Protein AF-A0A8C4Q0P3-F1 (afdb_monomer)

Foldseek 3Di:
DPPPVVVVVVVVVVVVVVVVVVVVVVVVVVVVVVVVVVCVVPDDPPPPDDPPPDDPPDDDPVRVVVVVVVLVVVLVVLVCPCVVPDCLLLDLLSVLVVLLVCCVPPVPVCVVVVVLVVNLVSCQVVVLSQCSVAALLDPPGDDPCPGPNNVSLVCRNPDPDPPDPPCPPCPPPDSNVCSVLSSCLRRVQVNLLDFDLQDPSSLLSSLVNLVCSCVVPVDPVSLVSCVPPRVVSVLVVLLVCLQPDDDPPRNLVSLVSCPPVDDPVSSLCSCQQRPPLSVLCVVLVVDQLLVSLVVLVVVCPDPVCVPRAQDCVSCVSVLVSLLVSLVVLQVVCVPPDPVSNVVSVVSSVVSLVVCVVSVVVVSSVVSVCVNDPDPVVPPPVPDDDDDDDDDDDDDDDDDDD

Sequence (401 aa):
MTGKTDGMSRNQNMDAAMQRRVAEREARRTRRRQAREGVEITNSPYATHHEGLSSDDEETSIDVATFTAEKERILEEATNIWIDVWEEFGTVSGISIRFASWHKSFPAAYQQAFAALCLSRLLTPLIQIQLLRWNPLEPNCPDLESFPWFESLLFYGCDDIGSSITKEEKVDDDPDLEIIPSLVEKVVIPRLNIWDPMSTSQTERLVRTVTLIIKNYPTNDLRKYLHQALLKSILLRLRQAVDEDVFIPIYHKIVATWHGLLNATSLRELSLDGILNRYLLLSLQAAPPSSGLMQAQQVRGRRCFLIYFLCPPQLANLCRYIYHAATSIHRLAFGCPDTERRQARETVQQACQLLRSMGATVHATALTAECNPTPSTQSQAANTPSPATSILSPAAGPQHM

Solvent-accessible surface area (backbone atoms only — not comparable to full-atom values): 24035 Å² total; per-residue (Å²): 140,78,78,69,61,64,61,52,54,51,50,51,51,52,50,50,54,48,49,51,54,49,52,50,56,46,53,52,54,50,51,54,51,53,57,44,64,67,46,61,79,75,57,71,100,76,76,79,78,67,90,84,79,72,79,87,85,70,78,50,74,63,56,52,51,53,51,51,54,52,53,50,52,52,55,58,55,61,69,55,75,49,70,92,43,59,63,57,76,56,36,62,53,32,39,44,53,54,51,38,51,42,44,74,75,38,48,71,60,31,59,76,66,43,41,45,64,50,48,36,59,66,44,44,66,60,50,48,60,71,43,66,83,65,44,71,66,48,87,89,51,80,61,73,76,77,37,70,63,42,52,43,53,73,54,53,80,60,71,81,98,67,82,65,103,73,66,90,68,75,66,87,74,50,63,62,72,48,30,62,56,51,37,44,54,72,56,51,52,72,64,69,75,78,68,56,81,86,38,58,71,35,46,53,36,45,48,49,52,53,52,47,49,55,67,78,46,77,44,74,64,53,50,52,47,46,52,63,51,52,51,43,50,49,53,51,52,47,48,50,52,42,73,73,54,91,83,65,89,61,49,65,58,46,60,54,64,44,64,88,80,52,59,72,64,60,54,43,48,51,54,34,56,42,49,44,44,48,51,51,48,54,57,36,68,74,32,60,54,76,57,22,53,54,51,58,55,54,57,58,71,37,72,72,43,69,77,75,62,87,60,51,80,66,45,43,68,58,52,50,48,52,46,53,34,38,52,49,46,56,59,65,35,67,88,52,59,71,68,56,37,51,52,40,52,52,53,34,52,52,48,38,52,51,30,48,75,58,66,37,50,70,57,26,51,52,54,48,45,73,77,51,68,61,83,82,64,71,79,70,76,80,79,75,83,80,87,79,91,75,89,82,86,90,85,83,83,89,84,87,133

Mean predicted aligned error: 18.05 Å

InterPro domains:
  IPR012890 Intron Large complex component GCFC2-like [PTHR12214] (10-255)
  IPR022783 GCF, C-terminal [PF07842] (94-276)

Structure (mmCIF, N/CA/C/O backbone):
data_AF-A0A8C4Q0P3-F1
#
_entry.id   AF-A0A8C4Q0P3-F1
#
loop_
_atom_site.group_PDB
_atom_site.id
_atom_site.type_symbol
_atom_site.label_atom_id
_atom_site.label_alt_id
_atom_site.label_comp_id
_atom_site.label_asym_id
_atom_site.label_entity_id
_atom_site.label_seq_id
_atom_site.pdbx_PDB_ins_code
_atom_site.Cartn_x
_atom_site.Cartn_y
_atom_site.Cartn_z
_atom_site.occupancy
_atom_site.B_iso_or_equiv
_atom_site.auth_seq_id
_atom_site.auth_comp_id
_atom_site.auth_asym_id
_atom_site.auth_atom_id
_atom_site.pdbx_PDB_model_num
ATOM 1 N N . MET A 1 1 ? 17.185 -58.619 -23.344 1.00 43.31 1 MET A N 1
ATOM 2 C CA . MET A 1 1 ? 16.301 -57.768 -24.179 1.00 43.31 1 MET A CA 1
ATOM 3 C C . MET A 1 1 ? 15.443 -56.822 -23.319 1.00 43.31 1 MET A C 1
ATOM 5 O O . MET A 1 1 ? 14.268 -56.646 -23.594 1.00 43.31 1 MET A O 1
ATOM 9 N N . THR A 1 2 ? 16.007 -56.174 -22.294 1.00 45.91 2 THR A N 1
ATOM 10 C CA . THR A 1 2 ? 15.232 -55.427 -21.274 1.00 45.91 2 THR A CA 1
ATOM 11 C C . THR A 1 2 ? 15.439 -53.907 -21.300 1.00 45.91 2 THR A C 1
ATOM 13 O O . THR A 1 2 ? 14.846 -53.204 -20.500 1.00 45.91 2 THR A O 1
ATOM 16 N N . GLY A 1 3 ? 16.229 -53.366 -22.236 1.00 42.81 3 GLY A N 1
ATOM 17 C CA . GLY A 1 3 ? 16.508 -51.921 -22.314 1.00 42.81 3 GLY A CA 1
ATOM 18 C C . GLY A 1 3 ? 15.556 -51.099 -23.194 1.00 42.81 3 GLY A C 1
ATOM 19 O O . GLY A 1 3 ? 15.736 -49.893 -23.311 1.00 42.81 3 GLY A O 1
ATOM 20 N N . LYS A 1 4 ? 14.574 -51.726 -23.862 1.00 45.06 4 LYS A N 1
ATOM 21 C CA . LYS A 1 4 ? 13.721 -51.050 -24.865 1.00 45.06 4 LYS A CA 1
ATOM 22 C C . LYS A 1 4 ? 12.391 -50.525 -24.302 1.00 45.06 4 LYS A C 1
ATOM 24 O O . LYS A 1 4 ? 11.766 -49.682 -24.933 1.00 45.06 4 LYS A O 1
ATOM 29 N N . THR A 1 5 ? 11.970 -50.997 -23.129 1.00 50.09 5 THR A N 1
ATOM 30 C CA . THR A 1 5 ? 10.684 -50.645 -22.499 1.00 50.09 5 THR A CA 1
ATOM 31 C C . THR A 1 5 ? 10.756 -49.359 -21.668 1.00 50.09 5 THR A C 1
ATOM 33 O O . THR A 1 5 ? 9.826 -48.559 -21.722 1.00 50.09 5 THR A O 1
ATOM 36 N N . ASP A 1 6 ? 11.884 -49.080 -21.005 1.00 50.72 6 ASP A N 1
ATOM 37 C CA . ASP A 1 6 ? 12.045 -47.880 -20.160 1.00 50.72 6 ASP A CA 1
ATOM 38 C C . ASP A 1 6 ? 12.114 -46.566 -20.954 1.00 50.72 6 ASP A C 1
ATOM 40 O O . ASP A 1 6 ? 11.639 -45.524 -20.494 1.00 50.72 6 ASP A O 1
ATOM 44 N N . GLY A 1 7 ? 12.661 -46.598 -22.174 1.00 47.03 7 GLY A N 1
ATOM 45 C CA . GLY A 1 7 ? 12.669 -45.436 -23.071 1.00 47.03 7 GLY A CA 1
ATOM 46 C C . GLY A 1 7 ? 11.272 -45.072 -23.585 1.00 47.03 7 GLY A C 1
ATOM 47 O O . GLY A 1 7 ? 10.956 -43.893 -23.734 1.00 47.03 7 GLY A O 1
ATOM 48 N N . MET A 1 8 ? 10.412 -46.077 -23.788 1.00 49.16 8 MET A N 1
ATOM 49 C CA . MET A 1 8 ? 9.043 -45.897 -24.278 1.00 49.16 8 MET A CA 1
ATOM 50 C C . MET A 1 8 ? 8.143 -45.270 -23.201 1.00 49.16 8 MET A C 1
ATOM 52 O O . MET A 1 8 ? 7.415 -44.327 -23.496 1.00 49.16 8 MET A O 1
ATOM 56 N N . SER A 1 9 ? 8.247 -45.717 -21.941 1.00 52.44 9 SER A N 1
ATOM 57 C CA . SER A 1 9 ? 7.492 -45.133 -20.818 1.00 52.44 9 SER A CA 1
ATOM 58 C C . SER A 1 9 ? 7.957 -43.725 -20.437 1.00 52.44 9 SER A C 1
ATOM 60 O O . SER A 1 9 ? 7.128 -42.892 -20.070 1.00 52.44 9 SER A O 1
ATOM 62 N N . ARG A 1 10 ? 9.257 -43.410 -20.552 1.00 54.12 10 ARG A N 1
ATOM 63 C CA . ARG A 1 10 ? 9.750 -42.034 -20.355 1.00 54.12 10 ARG A CA 1
ATOM 64 C C . ARG A 1 10 ? 9.243 -41.079 -21.434 1.00 54.12 10 ARG A C 1
ATOM 66 O O . ARG A 1 10 ? 8.784 -39.996 -21.082 1.00 54.12 10 ARG A O 1
ATOM 73 N N . ASN A 1 11 ? 9.261 -41.482 -22.706 1.00 55.47 11 ASN A N 1
ATOM 74 C CA . ASN A 1 11 ? 8.684 -40.671 -23.783 1.00 55.47 11 ASN A CA 1
ATOM 75 C C . ASN A 1 11 ? 7.172 -40.490 -23.613 1.00 55.47 11 ASN A C 1
ATOM 77 O O . ASN A 1 11 ? 6.690 -39.372 -23.716 1.00 55.47 11 ASN A O 1
ATOM 81 N N . GLN A 1 12 ? 6.436 -41.539 -23.237 1.00 57.03 12 GLN A N 1
ATOM 82 C CA . GLN A 1 12 ? 4.996 -41.439 -22.975 1.00 57.03 12 GLN A CA 1
ATOM 83 C C . GLN A 1 12 ? 4.660 -40.502 -21.804 1.00 57.03 12 GLN A C 1
ATOM 85 O O . GLN A 1 12 ? 3.694 -39.750 -21.888 1.00 57.03 12 GLN A O 1
ATOM 90 N N . ASN A 1 13 ? 5.462 -40.487 -20.732 1.00 60.22 13 ASN A N 1
ATOM 91 C CA . ASN A 1 13 ? 5.287 -39.532 -19.631 1.00 60.22 13 ASN A CA 1
ATOM 92 C C . ASN A 1 13 ? 5.630 -38.090 -20.037 1.00 60.22 13 ASN A C 1
ATOM 94 O O . ASN A 1 13 ? 4.962 -37.156 -19.591 1.00 60.22 13 ASN A O 1
ATOM 98 N N . MET A 1 14 ? 6.642 -37.896 -20.887 1.00 54.94 14 MET A N 1
ATOM 99 C CA . MET A 1 14 ? 6.987 -36.581 -21.441 1.00 54.94 14 MET A CA 1
ATOM 100 C C . MET A 1 14 ? 5.892 -36.064 -22.381 1.00 54.94 14 MET A C 1
ATOM 102 O O . MET A 1 14 ? 5.504 -34.900 -22.273 1.00 54.94 14 MET A O 1
ATOM 106 N N . ASP A 1 15 ? 5.337 -36.938 -23.220 1.00 65.31 15 ASP A N 1
ATOM 107 C CA . ASP A 1 15 ? 4.230 -36.638 -24.127 1.00 65.31 15 ASP A CA 1
ATOM 108 C C . ASP A 1 15 ? 2.937 -36.363 -23.352 1.00 65.31 15 ASP A C 1
ATOM 110 O O . ASP A 1 15 ? 2.239 -35.398 -23.650 1.00 65.31 15 ASP A O 1
ATOM 114 N N . ALA A 1 16 ? 2.654 -37.115 -22.285 1.00 67.75 16 ALA A N 1
ATOM 115 C CA . ALA A 1 16 ? 1.520 -36.857 -21.399 1.00 67.75 16 ALA A CA 1
ATOM 116 C C . ALA A 1 16 ? 1.673 -35.528 -20.637 1.00 67.75 16 ALA A C 1
ATOM 118 O O . ALA A 1 16 ? 0.714 -34.767 -20.511 1.00 67.75 16 ALA A O 1
ATOM 119 N N . ALA A 1 17 ? 2.876 -35.200 -20.157 1.00 65.44 17 ALA A N 1
ATOM 120 C CA . ALA A 1 17 ? 3.160 -33.913 -19.520 1.00 65.44 17 ALA A CA 1
ATOM 121 C C . ALA A 1 17 ? 3.102 -32.744 -20.520 1.00 65.44 17 ALA A C 1
ATOM 123 O O . ALA A 1 17 ? 2.713 -31.630 -20.163 1.00 65.44 17 ALA A O 1
ATOM 124 N N . MET A 1 18 ? 3.482 -32.972 -21.777 1.00 66.69 18 MET A N 1
ATOM 125 C CA . MET A 1 18 ? 3.327 -32.002 -22.859 1.00 66.69 18 MET A CA 1
ATOM 126 C C . MET A 1 18 ? 1.849 -31.800 -23.205 1.00 66.69 18 MET A C 1
ATOM 128 O O . MET A 1 18 ? 1.401 -30.659 -23.259 1.00 66.69 18 MET A O 1
ATOM 132 N N . GLN A 1 19 ? 1.076 -32.876 -23.347 1.00 68.62 19 GLN A N 1
ATOM 133 C CA . GLN A 1 19 ? -0.363 -32.835 -23.615 1.00 68.62 19 GLN A CA 1
ATOM 134 C C . GLN A 1 19 ? -1.143 -32.167 -22.483 1.00 68.62 19 GLN A C 1
ATOM 136 O O . GLN A 1 19 ? -2.003 -31.340 -22.763 1.00 68.62 19 GLN A O 1
ATOM 141 N N . ARG A 1 20 ? -0.799 -32.426 -21.213 1.00 70.56 20 ARG A N 1
ATOM 142 C CA . ARG A 1 20 ? -1.377 -31.706 -20.064 1.00 70.56 20 ARG A CA 1
ATOM 143 C C . ARG A 1 20 ? -1.116 -30.207 -20.151 1.00 70.56 20 ARG A C 1
ATOM 145 O O . ARG A 1 20 ? -2.051 -29.427 -20.035 1.00 70.56 20 ARG A O 1
ATOM 152 N N . ARG A 1 21 ? 0.123 -29.801 -20.448 1.00 68.62 21 ARG A N 1
ATOM 153 C CA . ARG A 1 21 ? 0.479 -28.382 -20.628 1.00 68.62 21 ARG A CA 1
ATOM 154 C C . ARG A 1 21 ? -0.214 -27.7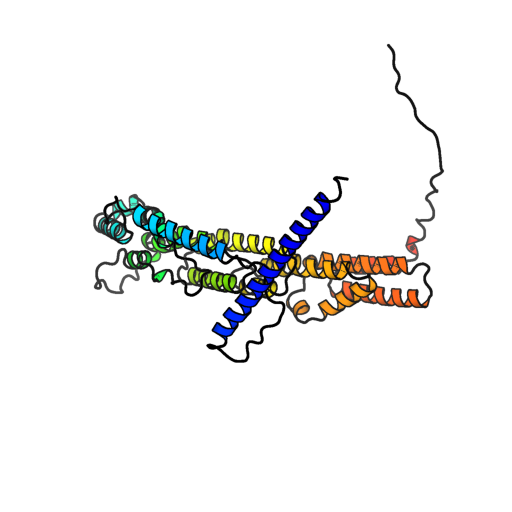47 -21.836 1.00 68.62 21 ARG A C 1
ATOM 156 O O . ARG A 1 21 ? -0.529 -26.563 -21.805 1.00 68.62 21 ARG A O 1
ATOM 163 N N . VAL A 1 22 ? -0.449 -28.499 -22.910 1.00 67.56 22 VAL A N 1
ATOM 164 C CA . VAL A 1 22 ? -1.196 -28.020 -24.087 1.00 67.56 22 VAL A CA 1
ATOM 165 C C . VAL A 1 22 ? -2.678 -27.851 -23.756 1.00 67.56 22 VAL A C 1
ATOM 167 O O . VAL A 1 22 ? -3.215 -26.774 -24.001 1.00 67.56 22 VAL A O 1
ATOM 170 N N . ALA A 1 23 ? -3.299 -28.854 -23.135 1.00 70.75 23 ALA A N 1
ATOM 171 C CA . ALA A 1 23 ? -4.695 -28.817 -22.712 1.00 70.75 23 ALA A CA 1
ATOM 172 C C . ALA A 1 23 ? -4.950 -27.706 -21.685 1.00 70.75 23 ALA A C 1
ATOM 174 O O . ALA A 1 23 ? -5.948 -27.000 -21.769 1.00 70.75 23 ALA A O 1
ATOM 175 N N . GLU A 1 24 ? -4.019 -27.486 -20.757 1.00 69.31 24 GLU A N 1
ATOM 176 C CA . GLU A 1 24 ? -4.100 -26.400 -19.784 1.00 69.31 24 GLU A CA 1
ATOM 177 C C . GLU A 1 24 ? -4.033 -25.024 -20.461 1.00 69.31 24 GLU A C 1
ATOM 179 O O . GLU A 1 24 ? -4.879 -24.164 -20.212 1.00 69.31 24 GLU A O 1
ATOM 184 N N . ARG A 1 25 ? -3.090 -24.824 -21.393 1.00 61.00 25 ARG A N 1
ATOM 185 C CA . ARG A 1 25 ? -3.009 -23.592 -22.198 1.00 61.00 25 ARG A CA 1
ATOM 186 C C . ARG A 1 25 ? -4.245 -23.377 -23.068 1.00 61.00 25 ARG A C 1
ATOM 188 O O . ARG A 1 25 ? -4.611 -22.235 -23.342 1.00 61.00 25 ARG A O 1
ATOM 195 N N . GLU A 1 26 ? -4.858 -24.447 -23.561 1.00 71.38 26 GLU A N 1
ATOM 196 C CA . GLU A 1 26 ? -6.084 -24.384 -24.354 1.00 71.38 26 GLU A CA 1
ATOM 197 C C . GLU A 1 26 ? -7.291 -24.039 -23.477 1.00 71.38 26 GLU A C 1
ATOM 199 O O . GLU A 1 26 ? -8.006 -23.094 -23.792 1.00 71.38 26 GLU A O 1
ATOM 204 N N . ALA A 1 27 ? -7.438 -24.667 -22.309 1.00 68.31 27 ALA A N 1
ATOM 205 C CA . ALA A 1 27 ? -8.459 -24.321 -21.321 1.00 68.31 27 ALA A CA 1
ATOM 206 C C . ALA A 1 27 ? -8.351 -22.857 -20.853 1.00 68.31 27 ALA A C 1
ATOM 208 O O . ALA A 1 27 ? -9.370 -22.174 -20.728 1.00 68.31 27 ALA A O 1
ATOM 209 N N . ARG A 1 28 ? -7.128 -22.333 -20.657 1.00 65.31 28 ARG A N 1
ATOM 210 C CA . ARG A 1 28 ? -6.882 -20.899 -20.384 1.00 65.31 28 ARG A CA 1
ATOM 211 C C . ARG A 1 28 ? -7.371 -20.016 -21.537 1.00 65.31 28 ARG A C 1
ATOM 213 O O . ARG A 1 28 ? -8.112 -19.061 -21.318 1.00 65.31 28 ARG A O 1
ATOM 220 N N . ARG A 1 29 ? -7.041 -20.365 -22.787 1.00 64.69 29 ARG A N 1
ATOM 221 C CA . ARG A 1 29 ? -7.512 -19.632 -23.979 1.00 64.69 29 ARG A CA 1
ATOM 222 C C . ARG A 1 29 ? -9.036 -19.656 -24.126 1.00 64.69 29 ARG A C 1
ATOM 224 O O . ARG A 1 29 ? -9.616 -18.631 -24.477 1.00 64.69 29 ARG A O 1
ATOM 231 N N . THR A 1 30 ? -9.685 -20.774 -23.817 1.00 64.25 30 THR A N 1
ATOM 232 C CA . THR A 1 30 ? -11.148 -20.902 -23.880 1.00 64.25 30 THR A CA 1
ATOM 233 C C . THR A 1 30 ? -11.834 -20.083 -22.786 1.00 64.25 30 THR A C 1
ATOM 235 O O . THR A 1 30 ? -12.779 -19.358 -23.092 1.00 64.25 30 THR A O 1
ATOM 238 N N . ARG A 1 31 ? -11.307 -20.080 -21.550 1.00 67.38 31 ARG A N 1
ATOM 239 C CA . ARG A 1 31 ? -11.791 -19.194 -20.471 1.00 67.38 31 ARG A CA 1
ATOM 240 C C . ARG A 1 31 ? -11.703 -17.716 -20.854 1.00 67.38 31 ARG A C 1
ATOM 242 O O . ARG A 1 31 ? -12.647 -16.970 -20.614 1.00 67.38 31 ARG A O 1
ATOM 249 N N . ARG A 1 32 ? -10.621 -17.300 -21.527 1.00 64.25 32 ARG A N 1
ATOM 250 C CA . ARG A 1 32 ? -10.468 -15.926 -22.044 1.00 64.25 32 ARG A CA 1
ATOM 251 C C . ARG A 1 32 ? -11.517 -15.573 -23.092 1.00 64.25 32 ARG A C 1
ATOM 253 O O . ARG A 1 32 ? -12.005 -14.450 -23.071 1.00 64.25 32 ARG A O 1
ATOM 260 N N . ARG A 1 33 ? -11.854 -16.495 -24.002 1.00 64.19 33 ARG A N 1
ATOM 261 C CA . ARG A 1 33 ? -12.920 -16.273 -24.996 1.00 64.19 33 ARG A CA 1
ATOM 262 C C . ARG A 1 33 ? -14.274 -16.101 -24.310 1.00 64.19 33 ARG A C 1
ATOM 264 O O . ARG A 1 33 ? -14.925 -15.093 -24.533 1.00 64.19 33 ARG A O 1
ATOM 271 N N . GLN A 1 34 ? -14.610 -16.986 -23.376 1.00 64.88 34 GLN A N 1
ATOM 272 C CA . GLN A 1 34 ? -15.886 -16.941 -22.654 1.00 64.88 34 GLN A CA 1
ATOM 273 C C . GLN A 1 34 ? -16.036 -15.700 -21.759 1.00 64.88 34 GLN A C 1
ATOM 275 O O . GLN A 1 34 ? -17.090 -15.073 -21.750 1.00 64.88 34 GLN A O 1
ATOM 280 N N . ALA A 1 35 ? -14.983 -15.293 -21.040 1.00 62.78 35 ALA A N 1
ATOM 281 C CA . ALA A 1 35 ? -15.013 -14.071 -20.232 1.00 62.78 35 ALA A CA 1
ATOM 282 C C . ALA A 1 35 ? -15.188 -12.805 -21.092 1.00 62.78 35 ALA A C 1
ATOM 284 O O . ALA A 1 35 ? -15.801 -11.840 -20.646 1.00 62.78 35 ALA A O 1
ATOM 285 N N . ARG A 1 36 ? -14.681 -12.804 -22.333 1.00 64.56 36 ARG A N 1
ATOM 286 C CA . ARG A 1 36 ? -14.853 -11.689 -23.280 1.00 64.56 36 ARG A CA 1
ATOM 287 C C . ARG A 1 36 ? -16.233 -11.684 -23.906 1.00 64.56 36 ARG A C 1
ATOM 289 O O . ARG A 1 36 ? -16.851 -10.631 -23.935 1.00 64.56 36 ARG A O 1
ATOM 296 N N . GLU A 1 37 ? -16.733 -12.847 -24.310 1.00 58.66 37 GLU A N 1
ATOM 297 C CA . GLU A 1 37 ? -18.102 -13.015 -24.806 1.00 58.66 37 GLU A CA 1
ATOM 298 C C . GLU A 1 37 ? -19.132 -12.578 -23.746 1.00 58.66 37 GLU A C 1
ATOM 300 O O . GLU A 1 37 ? -20.148 -11.977 -24.082 1.00 58.66 37 GLU A O 1
ATOM 305 N N . GLY A 1 38 ? -18.840 -12.782 -22.454 1.00 56.28 38 GLY A N 1
ATOM 306 C CA . GLY A 1 38 ? -19.666 -12.280 -21.349 1.00 56.28 38 GLY A CA 1
ATOM 307 C C . GLY A 1 38 ? -19.597 -10.760 -21.121 1.00 56.28 38 GLY A C 1
ATOM 308 O O . GLY A 1 38 ? -20.568 -10.176 -20.644 1.00 56.28 38 GLY A O 1
ATOM 309 N N . VAL A 1 39 ? -18.484 -10.102 -21.472 1.00 52.75 39 VAL A N 1
ATOM 310 C CA . VAL A 1 39 ? -18.266 -8.650 -21.285 1.00 52.75 39 VAL A CA 1
ATOM 311 C C . VAL A 1 39 ? -18.673 -7.836 -22.523 1.00 52.75 39 VAL A C 1
ATOM 313 O O . VAL A 1 39 ? -19.204 -6.733 -22.369 1.00 52.75 39 VAL A O 1
ATOM 316 N N . GLU A 1 40 ? -18.523 -8.383 -23.736 1.00 46.97 40 GLU A N 1
ATOM 317 C CA . GLU A 1 40 ? -18.938 -7.765 -25.013 1.00 46.97 40 GLU A CA 1
ATOM 318 C C . GLU A 1 40 ? -20.439 -7.456 -25.076 1.00 46.97 40 GLU A C 1
ATOM 320 O O . GLU A 1 40 ? -20.852 -6.548 -25.795 1.00 46.97 40 GLU A O 1
ATOM 325 N N . ILE A 1 41 ? -21.262 -8.139 -24.277 1.00 51.91 41 ILE A N 1
ATOM 326 C CA . ILE A 1 41 ? -22.706 -7.880 -24.202 1.00 51.91 41 ILE A CA 1
ATOM 327 C C . ILE A 1 41 ? -23.011 -6.558 -23.465 1.00 51.91 41 ILE A C 1
ATOM 329 O O . ILE A 1 41 ? -24.099 -6.008 -23.622 1.00 51.91 41 ILE A O 1
ATOM 333 N N . THR A 1 42 ? -22.062 -5.999 -22.699 1.00 49.03 42 THR A N 1
ATOM 334 C CA . THR A 1 42 ? -22.329 -4.836 -21.830 1.00 49.03 42 THR A CA 1
ATOM 335 C C . THR A 1 42 ? -21.629 -3.537 -22.218 1.00 49.03 42 THR A C 1
ATOM 337 O O . THR A 1 42 ? -22.131 -2.491 -21.821 1.00 49.03 42 THR A O 1
ATOM 340 N N . ASN A 1 43 ? -20.542 -3.531 -23.009 1.00 43.25 43 ASN A N 1
ATOM 341 C CA . ASN A 1 43 ? -19.871 -2.277 -23.389 1.00 43.25 43 ASN A CA 1
ATOM 342 C C . ASN A 1 43 ? -19.130 -2.312 -24.745 1.00 43.25 43 ASN A C 1
ATOM 344 O O . ASN A 1 43 ? -18.128 -2.999 -24.892 1.00 43.25 43 ASN A O 1
ATOM 348 N N . SER A 1 44 ? -19.590 -1.440 -25.655 1.00 41.81 44 SER A N 1
ATOM 349 C CA . SER A 1 44 ? -18.933 -0.799 -26.818 1.00 41.81 44 SER A CA 1
ATOM 350 C C . SER A 1 44 ? -18.144 -1.656 -27.846 1.00 41.81 44 SER A C 1
ATOM 352 O O . SER A 1 44 ? -17.129 -2.262 -27.509 1.00 41.81 44 SER A O 1
ATOM 354 N N . PRO A 1 45 ? -18.466 -1.569 -29.159 1.00 45.56 45 PRO A N 1
ATOM 355 C CA . PRO A 1 45 ? -17.859 -2.368 -30.237 1.00 45.56 45 PRO A CA 1
ATOM 356 C C . PRO A 1 45 ? -16.433 -1.938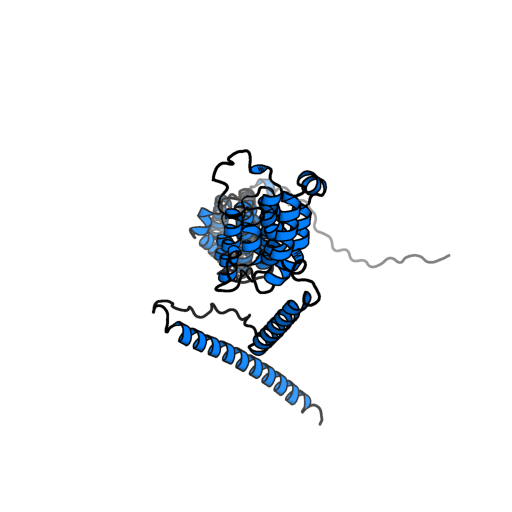 -30.656 1.00 45.56 45 PRO A C 1
ATOM 358 O O . PRO A 1 45 ? -15.938 -2.375 -31.692 1.00 45.56 45 PRO A O 1
ATOM 361 N N . TYR A 1 46 ? -15.759 -1.077 -29.884 1.00 40.09 46 TYR A N 1
ATOM 362 C CA . TYR A 1 46 ? -14.438 -0.518 -30.223 1.00 40.09 46 TYR A CA 1
ATOM 363 C C . TYR A 1 46 ? -13.281 -1.018 -29.342 1.00 40.09 46 TYR A C 1
ATOM 365 O O . TYR A 1 46 ? -12.149 -0.557 -29.494 1.00 40.09 46 TYR A O 1
ATOM 373 N N . ALA A 1 47 ? -13.513 -1.971 -28.437 1.00 44.75 47 ALA A N 1
ATOM 374 C CA . ALA A 1 47 ? -12.444 -2.591 -27.656 1.00 44.75 47 ALA A CA 1
ATOM 375 C C . ALA A 1 47 ? -11.718 -3.676 -28.477 1.00 44.75 47 ALA A C 1
ATOM 377 O O . ALA A 1 47 ? -11.802 -4.865 -28.183 1.00 44.75 47 ALA A O 1
ATOM 378 N N . THR A 1 48 ? -10.997 -3.280 -29.532 1.00 43.50 48 THR A N 1
ATOM 379 C CA . THR A 1 48 ? -10.126 -4.186 -30.298 1.00 43.50 48 THR A CA 1
ATOM 380 C C . THR A 1 48 ? -9.046 -4.769 -29.387 1.00 43.50 48 THR A C 1
ATOM 382 O O . THR A 1 48 ? -8.033 -4.133 -29.093 1.00 43.50 48 THR A O 1
ATOM 385 N N . HIS A 1 49 ? -9.267 -5.994 -28.917 1.00 46.06 49 HIS A N 1
ATOM 386 C CA . HIS A 1 49 ? -8.290 -6.756 -28.154 1.00 46.06 49 HIS A CA 1
ATOM 387 C C . HIS A 1 49 ? -7.121 -7.159 -29.072 1.00 46.06 49 HIS A C 1
ATOM 389 O O . HIS A 1 49 ? -7.276 -8.010 -29.949 1.00 46.06 49 HIS A O 1
ATOM 395 N N . HIS A 1 50 ? -5.930 -6.596 -28.851 1.00 42.25 50 HIS A N 1
ATOM 396 C CA . HIS A 1 50 ? -4.720 -6.991 -29.577 1.00 42.25 50 HIS A CA 1
ATOM 397 C C . HIS A 1 50 ? -4.184 -8.340 -29.073 1.00 42.25 50 HIS A C 1
ATOM 399 O O . HIS A 1 50 ? -3.871 -8.519 -27.894 1.00 42.25 50 HIS A O 1
ATOM 405 N N . GLU A 1 51 ? -4.088 -9.306 -29.984 1.00 38.19 51 GLU A N 1
ATOM 406 C CA . GLU A 1 51 ? -3.514 -10.629 -29.738 1.00 38.19 51 GLU A CA 1
ATOM 407 C C . GLU A 1 51 ? -2.040 -10.497 -29.299 1.00 38.19 51 GLU A C 1
ATOM 409 O O . GLU A 1 51 ? -1.242 -9.864 -29.986 1.00 38.19 51 GLU A O 1
ATOM 414 N N . GLY A 1 52 ? -1.694 -11.031 -28.118 1.00 47.31 52 GLY A N 1
ATOM 415 C CA . GLY A 1 52 ? -0.341 -10.948 -27.535 1.00 47.31 52 GLY A CA 1
ATOM 416 C C . GLY A 1 52 ? -0.207 -10.193 -26.202 1.00 47.31 52 GLY A C 1
ATOM 417 O O . GLY A 1 52 ? 0.875 -10.193 -25.630 1.00 47.31 52 GLY A O 1
ATOM 418 N N . LEU A 1 53 ? -1.279 -9.592 -25.666 1.00 45.38 53 LEU A N 1
ATOM 419 C CA . LEU A 1 53 ? -1.273 -8.876 -24.370 1.00 45.38 53 LEU A CA 1
ATOM 420 C C . LEU A 1 53 ? -1.678 -9.737 -23.160 1.00 45.38 53 LEU A C 1
ATOM 422 O O . LEU A 1 53 ? -2.008 -9.213 -22.100 1.00 45.38 53 LEU A O 1
ATOM 426 N N . SER A 1 54 ? -1.702 -11.059 -23.316 1.00 46.28 54 SER A N 1
ATOM 427 C CA . SER A 1 54 ? -2.165 -11.956 -22.261 1.00 46.28 54 SER A CA 1
ATOM 428 C C . SER A 1 54 ? -0.991 -12.445 -21.422 1.00 46.28 54 SER A C 1
ATOM 430 O O . SER A 1 54 ? -0.134 -13.147 -21.955 1.00 46.28 54 SER A O 1
ATOM 432 N N . SER A 1 55 ? -0.975 -12.106 -20.130 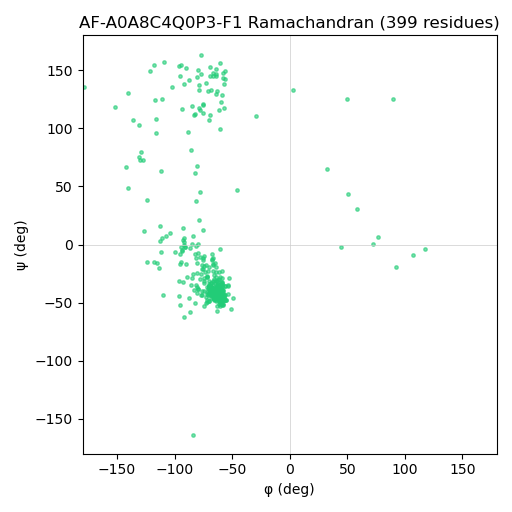1.00 47.91 55 SER A N 1
ATOM 433 C CA . SER A 1 55 ? -0.021 -12.690 -19.180 1.00 47.91 55 SER A CA 1
ATOM 434 C C . SER A 1 55 ? -0.257 -14.203 -19.040 1.00 47.91 55 SER A C 1
ATOM 436 O O . SER A 1 55 ? -1.392 -14.669 -19.181 1.00 47.91 55 SER A O 1
ATOM 438 N N . ASP A 1 56 ? 0.809 -14.976 -18.828 1.00 46.84 56 ASP A N 1
ATOM 439 C CA . ASP A 1 56 ? 0.750 -16.426 -18.565 1.00 46.84 56 ASP A CA 1
ATOM 440 C C . ASP A 1 56 ? 0.553 -16.742 -17.064 1.00 46.84 56 ASP A C 1
ATOM 442 O O . ASP A 1 56 ? 0.361 -17.902 -16.705 1.00 46.84 56 ASP A O 1
ATOM 446 N N . ASP A 1 57 ? 0.516 -15.714 -16.204 1.00 53.88 57 ASP A N 1
ATOM 447 C CA . ASP A 1 57 ? 0.371 -15.810 -14.737 1.00 53.88 57 ASP A CA 1
ATOM 448 C C . ASP A 1 57 ? -1.085 -15.992 -14.258 1.00 53.88 57 ASP A C 1
ATOM 450 O O . ASP A 1 57 ? -1.508 -15.425 -13.253 1.00 53.88 57 ASP A O 1
ATOM 454 N N . GLU A 1 58 ? -1.906 -16.755 -14.983 1.00 59.72 58 GLU A N 1
ATOM 455 C CA . GLU A 1 58 ? -3.272 -17.049 -14.529 1.00 59.72 58 GLU A CA 1
ATOM 456 C C . GLU A 1 58 ? -3.283 -18.244 -13.565 1.00 59.72 58 GLU A C 1
ATOM 458 O O . GLU A 1 58 ? -2.933 -19.365 -13.946 1.00 59.72 58 GLU A O 1
ATOM 463 N N . GLU A 1 59 ? -3.733 -18.002 -12.330 1.00 63.12 59 GLU A N 1
ATOM 464 C CA . GLU A 1 59 ? -3.976 -19.034 -11.316 1.00 63.12 59 GLU A CA 1
ATOM 465 C C . GLU A 1 59 ? -4.958 -20.098 -11.831 1.00 63.12 59 GLU A C 1
ATOM 467 O O . GLU A 1 59 ? -5.918 -19.809 -12.562 1.00 63.12 59 GLU A O 1
ATOM 472 N N . THR A 1 60 ? -4.735 -21.366 -11.471 1.00 76.19 60 THR A N 1
ATOM 473 C CA . THR A 1 60 ? -5.657 -22.422 -11.893 1.00 76.19 60 THR A CA 1
ATOM 474 C C . THR A 1 60 ? -6.998 -22.264 -11.172 1.00 76.19 60 THR A C 1
ATOM 476 O O . THR A 1 60 ? -7.074 -21.768 -10.054 1.00 76.19 60 THR A O 1
ATOM 479 N N . SER A 1 61 ? -8.096 -22.730 -11.775 1.00 75.31 61 SER A N 1
ATOM 480 C CA . SER A 1 61 ? -9.416 -22.681 -11.116 1.00 75.31 61 SER A CA 1
ATOM 481 C C . SER A 1 61 ? -9.467 -23.480 -9.816 1.00 75.31 61 SER A C 1
ATOM 483 O O . SER A 1 61 ? -10.327 -23.219 -8.983 1.00 75.31 61 SER A O 1
ATOM 485 N N . ILE A 1 62 ? -8.577 -24.464 -9.666 1.00 82.19 62 ILE A N 1
ATOM 486 C CA . ILE A 1 62 ? -8.435 -25.230 -8.432 1.00 82.19 62 ILE A CA 1
ATOM 487 C C . ILE A 1 62 ? -7.782 -24.340 -7.375 1.00 82.19 62 ILE A C 1
ATOM 489 O O . ILE A 1 62 ? -8.343 -24.209 -6.294 1.00 82.19 62 ILE A O 1
ATOM 493 N N . ASP A 1 63 ? -6.677 -23.670 -7.710 1.00 85.19 63 ASP A N 1
ATOM 494 C CA . ASP A 1 63 ? -5.986 -2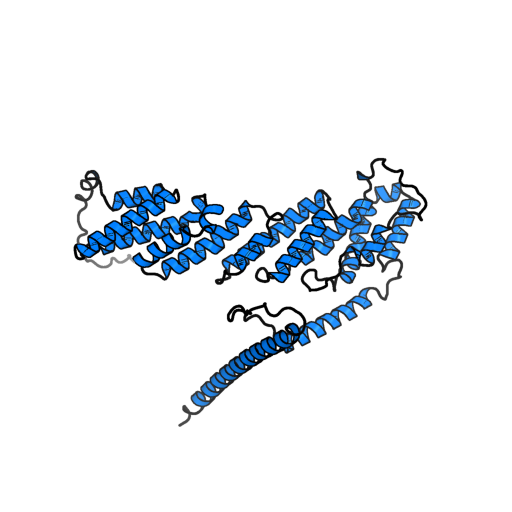2.759 -6.789 1.00 85.19 63 ASP A CA 1
ATOM 495 C C . ASP A 1 63 ? -6.916 -21.631 -6.332 1.00 85.19 63 ASP A C 1
ATOM 497 O O . ASP A 1 63 ? -7.064 -21.412 -5.131 1.00 85.19 63 ASP A O 1
ATOM 501 N N . VAL A 1 64 ? -7.654 -21.015 -7.264 1.00 84.19 64 VAL A N 1
ATOM 502 C CA . VAL A 1 64 ? -8.659 -19.986 -6.948 1.00 84.19 64 VAL A CA 1
ATOM 503 C C . VAL A 1 64 ? -9.716 -20.525 -5.980 1.00 84.19 64 VAL A C 1
ATOM 505 O O . VAL A 1 64 ? -9.999 -19.877 -4.977 1.00 84.19 64 VAL A O 1
ATOM 508 N N . ALA A 1 65 ? -10.271 -21.716 -6.235 1.00 87.31 65 ALA A N 1
ATOM 509 C CA . ALA A 1 65 ? -11.285 -22.314 -5.365 1.00 87.31 65 ALA A CA 1
ATOM 510 C C . ALA A 1 65 ? -10.735 -22.651 -3.967 1.00 87.31 65 ALA A C 1
ATOM 512 O O . ALA A 1 65 ? -11.413 -22.431 -2.962 1.00 87.31 65 ALA A O 1
ATOM 513 N N . THR A 1 66 ? -9.501 -23.159 -3.887 1.00 91.50 66 THR A N 1
ATOM 514 C CA . THR A 1 66 ? -8.845 -23.439 -2.602 1.00 91.50 66 THR A CA 1
ATOM 515 C C . THR A 1 66 ? -8.558 -22.159 -1.824 1.00 91.50 66 THR A C 1
ATOM 517 O O . THR A 1 66 ? -8.825 -22.103 -0.626 1.00 91.50 66 THR A O 1
ATOM 520 N N . PHE A 1 67 ? -8.100 -21.107 -2.506 1.00 88.38 67 PHE A N 1
ATOM 521 C CA . PHE A 1 67 ? -7.865 -19.799 -1.913 1.00 88.38 67 PHE A CA 1
ATOM 522 C C . PHE A 1 67 ? -9.162 -19.184 -1.383 1.00 88.38 67 PHE A C 1
ATOM 524 O O . PHE A 1 67 ? -9.183 -18.693 -0.257 1.00 88.38 67 PHE A O 1
ATOM 531 N N . THR A 1 68 ? -10.258 -19.233 -2.149 1.00 88.94 68 THR A N 1
ATOM 532 C CA . THR A 1 68 ? -11.552 -18.697 -1.699 1.00 88.94 68 THR A CA 1
ATOM 533 C C . THR A 1 68 ? -12.105 -19.460 -0.503 1.00 88.94 68 THR A C 1
ATOM 535 O O . THR A 1 68 ? -12.565 -18.826 0.441 1.00 88.94 68 THR A O 1
ATOM 538 N N . ALA A 1 69 ? -12.004 -20.793 -0.500 1.00 93.19 69 ALA A N 1
ATOM 539 C CA . ALA A 1 69 ? -12.465 -21.612 0.619 1.00 93.19 69 ALA A CA 1
ATOM 540 C C . ALA A 1 69 ? -11.667 -21.321 1.900 1.00 93.19 69 ALA A C 1
ATOM 542 O O . ALA A 1 69 ? -12.244 -21.156 2.972 1.00 93.19 69 ALA A O 1
ATOM 543 N N . GLU A 1 70 ? -10.342 -21.193 1.789 1.00 93.56 70 GLU A N 1
ATOM 544 C CA . GLU A 1 70 ? -9.497 -20.860 2.937 1.00 93.56 70 GLU A CA 1
ATOM 545 C C . GLU A 1 70 ? -9.725 -19.418 3.417 1.00 93.56 70 GLU A C 1
ATOM 547 O O . GLU A 1 70 ? -9.800 -19.168 4.620 1.00 93.56 70 GLU A O 1
ATOM 552 N N . LYS A 1 71 ? -9.920 -18.470 2.489 1.00 90.62 71 LYS A N 1
ATOM 553 C CA . LYS A 1 71 ? -10.312 -17.088 2.803 1.00 90.62 71 LYS A CA 1
ATOM 554 C C . LYS A 1 71 ? -11.621 -17.064 3.593 1.00 90.62 71 LYS A C 1
ATOM 556 O O . LYS A 1 71 ? -11.689 -16.384 4.611 1.00 90.62 71 LYS A O 1
ATOM 561 N N . GLU A 1 72 ? -12.647 -17.790 3.156 1.00 92.75 72 GLU A N 1
ATOM 562 C CA . GLU A 1 72 ? -13.937 -17.869 3.854 1.00 92.75 72 GLU A CA 1
ATOM 563 C C . GLU A 1 72 ? -13.795 -18.487 5.248 1.00 92.75 72 GLU A C 1
ATOM 565 O O . GLU A 1 72 ? -14.249 -17.880 6.218 1.00 92.75 72 GLU A O 1
ATOM 570 N N . ARG A 1 73 ? -13.063 -19.600 5.371 1.00 94.81 73 ARG A N 1
ATOM 571 C CA . ARG A 1 73 ? -12.783 -20.259 6.656 1.00 94.81 73 ARG A CA 1
ATOM 572 C C . ARG A 1 73 ? -12.137 -19.309 7.669 1.00 94.81 73 ARG A C 1
ATOM 574 O O . ARG A 1 73 ? -12.587 -19.221 8.809 1.00 94.81 73 ARG A O 1
ATOM 581 N N . ILE A 1 74 ? -11.104 -18.571 7.254 1.00 92.94 74 ILE A N 1
ATOM 582 C CA . ILE A 1 74 ? -10.408 -17.595 8.111 1.00 92.94 74 ILE A CA 1
ATOM 583 C C . ILE A 1 74 ? -11.357 -16.471 8.545 1.00 92.94 74 ILE A C 1
ATOM 585 O O . ILE A 1 74 ? -11.296 -16.004 9.682 1.00 92.94 74 ILE A O 1
ATOM 589 N N . LEU A 1 75 ? -12.234 -16.018 7.649 1.00 90.44 75 LEU A N 1
ATOM 590 C CA . LEU A 1 75 ? -13.180 -14.943 7.940 1.00 90.44 75 LEU A CA 1
ATOM 591 C C . LEU A 1 75 ? -14.269 -15.376 8.922 1.00 90.44 75 LEU A C 1
ATOM 593 O O . LEU A 1 75 ? -14.669 -14.570 9.757 1.00 90.44 75 LEU A O 1
ATOM 597 N N . GLU A 1 76 ? -14.723 -16.625 8.847 1.00 91.06 76 GLU A N 1
ATOM 598 C CA . GLU A 1 76 ? -15.633 -17.204 9.836 1.00 91.06 76 GLU A CA 1
ATOM 599 C C . GLU A 1 76 ? -14.950 -17.322 11.200 1.00 91.06 76 GLU A C 1
ATOM 601 O O . GLU A 1 76 ? -15.485 -16.853 12.202 1.00 91.06 76 GLU A O 1
ATOM 606 N N . GLU A 1 77 ? -13.728 -17.854 11.245 1.00 92.31 77 GLU A N 1
ATOM 607 C CA . GLU A 1 77 ? -12.954 -17.977 12.484 1.00 92.31 77 GLU A CA 1
ATOM 608 C C . GLU A 1 77 ? -12.706 -16.607 13.142 1.00 92.31 77 GLU A C 1
ATOM 610 O O . GLU A 1 77 ? -12.855 -16.458 14.356 1.00 92.31 77 GLU A O 1
ATOM 615 N N . ALA A 1 78 ? -12.446 -15.572 12.335 1.00 90.50 78 ALA A N 1
ATOM 616 C CA . ALA A 1 78 ? -12.243 -14.206 12.808 1.00 90.50 78 ALA A CA 1
ATOM 617 C C . ALA A 1 78 ? -13.460 -13.612 13.540 1.00 90.50 78 ALA A C 1
ATOM 619 O O . ALA A 1 78 ? -13.282 -12.801 14.450 1.00 90.50 78 ALA A O 1
ATOM 620 N N . THR A 1 79 ? -14.686 -14.022 13.191 1.00 87.06 79 THR A N 1
ATOM 621 C CA . THR A 1 79 ? -15.898 -13.562 13.897 1.00 87.06 79 THR A CA 1
ATOM 622 C C . THR A 1 79 ? -16.023 -14.120 15.314 1.00 87.06 79 THR A C 1
ATOM 624 O O . THR A 1 79 ? -16.694 -13.514 16.145 1.00 87.06 79 THR A O 1
ATOM 627 N N . ASN A 1 80 ? -15.323 -15.215 15.624 1.00 89.94 80 ASN A N 1
ATOM 628 C CA . ASN A 1 80 ? -15.394 -15.881 16.924 1.00 89.94 80 ASN A CA 1
ATOM 629 C C . ASN A 1 80 ? -14.310 -15.420 17.914 1.00 89.94 80 ASN A C 1
ATOM 631 O O . ASN A 1 80 ? -14.353 -15.821 19.073 1.00 89.94 80 ASN A O 1
ATOM 635 N N . ILE A 1 81 ? -13.356 -14.576 17.493 1.00 89.56 81 ILE A N 1
ATOM 636 C CA . ILE A 1 81 ? -12.199 -14.167 18.318 1.00 89.56 81 ILE A CA 1
ATOM 637 C C . ILE A 1 81 ? -12.617 -13.456 19.617 1.00 89.56 81 ILE A C 1
ATOM 639 O O . ILE A 1 81 ? -11.925 -13.585 20.620 1.00 89.56 81 ILE A O 1
ATOM 643 N N . TRP A 1 82 ? -13.730 -12.716 19.604 1.00 85.81 82 TRP A N 1
ATOM 644 C CA . TRP A 1 82 ? -14.181 -11.881 20.730 1.00 85.81 82 TRP A CA 1
ATOM 645 C C . TRP A 1 82 ? -15.468 -12.383 21.392 1.00 85.81 82 TRP A C 1
ATOM 647 O O . TRP A 1 82 ? -16.125 -11.629 22.105 1.00 85.81 82 TRP A O 1
ATOM 657 N N . ILE A 1 83 ? -15.864 -13.634 21.137 1.00 87.75 83 ILE A N 1
ATOM 658 C CA . ILE A 1 83 ? -17.163 -14.165 21.580 1.00 87.75 83 ILE A CA 1
ATOM 659 C C . ILE A 1 83 ? -17.287 -14.272 23.108 1.00 87.75 83 ILE A C 1
ATOM 661 O O . ILE A 1 83 ? -18.388 -14.228 23.650 1.00 87.75 83 ILE A O 1
ATOM 665 N N . ASP A 1 84 ? -16.161 -14.413 23.803 1.00 90.75 84 ASP A N 1
ATOM 666 C CA . ASP A 1 84 ? -16.047 -14.517 25.257 1.00 90.75 84 ASP A CA 1
ATOM 667 C C . ASP A 1 84 ? -15.824 -13.160 25.947 1.00 90.75 84 ASP A C 1
ATOM 669 O O . ASP A 1 84 ? -15.741 -13.091 27.177 1.00 90.75 84 ASP A O 1
ATOM 673 N N . VAL A 1 85 ? -15.755 -12.070 25.176 1.00 90.69 85 VAL A N 1
ATOM 674 C CA . VAL A 1 85 ? -15.530 -10.715 25.681 1.00 90.69 85 VAL A CA 1
ATOM 675 C C . VAL A 1 85 ? -16.842 -9.941 25.719 1.00 90.69 85 VAL A C 1
ATOM 677 O O . VAL A 1 85 ? -17.633 -9.951 24.779 1.00 90.69 85 VAL A O 1
ATOM 680 N N . TRP A 1 86 ? -17.072 -9.223 26.820 1.00 87.31 86 TRP A N 1
ATOM 681 C CA . TRP A 1 86 ? -18.219 -8.327 26.946 1.00 87.31 86 TRP A CA 1
ATOM 682 C C . TRP A 1 86 ? -18.222 -7.280 25.828 1.00 87.31 86 TRP A C 1
ATOM 684 O O . TRP A 1 86 ? -17.189 -6.680 25.532 1.00 87.31 86 TRP A O 1
ATOM 694 N N . GLU A 1 87 ? -19.393 -7.003 25.255 1.00 84.19 87 GLU A N 1
ATOM 695 C CA . GLU A 1 87 ? -19.560 -6.103 24.103 1.00 84.19 87 GLU A CA 1
ATOM 696 C C . GLU A 1 87 ? -18.937 -4.712 24.323 1.00 84.19 87 GLU A C 1
ATOM 698 O O . GLU A 1 87 ? -18.343 -4.127 23.415 1.00 84.19 87 GLU A O 1
ATOM 703 N N . GLU A 1 88 ? -18.985 -4.217 25.560 1.00 87.50 88 GLU A N 1
ATOM 704 C CA . GLU A 1 88 ? -18.395 -2.941 25.973 1.00 87.50 88 GLU A CA 1
ATOM 705 C C . GLU A 1 88 ? -16.858 -2.884 25.921 1.00 87.50 88 GLU A C 1
ATOM 707 O O . GLU A 1 88 ? -16.291 -1.793 25.912 1.00 87.50 88 GLU A O 1
ATOM 712 N N . PHE A 1 89 ? -16.187 -4.035 25.857 1.00 88.06 89 PHE A N 1
ATOM 713 C CA . PHE A 1 89 ? -14.731 -4.158 25.714 1.00 88.06 89 PHE A CA 1
ATOM 714 C C . PHE A 1 89 ? -14.313 -4.872 24.419 1.00 88.06 89 PHE A C 1
ATOM 716 O O . PHE A 1 89 ? -13.147 -4.806 24.042 1.00 88.06 89 PHE A O 1
ATOM 723 N N . GLY A 1 90 ? -15.242 -5.552 23.741 1.00 87.62 90 GLY A N 1
ATOM 724 C CA . GLY A 1 90 ? -14.999 -6.290 22.497 1.00 87.62 90 GLY A CA 1
ATOM 725 C C . GLY A 1 90 ? -15.323 -5.507 21.222 1.00 87.62 90 GLY A C 1
ATOM 726 O O . GLY A 1 90 ? -15.022 -5.973 20.126 1.00 87.62 90 GLY A O 1
ATOM 727 N N . THR A 1 91 ? -15.933 -4.322 21.330 1.00 91.56 91 THR A N 1
ATOM 728 C CA . THR A 1 91 ? -16.336 -3.511 20.170 1.00 91.56 91 THR A CA 1
ATOM 729 C C . THR A 1 91 ? -15.694 -2.128 20.184 1.00 91.56 91 THR A C 1
ATOM 731 O O . THR A 1 91 ? -15.450 -1.544 21.240 1.00 91.56 91 THR A O 1
ATOM 734 N N . VAL A 1 92 ? -15.453 -1.572 18.989 1.00 92.50 92 VAL A N 1
ATOM 735 C CA . VAL A 1 92 ? -14.934 -0.200 18.848 1.00 92.50 92 VAL A CA 1
ATOM 736 C C . VAL A 1 92 ? -15.899 0.793 19.497 1.00 92.50 92 VAL A C 1
ATOM 738 O O . VAL A 1 92 ? -15.468 1.610 20.300 1.00 92.50 92 VAL A O 1
ATOM 741 N N . SER A 1 93 ? -17.204 0.664 19.236 1.00 91.50 93 SER A N 1
ATOM 742 C CA . SER A 1 93 ? -18.235 1.518 19.840 1.00 91.50 93 SER A CA 1
ATOM 743 C C . SER A 1 93 ? -18.260 1.423 21.369 1.00 91.50 93 SER A C 1
ATOM 745 O O . SER A 1 93 ? -18.289 2.450 22.043 1.00 91.50 93 SER A O 1
ATOM 747 N N . GLY A 1 94 ? -18.224 0.212 21.935 1.00 90.38 94 GLY A N 1
ATOM 748 C CA . GLY A 1 94 ? -18.257 0.004 23.384 1.00 90.38 94 GLY A CA 1
ATOM 749 C C . GLY A 1 94 ? -17.079 0.663 24.102 1.00 90.38 94 GLY A C 1
ATOM 750 O O . GLY A 1 94 ? -17.269 1.423 25.057 1.00 90.38 94 GLY A O 1
ATOM 751 N N . ILE A 1 95 ? -15.868 0.453 23.579 1.00 92.69 95 ILE A N 1
ATOM 752 C CA . ILE A 1 95 ? -14.652 1.074 24.111 1.00 92.69 95 ILE A CA 1
ATOM 753 C C . ILE A 1 95 ? -14.721 2.598 23.962 1.00 92.69 95 ILE A C 1
ATOM 755 O O . ILE A 1 95 ? -14.437 3.316 24.923 1.00 92.69 95 ILE A O 1
ATOM 759 N N . SER A 1 96 ? -15.132 3.096 22.792 1.00 91.38 96 SER A N 1
ATOM 760 C CA . SER A 1 96 ? -15.283 4.530 22.525 1.00 91.38 96 SER A CA 1
ATOM 761 C C . SER A 1 96 ? -16.229 5.203 23.521 1.00 91.38 96 SER A C 1
ATOM 763 O O . SER A 1 96 ? -15.890 6.251 24.063 1.00 91.38 96 SER A O 1
ATOM 765 N N . ILE A 1 97 ? -17.370 4.588 23.851 1.00 90.38 97 ILE A N 1
ATOM 766 C CA . ILE A 1 97 ? -18.324 5.124 24.839 1.00 90.38 97 ILE A CA 1
ATOM 767 C C . ILE A 1 97 ? -17.689 5.216 26.235 1.00 90.38 97 ILE A C 1
ATOM 769 O O . ILE A 1 97 ? -17.836 6.227 26.927 1.00 90.38 97 ILE A O 1
ATOM 773 N N . ARG A 1 98 ? -16.952 4.181 26.660 1.00 90.56 98 ARG A N 1
ATOM 774 C CA . ARG A 1 98 ? -16.262 4.160 27.961 1.00 90.56 98 ARG A CA 1
ATOM 775 C C . ARG A 1 98 ? -15.185 5.248 28.043 1.00 90.56 98 ARG A C 1
ATOM 777 O O . ARG A 1 98 ? -15.123 5.966 29.042 1.00 90.56 98 ARG A O 1
ATOM 784 N N . PHE A 1 99 ? -14.373 5.400 26.997 1.00 92.56 99 PHE A N 1
ATOM 785 C CA . PHE A 1 99 ? -13.335 6.433 26.933 1.00 92.56 99 PHE A CA 1
ATOM 786 C C . PHE A 1 99 ? -13.924 7.845 26.859 1.00 92.56 99 PHE A C 1
ATOM 788 O O . PHE A 1 99 ? -13.458 8.722 27.582 1.00 92.56 99 PHE A O 1
ATOM 795 N N . ALA A 1 100 ? -15.004 8.052 26.102 1.00 89.94 100 ALA A N 1
ATOM 796 C CA . ALA A 1 100 ? -15.710 9.331 26.060 1.00 89.94 100 ALA A CA 1
ATOM 797 C C . ALA A 1 100 ? -16.296 9.702 27.436 1.00 89.94 100 ALA A C 1
ATOM 799 O O . ALA A 1 100 ? -16.165 10.839 27.895 1.00 89.94 100 ALA A O 1
ATOM 800 N N . SER A 1 101 ? -16.874 8.730 28.152 1.00 90.62 101 SER A N 1
ATOM 801 C CA . SER A 1 101 ? -17.351 8.921 29.528 1.00 90.62 101 SER A CA 1
ATOM 802 C C . SER A 1 101 ? -16.215 9.289 30.491 1.00 90.62 101 SER A C 1
ATOM 804 O O . SER A 1 101 ? -16.386 10.168 31.343 1.00 90.62 101 SER A O 1
ATOM 806 N N . TRP A 1 102 ? -15.039 8.670 30.334 1.00 91.25 102 TRP A N 1
ATOM 807 C CA . TRP A 1 102 ? -13.850 9.004 31.117 1.00 91.25 102 TRP A CA 1
ATOM 808 C C . TRP A 1 102 ? -13.339 10.416 30.805 1.00 91.25 102 TRP A C 1
ATOM 810 O O . TRP A 1 102 ? -13.108 11.187 31.738 1.00 91.25 102 TRP A O 1
ATOM 820 N N . HIS A 1 103 ? -13.245 10.783 29.524 1.00 89.19 103 HIS A N 1
ATOM 821 C CA . HIS A 1 103 ? -12.840 12.119 29.090 1.00 89.19 103 HIS A CA 1
ATOM 822 C C . HIS A 1 103 ? -13.750 13.204 29.686 1.00 89.19 103 HIS A C 1
ATOM 824 O O . HIS A 1 103 ? -13.265 14.192 30.237 1.00 89.19 103 HIS A O 1
ATOM 830 N N . LYS A 1 104 ? -15.070 12.967 29.685 1.00 88.00 104 LYS A N 1
ATOM 831 C CA . LYS A 1 104 ? -16.074 13.881 30.250 1.00 88.00 104 LYS A CA 1
ATOM 832 C C . LYS A 1 104 ? -16.021 13.979 31.776 1.00 88.00 104 LYS A C 1
ATOM 834 O O . LYS A 1 104 ? -16.147 15.069 32.328 1.00 88.00 104 LYS A O 1
ATOM 839 N N . SER A 1 105 ? -15.859 12.850 32.464 1.00 91.06 105 SER A N 1
ATOM 840 C CA . SER A 1 105 ? -15.940 12.795 33.931 1.00 91.06 105 SER A CA 1
ATOM 841 C C . SER A 1 105 ? -14.637 13.221 34.614 1.00 91.06 105 SER A C 1
ATOM 843 O O . SER A 1 105 ? -14.673 13.823 35.685 1.00 91.06 105 SER A O 1
ATOM 845 N N . PHE A 1 106 ? -13.483 12.915 34.011 1.00 91.31 106 PHE A N 1
ATOM 846 C CA . PHE A 1 106 ? -12.162 13.142 34.607 1.00 91.31 106 PHE A CA 1
ATOM 847 C C . PHE A 1 106 ? -11.121 13.605 33.565 1.00 91.31 106 PHE A C 1
ATOM 849 O O . PHE A 1 106 ? -10.135 12.900 33.326 1.00 91.31 106 PHE A O 1
ATOM 856 N N . PRO A 1 107 ? -11.269 14.810 32.980 1.00 87.69 107 PRO A N 1
ATOM 857 C CA . PRO A 1 107 ? -10.417 15.281 31.881 1.00 87.69 107 PRO A CA 1
ATOM 858 C C . PRO A 1 107 ? -8.930 15.386 32.258 1.00 87.69 107 PRO A C 1
ATOM 860 O O . PRO A 1 107 ? -8.061 14.990 31.486 1.00 87.69 107 PRO A O 1
ATOM 863 N N . ALA A 1 108 ? -8.613 15.844 33.475 1.00 89.56 108 ALA A N 1
ATOM 864 C CA . ALA A 1 108 ? -7.224 15.936 33.935 1.00 89.56 108 ALA A CA 1
ATOM 865 C C . ALA A 1 108 ? -6.551 14.555 34.037 1.00 89.56 108 ALA A C 1
ATOM 867 O O . ALA A 1 108 ? -5.397 14.398 33.642 1.00 89.56 108 ALA A O 1
ATOM 868 N N . ALA A 1 109 ? -7.277 13.545 34.526 1.00 92.94 109 ALA A N 1
ATOM 869 C CA . ALA A 1 109 ? -6.770 12.176 34.605 1.00 92.94 109 ALA A CA 1
ATOM 870 C C . ALA A 1 109 ? -6.629 11.549 33.209 1.00 92.94 109 ALA A C 1
ATOM 872 O O . ALA A 1 109 ? -5.646 10.861 32.949 1.00 92.94 109 ALA A O 1
ATOM 873 N N . TYR A 1 110 ? -7.575 11.826 32.306 1.00 91.62 110 TYR A N 1
ATOM 874 C CA . TYR A 1 110 ? -7.539 11.376 30.913 1.00 91.62 110 TYR A CA 1
ATOM 875 C C . TYR A 1 110 ? -6.284 11.885 30.185 1.00 91.62 110 TYR A C 1
ATOM 877 O O . TYR A 1 110 ? -5.548 11.101 29.580 1.00 91.62 110 TYR A O 1
ATOM 885 N N . GLN A 1 111 ? -5.985 13.182 30.312 1.00 88.75 111 GLN A N 1
ATOM 886 C CA . GLN A 1 111 ? -4.790 13.792 29.724 1.00 88.75 111 GLN A CA 1
ATOM 887 C C . GLN A 1 111 ? -3.497 13.254 30.353 1.00 88.75 111 GLN A C 1
ATOM 889 O O . GLN A 1 111 ? -2.586 12.853 29.632 1.00 88.75 111 GLN A O 1
ATOM 894 N N . GLN A 1 112 ? -3.420 13.182 31.687 1.00 91.62 112 GLN A N 1
ATOM 895 C CA . GLN A 1 112 ? -2.235 12.670 32.395 1.00 91.62 112 GLN A CA 1
ATOM 896 C C . GLN A 1 112 ? -1.932 11.198 32.078 1.00 91.62 112 GLN A C 1
ATOM 898 O O . GLN A 1 112 ? -0.771 10.794 32.089 1.00 91.62 112 GLN A O 1
ATOM 903 N N . ALA A 1 113 ? -2.960 10.399 31.781 1.00 92.31 113 ALA A N 1
ATOM 904 C CA . ALA A 1 113 ? -2.820 8.999 31.394 1.00 92.31 113 ALA A CA 1
ATOM 905 C C . ALA A 1 113 ? -2.538 8.796 29.894 1.00 92.31 113 ALA A C 1
ATOM 907 O O . ALA A 1 113 ? -2.434 7.651 29.451 1.00 92.31 113 ALA A O 1
ATOM 908 N N . PHE A 1 114 ? -2.432 9.874 29.103 1.00 90.75 114 PHE A N 1
ATOM 909 C CA . PHE A 1 114 ? -2.320 9.811 27.642 1.00 90.75 114 PHE A CA 1
ATOM 910 C C . PHE A 1 114 ? -3.417 8.928 27.019 1.00 90.75 114 PHE A C 1
ATOM 912 O O . PHE A 1 114 ? -3.153 8.089 26.153 1.00 90.75 114 PHE A O 1
ATOM 919 N N . ALA A 1 115 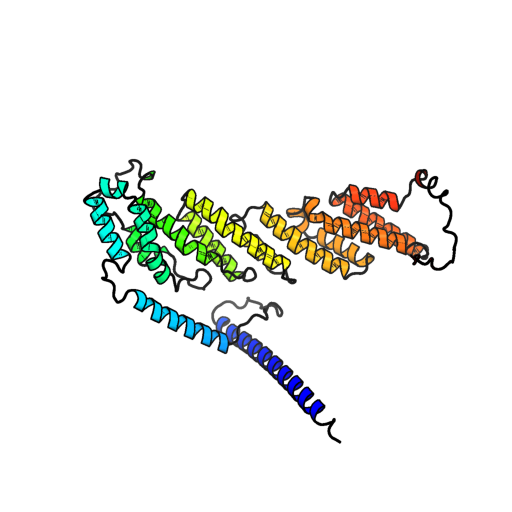? -4.656 9.073 27.498 1.00 91.00 115 ALA A N 1
ATOM 920 C CA . ALA A 1 115 ? -5.743 8.156 27.171 1.00 91.00 115 ALA A CA 1
ATOM 921 C C . ALA A 1 115 ? -6.073 8.117 25.665 1.00 91.00 115 ALA A C 1
ATOM 923 O O . ALA A 1 115 ? -6.278 7.024 25.146 1.00 91.00 115 ALA A O 1
ATOM 924 N N . ALA A 1 116 ? -5.993 9.244 24.947 1.00 88.38 116 ALA A N 1
ATOM 925 C CA . ALA A 1 116 ? -6.136 9.314 23.484 1.00 88.38 116 ALA A CA 1
ATOM 926 C C . ALA A 1 116 ? -5.158 8.377 22.743 1.00 88.38 116 ALA A C 1
ATOM 928 O O . ALA A 1 116 ? -5.525 7.572 21.880 1.00 88.38 116 ALA A O 1
ATOM 929 N N . LEU A 1 117 ? -3.881 8.417 23.145 1.00 89.38 117 LEU A N 1
ATOM 930 C CA . LEU A 1 117 ? -2.835 7.561 22.590 1.00 89.38 117 LEU A CA 1
ATOM 931 C C . LEU A 1 117 ? -3.105 6.089 22.920 1.00 89.38 117 LEU A C 1
ATOM 933 O O . LEU A 1 117 ? -2.948 5.225 22.052 1.00 89.38 117 LEU A O 1
ATOM 937 N N . CYS A 1 118 ? -3.516 5.799 24.155 1.00 92.31 118 CYS A N 1
ATOM 938 C CA . CYS A 1 118 ? -3.881 4.452 24.587 1.00 92.31 118 CYS A CA 1
ATOM 939 C C . CYS A 1 118 ? -5.087 3.912 23.807 1.00 92.31 118 CYS A C 1
ATOM 941 O O . CYS A 1 118 ? -5.051 2.762 23.372 1.00 92.31 118 CYS A O 1
ATOM 943 N N . LEU A 1 119 ? -6.098 4.746 23.554 1.00 92.94 119 LEU A N 1
ATOM 944 C CA . LEU A 1 119 ? -7.286 4.398 22.782 1.00 92.94 119 LEU A CA 1
ATOM 945 C C . LEU A 1 119 ? -6.913 3.991 21.352 1.00 92.94 119 LEU A C 1
ATOM 947 O O . LEU A 1 119 ? -7.287 2.905 20.911 1.00 92.94 119 LEU A O 1
ATOM 951 N N . SER A 1 120 ? -6.069 4.774 20.666 1.00 91.06 120 SER A N 1
ATOM 952 C CA . SER A 1 120 ? -5.580 4.411 19.323 1.00 91.06 120 SER A CA 1
ATOM 953 C C . SER A 1 120 ? -4.885 3.037 19.294 1.00 91.06 120 SER A C 1
ATOM 955 O O . SER A 1 120 ? -5.005 2.277 18.333 1.00 91.06 120 SER A O 1
ATOM 957 N N . ARG A 1 121 ? -4.161 2.673 20.361 1.00 91.81 121 ARG A N 1
ATOM 958 C CA . ARG A 1 121 ? -3.476 1.374 20.465 1.00 91.81 121 ARG A CA 1
ATOM 959 C C . ARG A 1 121 ? -4.446 0.242 20.783 1.00 91.81 121 ARG A C 1
ATOM 961 O O . ARG A 1 121 ? -4.322 -0.830 20.202 1.00 91.81 121 ARG A O 1
ATOM 968 N N . LEU A 1 122 ? -5.414 0.485 21.662 1.00 93.25 122 LEU A N 1
ATOM 969 C CA . LEU A 1 122 ? -6.412 -0.498 22.076 1.00 93.25 122 LEU A CA 1
ATOM 970 C C . LEU A 1 122 ? -7.347 -0.889 20.923 1.00 93.25 122 LEU A C 1
ATOM 972 O O . LEU A 1 122 ? -7.674 -2.060 20.762 1.00 93.25 122 LEU A O 1
ATOM 976 N N . LEU A 1 123 ? -7.727 0.076 20.082 1.00 94.31 123 LEU A N 1
ATOM 977 C CA . LEU A 1 123 ? -8.620 -0.158 18.943 1.00 94.31 123 LEU A CA 1
ATOM 978 C C . LEU A 1 123 ? -7.933 -0.836 17.750 1.00 94.31 123 LEU A C 1
ATOM 980 O O . LEU A 1 123 ? -8.610 -1.402 16.894 1.00 94.31 123 LEU A O 1
ATOM 984 N N . THR A 1 124 ? -6.599 -0.816 17.692 1.00 93.56 124 THR A N 1
ATOM 985 C CA . THR A 1 124 ? -5.812 -1.399 16.592 1.00 93.56 124 THR A CA 1
ATOM 986 C C . THR A 1 124 ? -6.202 -2.857 16.269 1.00 93.56 124 THR A C 1
ATOM 988 O O . THR A 1 124 ? -6.558 -3.106 15.116 1.00 93.56 124 THR A O 1
ATOM 991 N N . PRO A 1 125 ? -6.190 -3.825 17.213 1.00 92.56 125 PRO A N 1
ATOM 992 C CA . PRO A 1 125 ? -6.555 -5.217 16.918 1.00 92.56 125 PRO A CA 1
ATOM 993 C C . PRO A 1 125 ? -8.016 -5.387 16.473 1.00 92.56 125 PRO A C 1
ATOM 995 O O . PRO A 1 125 ? -8.294 -6.177 15.571 1.00 92.56 125 PRO A O 1
ATOM 998 N N . LEU A 1 126 ? -8.950 -4.616 17.041 1.00 92.12 126 LEU A N 1
ATOM 999 C CA . LEU A 1 126 ? -10.364 -4.660 16.650 1.00 92.12 126 LEU A CA 1
ATOM 1000 C C . LEU A 1 126 ? -10.555 -4.192 15.204 1.00 92.12 126 LEU A C 1
ATOM 1002 O O . LEU A 1 126 ? -11.231 -4.847 14.410 1.00 92.12 126 LEU A O 1
ATOM 1006 N N . ILE A 1 127 ? -9.906 -3.088 14.837 1.00 93.38 127 ILE A N 1
ATOM 1007 C CA . ILE A 1 127 ? -9.973 -2.531 13.484 1.00 93.38 127 ILE A CA 1
ATOM 1008 C C . ILE A 1 127 ? -9.238 -3.437 12.489 1.00 93.38 127 ILE A C 1
ATOM 1010 O O . ILE A 1 127 ? -9.703 -3.615 11.366 1.00 93.38 127 ILE A O 1
ATOM 1014 N N . GLN A 1 128 ? -8.133 -4.078 12.886 1.00 92.38 128 GLN A N 1
ATOM 1015 C CA . GLN A 1 128 ? -7.437 -5.060 12.047 1.00 92.38 128 GLN A CA 1
ATOM 1016 C C . GLN A 1 128 ? -8.333 -6.240 11.655 1.00 92.38 128 GLN A C 1
ATOM 1018 O O . GLN A 1 128 ? -8.256 -6.684 10.507 1.00 92.38 128 GLN A O 1
ATOM 1023 N N . ILE A 1 129 ? -9.179 -6.716 12.572 1.00 90.62 129 ILE A N 1
ATOM 1024 C CA . ILE A 1 129 ? -10.148 -7.787 12.305 1.00 90.62 129 ILE A CA 1
ATOM 1025 C C . ILE A 1 129 ? -11.277 -7.282 11.398 1.00 90.62 129 ILE A C 1
ATOM 1027 O O . ILE A 1 129 ? -11.611 -7.949 10.421 1.00 90.62 129 ILE A O 1
ATOM 1031 N N . GLN A 1 130 ? -11.809 -6.076 11.632 1.00 89.62 130 GLN A N 1
ATOM 1032 C CA . GLN A 1 130 ? -12.827 -5.489 10.743 1.00 89.62 130 GLN A CA 1
ATOM 1033 C C . GLN A 1 130 ? -12.306 -5.273 9.313 1.00 89.62 130 GLN A C 1
ATOM 1035 O O . GLN A 1 130 ? -13.011 -5.533 8.339 1.00 89.62 130 GLN A O 1
ATOM 1040 N N . LEU A 1 131 ? -11.045 -4.856 9.174 1.00 91.06 131 LEU A N 1
ATOM 1041 C CA . LEU A 1 131 ? -10.386 -4.652 7.884 1.00 91.06 131 LEU A CA 1
ATOM 1042 C C . LEU A 1 131 ? -9.792 -5.939 7.297 1.00 91.06 131 LEU A C 1
ATOM 1044 O O . LEU A 1 131 ? -9.121 -5.881 6.270 1.00 91.06 131 LEU A O 1
ATOM 1048 N N . LEU A 1 132 ? -10.032 -7.114 7.888 1.00 89.50 132 LEU A N 1
ATOM 1049 C CA . LEU A 1 132 ? -9.507 -8.382 7.375 1.00 89.50 132 LEU A CA 1
ATOM 1050 C C . LEU A 1 132 ? -9.986 -8.667 5.942 1.00 89.50 132 LEU A C 1
ATOM 1052 O O . LEU A 1 132 ? -9.199 -9.130 5.122 1.00 89.50 132 LEU A O 1
ATOM 1056 N N . ARG A 1 133 ? -11.240 -8.311 5.628 1.00 86.38 133 ARG A N 1
ATOM 1057 C CA . ARG A 1 133 ? -11.830 -8.399 4.277 1.00 86.38 133 ARG A CA 1
ATOM 1058 C C . ARG A 1 133 ? -11.447 -7.243 3.357 1.00 86.38 133 ARG A C 1
ATOM 1060 O O . ARG A 1 133 ? -11.684 -7.326 2.156 1.00 86.38 133 ARG A O 1
ATOM 1067 N N . TRP A 1 134 ? -10.921 -6.154 3.910 1.00 90.75 134 TRP A N 1
ATOM 1068 C CA . TRP A 1 134 ? -10.682 -4.936 3.156 1.00 90.75 134 TRP A CA 1
ATOM 1069 C C . TRP A 1 134 ? -9.412 -5.063 2.318 1.00 90.75 134 TRP A C 1
ATOM 1071 O O . TRP A 1 134 ? -8.307 -5.217 2.846 1.00 90.75 134 TRP A O 1
ATOM 1081 N N . ASN A 1 135 ? -9.587 -4.981 1.000 1.00 88.06 135 ASN A N 1
ATOM 1082 C CA . ASN A 1 135 ? -8.502 -5.006 0.034 1.00 88.06 135 ASN A CA 1
ATOM 1083 C C . ASN A 1 135 ? -8.668 -3.851 -0.969 1.00 88.06 135 ASN A C 1
ATOM 1085 O O . ASN A 1 135 ? -9.483 -3.949 -1.887 1.00 88.06 135 ASN A O 1
ATOM 1089 N N . PRO A 1 136 ? -7.897 -2.755 -0.850 1.00 86.62 136 PRO A N 1
ATOM 1090 C CA . PRO A 1 136 ? -8.016 -1.598 -1.742 1.00 86.62 136 PRO A CA 1
ATOM 1091 C C . PRO A 1 136 ? -7.587 -1.897 -3.186 1.00 86.62 136 PRO A C 1
ATOM 1093 O O . PRO A 1 136 ? -7.771 -1.063 -4.069 1.00 86.62 136 PRO A O 1
ATOM 1096 N N . LEU A 1 137 ? -7.011 -3.076 -3.437 1.00 86.75 137 LEU A N 1
ATOM 1097 C CA . LEU A 1 137 ? -6.614 -3.548 -4.758 1.00 86.75 137 LEU A CA 1
ATOM 1098 C C . LEU A 1 137 ? -7.686 -4.416 -5.427 1.00 86.75 137 LEU A C 1
ATOM 1100 O O . LEU A 1 137 ? -7.469 -4.854 -6.554 1.00 86.75 137 LEU A O 1
ATOM 1104 N N . GLU A 1 138 ? -8.819 -4.690 -4.774 1.00 85.06 138 GLU A N 1
ATOM 1105 C CA . GLU A 1 138 ? -9.962 -5.409 -5.353 1.00 85.06 138 GLU A CA 1
ATOM 1106 C C . GLU A 1 138 ? -10.963 -4.439 -6.010 1.00 85.06 138 GLU A C 1
ATOM 1108 O O . GLU A 1 138 ? -10.984 -3.242 -5.704 1.00 85.06 138 GLU A O 1
ATOM 1113 N N . PRO A 1 139 ? -11.715 -4.878 -7.037 1.00 77.81 139 PRO A N 1
ATOM 1114 C CA . PRO A 1 139 ? -12.731 -4.032 -7.654 1.00 77.81 139 PRO A CA 1
ATOM 1115 C C . PRO A 1 139 ? -13.890 -3.832 -6.670 1.00 77.81 139 PRO A C 1
ATOM 1117 O O . PRO A 1 139 ? -14.225 -4.746 -5.925 1.00 77.81 139 PRO A O 1
ATOM 1120 N N . ASN A 1 140 ? -14.512 -2.648 -6.680 1.00 79.56 140 ASN A N 1
ATOM 1121 C CA . ASN A 1 140 ? -15.634 -2.296 -5.793 1.00 79.56 140 ASN A CA 1
ATOM 1122 C C . ASN A 1 140 ? -15.316 -2.396 -4.289 1.00 79.56 140 ASN A C 1
ATOM 1124 O O . ASN A 1 140 ? -16.196 -2.693 -3.483 1.00 79.56 140 ASN A O 1
ATOM 1128 N N . CYS A 1 141 ? -14.059 -2.155 -3.908 1.00 83.38 141 CYS A N 1
ATOM 1129 C CA . CYS A 1 141 ? -13.679 -2.087 -2.505 1.00 83.38 141 CYS A CA 1
ATOM 1130 C C . CYS A 1 141 ? -14.394 -0.910 -1.809 1.00 83.38 141 CYS A C 1
ATOM 1132 O O . CYS A 1 141 ? -14.392 0.192 -2.366 1.00 83.38 141 CYS A O 1
ATOM 1134 N N . PRO A 1 142 ? -15.002 -1.123 -0.627 1.00 84.88 142 PRO A N 1
ATOM 1135 C CA . PRO A 1 142 ? -15.632 -0.050 0.129 1.00 84.88 142 PRO A CA 1
ATOM 1136 C C . PRO A 1 142 ? -14.601 0.965 0.641 1.00 84.88 142 PRO A C 1
ATOM 1138 O O . PRO A 1 142 ? -13.482 0.606 1.031 1.00 84.88 142 PRO A O 1
ATOM 1141 N N . ASP A 1 143 ? -15.009 2.233 0.670 1.00 85.56 143 ASP A N 1
ATOM 1142 C CA . ASP A 1 143 ? -14.233 3.321 1.266 1.00 85.56 143 ASP A CA 1
ATOM 1143 C C . ASP A 1 143 ? -14.078 3.101 2.782 1.00 85.56 143 ASP A C 1
ATOM 1145 O O . ASP A 1 143 ? -14.938 2.489 3.427 1.00 85.56 143 ASP A O 1
ATOM 1149 N N . LEU A 1 144 ? -12.985 3.596 3.370 1.00 85.62 144 LEU A N 1
ATOM 1150 C CA . LEU A 1 144 ? -12.694 3.410 4.801 1.00 85.62 144 LEU A CA 1
ATOM 1151 C C . LEU A 1 144 ? -13.788 4.014 5.686 1.00 85.62 144 LEU A C 1
ATOM 1153 O O . LEU A 1 144 ? -14.121 3.457 6.729 1.00 85.62 144 LEU A O 1
ATOM 1157 N N . GLU A 1 145 ? -14.374 5.114 5.229 1.00 86.31 145 GLU A N 1
ATOM 1158 C CA . GLU A 1 145 ? -15.419 5.869 5.905 1.00 86.31 145 GLU A CA 1
ATOM 1159 C C . GLU A 1 145 ? -16.737 5.091 6.034 1.00 86.31 145 GLU A C 1
ATOM 1161 O O . GLU A 1 145 ? -17.567 5.428 6.871 1.00 86.31 145 GLU A O 1
ATOM 1166 N N . SER A 1 146 ? -16.925 4.031 5.241 1.00 88.12 146 SER A N 1
ATOM 1167 C CA . SER A 1 146 ? -18.114 3.174 5.318 1.00 88.12 146 SER A CA 1
ATOM 1168 C C . SER A 1 146 ? -18.047 2.120 6.428 1.00 88.12 146 SER A C 1
ATOM 1170 O O . SER A 1 146 ? -19.048 1.463 6.713 1.00 88.12 146 SER A O 1
ATOM 1172 N N . PHE A 1 147 ? -16.876 1.916 7.040 1.00 90.38 147 PHE A N 1
ATOM 1173 C CA . PHE A 1 147 ? -16.713 0.885 8.056 1.00 90.38 147 PHE A CA 1
ATOM 1174 C C . PHE A 1 147 ? -17.242 1.340 9.428 1.00 90.38 147 PHE A C 1
ATOM 1176 O O . PHE A 1 147 ? -17.001 2.482 9.826 1.00 90.38 147 PHE A O 1
ATOM 1183 N N . PRO A 1 148 ? -17.847 0.433 10.225 1.00 89.50 148 PRO A N 1
ATOM 1184 C CA . PRO A 1 148 ? -18.438 0.782 11.522 1.00 89.50 148 PRO A CA 1
ATOM 1185 C C . PRO A 1 148 ? -17.453 1.402 12.519 1.00 89.50 148 PRO A C 1
ATOM 1187 O O . PRO A 1 148 ? -17.829 2.257 13.322 1.00 89.50 148 PRO A O 1
ATOM 1190 N N . TRP A 1 149 ? -16.180 0.988 12.484 1.00 92.12 149 TRP A N 1
ATOM 1191 C CA . TRP A 1 149 ? -15.152 1.582 13.340 1.00 92.12 149 TRP A CA 1
ATOM 1192 C C . TRP A 1 149 ? -14.929 3.066 13.040 1.00 92.12 149 TRP A C 1
ATOM 1194 O O . TRP A 1 149 ? -14.644 3.824 13.965 1.00 92.12 149 TRP A O 1
ATOM 1204 N N . PHE A 1 150 ? -15.049 3.473 11.772 1.00 90.69 150 PHE A N 1
ATOM 1205 C CA . PHE A 1 150 ? -14.824 4.851 11.359 1.00 90.69 150 PHE A CA 1
ATOM 1206 C C . PHE A 1 150 ? -15.967 5.733 11.845 1.00 90.69 150 PHE A C 1
ATOM 1208 O O . PHE A 1 150 ? -15.719 6.746 12.486 1.00 90.69 150 PHE A O 1
ATOM 1215 N N . GLU A 1 151 ? -17.210 5.300 11.628 1.00 87.56 151 GLU A N 1
ATOM 1216 C CA . GLU A 1 151 ? -18.405 5.981 12.134 1.00 87.56 151 GLU A CA 1
ATOM 1217 C C . GLU A 1 151 ? -18.365 6.131 13.664 1.00 87.56 151 GLU A C 1
ATOM 1219 O O . GLU A 1 151 ? -18.541 7.229 14.189 1.00 87.56 151 GLU A O 1
ATOM 1224 N N . SER A 1 152 ? -18.023 5.052 14.379 1.00 89.00 152 SER A N 1
ATOM 1225 C CA . SER A 1 152 ? -17.911 5.056 15.847 1.00 89.00 152 SER A CA 1
ATOM 1226 C C . SER A 1 152 ? -16.881 6.065 16.369 1.00 89.00 152 SER A C 1
ATOM 1228 O O . SER A 1 152 ? -17.029 6.582 17.475 1.00 89.00 152 SER A O 1
ATOM 1230 N N . LEU A 1 153 ? -15.813 6.316 15.605 1.00 89.38 153 LEU A N 1
ATOM 1231 C CA . LEU A 1 153 ? -14.773 7.281 15.959 1.00 89.38 153 LEU A CA 1
ATOM 1232 C C . LEU A 1 153 ? -15.066 8.691 15.461 1.00 89.38 153 LEU A C 1
ATOM 1234 O O . LEU A 1 153 ? -14.633 9.648 16.089 1.00 89.38 153 LEU A O 1
ATOM 1238 N N . LEU A 1 154 ? -15.809 8.836 14.367 1.00 85.06 154 LEU A N 1
ATOM 1239 C CA . LEU A 1 154 ? -16.207 10.140 13.850 1.00 85.06 154 LEU A CA 1
ATOM 1240 C C . LEU A 1 154 ? -17.096 10.886 14.853 1.00 85.06 154 LEU A C 1
ATOM 1242 O O . LEU A 1 154 ? -16.976 12.098 14.998 1.00 85.06 154 LEU A O 1
ATOM 1246 N N . PHE A 1 155 ? -17.949 10.151 15.570 1.00 80.44 155 PHE A N 1
ATOM 1247 C CA . PHE A 1 155 ? -18.796 10.687 16.638 1.00 80.44 155 PHE A CA 1
ATOM 1248 C C . PHE A 1 155 ? -18.157 10.599 18.034 1.00 80.44 155 PHE A C 1
ATOM 1250 O O . PHE A 1 155 ? -18.800 10.927 19.033 1.00 80.44 155 PHE A O 1
ATOM 1257 N N . TYR A 1 156 ? -16.896 10.170 18.138 1.00 82.44 156 TYR A N 1
ATOM 1258 C CA . TYR A 1 156 ? -16.197 10.104 19.418 1.00 82.44 156 TYR A CA 1
ATOM 1259 C C . TYR A 1 156 ? -16.034 11.507 20.015 1.00 82.44 156 TYR A C 1
ATOM 1261 O O . TYR A 1 156 ? -15.604 12.439 19.341 1.00 82.44 156 TYR A O 1
ATOM 1269 N N . GLY A 1 157 ? -16.415 11.669 21.284 1.00 67.00 157 GLY A N 1
ATOM 1270 C CA . GLY A 1 157 ? -16.341 12.958 21.979 1.00 67.00 157 GLY A CA 1
ATOM 1271 C C . GLY A 1 157 ? -17.381 13.998 21.534 1.00 67.00 157 GLY A C 1
ATOM 1272 O O . GLY A 1 157 ? -17.405 15.092 22.097 1.00 67.00 157 GLY A O 1
ATOM 1273 N N . CYS A 1 158 ? -18.263 13.674 20.581 1.00 64.50 158 CYS A N 1
ATOM 1274 C CA . CYS A 1 158 ? -19.385 14.532 20.210 1.00 64.50 158 CYS A CA 1
ATOM 1275 C C . CYS A 1 158 ? -20.549 14.317 21.191 1.00 64.50 158 CYS A C 1
ATOM 1277 O O . CYS A 1 158 ? -21.167 13.256 21.202 1.00 64.50 158 CYS A O 1
ATOM 1279 N N . ASP A 1 159 ? -20.868 15.321 22.010 1.00 53.59 159 ASP A N 1
ATOM 1280 C CA . ASP A 1 159 ? -22.133 15.345 22.754 1.00 53.59 159 ASP A CA 1
ATOM 1281 C C . ASP A 1 159 ? -23.295 15.654 21.775 1.00 53.59 159 ASP A C 1
ATOM 1283 O O . ASP A 1 159 ? -23.150 16.500 20.891 1.00 53.59 159 ASP A O 1
ATOM 1287 N N . ASP A 1 160 ? -24.439 14.972 21.929 1.00 46.06 160 ASP A N 1
ATOM 1288 C CA . ASP A 1 160 ? -25.678 15.114 21.136 1.00 46.06 160 ASP A CA 1
ATOM 1289 C C . ASP A 1 160 ? -25.918 16.526 20.556 1.00 46.06 160 ASP A C 1
ATOM 1291 O O . ASP A 1 160 ? -26.237 17.441 21.310 1.00 46.06 160 ASP A O 1
ATOM 1295 N N . ILE A 1 161 ? -25.807 16.671 19.222 1.00 44.66 161 ILE A N 1
ATOM 1296 C CA . ILE A 1 161 ? -26.500 17.566 18.246 1.00 44.66 161 ILE A CA 1
ATOM 1297 C C . ILE A 1 161 ? -26.698 19.077 18.597 1.00 44.66 161 ILE A C 1
ATOM 1299 O O . ILE A 1 161 ? -27.161 19.853 17.764 1.00 44.66 161 ILE A O 1
ATOM 1303 N N . GLY A 1 162 ? -26.304 19.571 19.770 1.00 43.19 162 GLY A N 1
ATOM 1304 C CA . GLY A 1 162 ? -26.739 20.866 20.309 1.00 43.19 162 GLY A CA 1
ATOM 1305 C C . GLY A 1 162 ? -25.632 21.852 20.677 1.00 43.19 162 GLY A C 1
ATOM 1306 O O . GLY A 1 162 ? -25.920 23.041 20.830 1.00 43.19 162 GLY A O 1
ATOM 1307 N N . SER A 1 163 ? -24.367 21.434 20.788 1.00 43.16 163 SER A N 1
ATOM 1308 C CA . SER A 1 163 ? -23.267 22.384 20.995 1.00 43.16 163 SER A CA 1
ATOM 1309 C C . SER A 1 163 ? -22.781 22.921 19.652 1.00 43.16 163 SER A C 1
ATOM 1311 O O . SER A 1 163 ? -21.820 22.430 19.068 1.00 43.16 163 SER A O 1
ATOM 1313 N N . SER A 1 164 ? -23.539 23.905 19.174 1.00 36.81 164 SER A N 1
ATOM 1314 C CA . SER A 1 164 ? -23.162 25.004 18.287 1.00 36.81 164 SER A CA 1
ATOM 1315 C C . SER A 1 164 ? -21.712 25.020 17.783 1.00 36.81 164 SER A C 1
ATOM 1317 O O . SER A 1 164 ? -20.753 24.962 18.550 1.00 36.81 164 SER A O 1
ATOM 1319 N N . ILE A 1 165 ? -21.633 25.243 16.473 1.00 42.59 165 ILE A N 1
ATOM 1320 C CA . ILE A 1 165 ? -20.550 25.675 15.572 1.00 42.59 165 ILE A CA 1
ATOM 1321 C C . ILE A 1 165 ? -19.740 26.890 16.110 1.00 42.59 165 ILE A C 1
ATOM 1323 O O . ILE A 1 165 ? -19.483 27.860 15.414 1.00 42.59 165 ILE A O 1
ATOM 1327 N N . THR A 1 166 ? -19.323 26.899 17.374 1.00 37.19 166 THR A N 1
ATOM 1328 C CA . THR A 1 166 ? -18.656 28.049 18.010 1.00 37.19 166 THR A CA 1
ATOM 1329 C C . THR A 1 166 ? -17.522 27.621 18.936 1.00 37.19 166 THR A C 1
ATOM 1331 O O . THR A 1 166 ? -17.422 28.095 20.065 1.00 37.19 166 THR A O 1
ATOM 1334 N N . LYS A 1 167 ? -16.642 26.736 18.462 1.00 44.72 167 LYS A N 1
ATOM 1335 C CA . LYS A 1 167 ? -15.286 26.602 19.009 1.00 44.72 167 LYS A CA 1
ATOM 1336 C C . LYS A 1 167 ? -14.267 26.686 17.878 1.00 44.72 167 LYS A C 1
ATOM 1338 O O . LYS A 1 167 ? -13.627 25.717 17.508 1.00 44.72 167 LYS A O 1
ATOM 1343 N N . GLU A 1 168 ? -14.102 27.900 17.366 1.00 39.38 168 GLU A N 1
ATOM 1344 C CA . GLU A 1 168 ? -12.881 28.345 16.677 1.00 39.38 168 GLU A CA 1
ATOM 1345 C C . GLU A 1 168 ? -11.775 28.707 17.701 1.00 39.38 168 GLU A C 1
ATOM 1347 O O . GLU A 1 168 ? -10.840 29.450 17.411 1.00 39.38 168 GLU A O 1
ATOM 1352 N N . GLU A 1 169 ? -11.863 28.189 18.931 1.00 42.94 169 GLU A N 1
ATOM 1353 C CA . GLU A 1 169 ? -10.799 28.254 19.929 1.00 42.94 169 GLU A CA 1
ATOM 1354 C C . GLU A 1 169 ? -9.884 27.041 19.735 1.00 42.94 169 GLU A C 1
ATOM 1356 O O . GLU A 1 169 ? -10.208 25.952 20.190 1.00 42.94 169 GLU A O 1
ATOM 1361 N N . LYS A 1 170 ? -8.768 27.232 19.016 1.00 45.84 170 LYS A N 1
ATOM 1362 C CA . LYS A 1 170 ? -7.602 26.323 18.939 1.00 45.84 170 LYS A CA 1
ATOM 1363 C C . LYS A 1 170 ? -7.936 24.824 19.065 1.00 45.84 170 LYS A C 1
ATOM 1365 O O . LYS A 1 170 ? -7.507 24.155 19.997 1.00 45.84 170 LYS A O 1
ATOM 1370 N N . VAL A 1 171 ? -8.667 24.307 18.084 1.00 51.94 171 VAL A N 1
ATOM 1371 C CA . VAL A 1 171 ? -8.978 22.874 17.943 1.00 51.94 171 VAL A CA 1
ATOM 1372 C C . VAL A 1 171 ? -7.721 22.041 17.609 1.00 51.94 171 VAL A C 1
ATOM 1374 O O . VAL A 1 171 ? -7.739 20.831 17.759 1.00 51.94 171 VAL A O 1
ATOM 1377 N N . ASP A 1 172 ? -6.601 22.670 17.233 1.00 51.66 172 ASP A N 1
ATOM 1378 C CA . ASP A 1 172 ? -5.362 21.994 16.793 1.00 51.66 172 ASP A CA 1
ATOM 1379 C C . ASP A 1 172 ? -4.606 21.200 17.884 1.00 51.66 172 ASP A C 1
ATOM 1381 O O . ASP A 1 172 ? -3.717 20.428 17.540 1.00 51.66 172 ASP A O 1
ATOM 1385 N N . ASP A 1 173 ? -4.929 21.372 19.173 1.00 62.41 173 ASP A N 1
ATOM 1386 C CA . ASP A 1 173 ? -4.225 20.712 20.295 1.00 62.41 173 ASP A CA 1
ATOM 1387 C C . ASP A 1 173 ? -5.047 19.591 20.970 1.00 62.41 173 ASP A C 1
ATOM 1389 O O . ASP A 1 173 ? -4.631 19.068 22.007 1.00 62.41 173 ASP A O 1
ATOM 1393 N N . ASP A 1 174 ? -6.216 19.212 20.434 1.00 76.44 174 ASP A N 1
ATOM 1394 C CA . ASP A 1 174 ? -6.970 18.080 20.987 1.00 76.44 174 ASP A CA 1
ATOM 1395 C C . ASP A 1 174 ? -6.305 16.744 20.585 1.00 76.44 174 ASP A C 1
ATOM 1397 O O . ASP A 1 174 ? -6.315 16.386 19.401 1.00 76.44 174 ASP A O 1
ATOM 1401 N N . PRO A 1 175 ? -5.738 15.976 21.542 1.00 78.69 175 PRO A N 1
ATOM 1402 C CA . PRO A 1 175 ? -5.072 14.712 21.238 1.00 78.69 175 PRO A CA 1
ATOM 1403 C C . PRO A 1 175 ? -6.027 13.653 20.667 1.00 78.69 175 PRO A C 1
ATOM 1405 O O . PRO A 1 175 ? -5.567 12.695 20.040 1.00 78.69 175 PRO A O 1
ATOM 1408 N N . ASP A 1 176 ? -7.342 13.802 20.855 1.00 83.56 176 ASP A N 1
ATOM 1409 C CA . ASP A 1 176 ? -8.334 12.864 20.335 1.00 83.56 176 ASP A CA 1
ATOM 1410 C C . ASP A 1 176 ? -8.518 12.998 18.807 1.00 83.56 176 ASP A C 1
ATOM 1412 O O . ASP A 1 176 ? -8.852 12.018 18.132 1.00 83.56 176 ASP A O 1
ATOM 1416 N N . LEU A 1 177 ? -8.191 14.154 18.212 1.00 82.50 177 LEU A N 1
ATOM 1417 C CA . LEU A 1 177 ? -8.230 14.350 16.753 1.00 82.50 177 LEU A CA 1
ATOM 1418 C C . LEU A 1 177 ? -7.180 13.512 16.011 1.00 82.50 177 LEU A C 1
ATOM 1420 O O . LEU A 1 177 ? -7.346 13.203 14.828 1.00 82.50 177 LEU A O 1
ATOM 1424 N N . GLU A 1 178 ? -6.111 13.099 16.696 1.00 83.19 178 GLU A N 1
ATOM 1425 C CA . GLU A 1 178 ? -5.070 12.244 16.125 1.00 83.19 178 GLU A CA 1
ATOM 1426 C C . GLU A 1 178 ? -5.432 10.751 16.136 1.00 83.19 178 GLU A C 1
ATOM 1428 O O . GLU A 1 178 ? -4.729 9.952 15.510 1.00 83.19 178 GLU A O 1
ATOM 1433 N N . ILE A 1 179 ? -6.536 10.343 16.780 1.00 88.56 179 ILE A N 1
ATOM 1434 C CA . ILE A 1 179 ? -6.912 8.925 16.902 1.00 88.56 179 ILE A CA 1
ATOM 1435 C C . ILE A 1 179 ? -7.126 8.293 15.521 1.00 88.56 179 ILE A C 1
ATOM 1437 O O . ILE A 1 179 ? -6.506 7.269 15.216 1.00 88.56 179 ILE A O 1
ATOM 1441 N N . ILE A 1 180 ? -7.960 8.902 14.667 1.00 89.06 180 ILE A N 1
ATOM 1442 C CA . ILE A 1 180 ? -8.245 8.384 13.319 1.00 89.06 180 ILE A CA 1
ATOM 1443 C C . ILE A 1 180 ? -6.975 8.382 12.446 1.00 89.06 180 ILE A C 1
ATOM 1445 O O . ILE A 1 180 ? -6.632 7.309 11.939 1.00 89.06 180 ILE A O 1
ATOM 1449 N N . PRO A 1 181 ? -6.225 9.497 12.294 1.00 87.44 181 PRO A N 1
ATOM 1450 C CA . PRO A 1 181 ? -4.959 9.490 11.558 1.00 87.44 181 PRO A CA 1
ATOM 1451 C C . PRO A 1 181 ? -3.968 8.428 12.054 1.00 87.44 181 PRO A C 1
ATOM 1453 O O . PRO A 1 181 ? -3.378 7.716 11.240 1.00 87.44 181 PRO A O 1
ATOM 1456 N N . SER A 1 182 ? -3.827 8.257 13.374 1.00 87.12 182 SER A N 1
ATOM 1457 C CA . SER A 1 182 ? -2.921 7.262 13.962 1.00 87.12 182 SER A CA 1
ATOM 1458 C C . SER A 1 182 ? -3.348 5.823 13.655 1.00 87.12 182 SER A C 1
ATOM 1460 O O . SER A 1 182 ? -2.507 4.949 13.432 1.00 87.12 182 SER A O 1
ATOM 1462 N N . LEU A 1 183 ? -4.653 5.553 13.617 1.00 89.75 183 LEU A N 1
ATOM 1463 C CA . LEU A 1 183 ? -5.195 4.244 13.250 1.00 89.75 183 LEU A CA 1
ATOM 1464 C C . LEU A 1 183 ? -5.032 3.952 11.757 1.00 89.75 183 LEU A C 1
ATOM 1466 O O . LEU A 1 183 ? -4.648 2.838 11.394 1.00 89.75 183 LEU A O 1
ATOM 1470 N N . VAL A 1 184 ? -5.250 4.949 10.896 1.00 88.75 184 VAL A N 1
ATOM 1471 C CA . VAL A 1 184 ? -4.970 4.840 9.457 1.00 88.75 184 VAL A CA 1
ATOM 1472 C C . VAL A 1 184 ? -3.487 4.527 9.236 1.00 88.75 184 VAL A C 1
ATOM 1474 O O . VAL A 1 184 ? -3.157 3.604 8.489 1.00 88.75 184 VAL A O 1
ATOM 1477 N N . GLU A 1 185 ? -2.588 5.207 9.949 1.00 85.69 185 GLU A N 1
ATOM 1478 C CA . GLU A 1 185 ? -1.151 4.928 9.895 1.00 85.69 185 GLU A CA 1
ATOM 1479 C C . GLU A 1 185 ? -0.817 3.480 10.275 1.00 85.69 185 GLU A C 1
ATOM 1481 O O . GLU A 1 185 ? -0.120 2.782 9.540 1.00 85.69 185 GLU A O 1
ATOM 1486 N N . LYS A 1 186 ? -1.330 3.009 11.417 1.00 86.38 186 LYS A N 1
ATOM 1487 C CA . LYS A 1 186 ? -0.962 1.707 11.996 1.00 86.38 186 LYS A CA 1
ATOM 1488 C C . LYS A 1 186 ? -1.639 0.516 11.327 1.00 86.38 186 LYS A C 1
ATOM 1490 O O . LYS A 1 186 ? -1.079 -0.579 11.344 1.00 86.38 186 LYS A O 1
ATOM 1495 N N . VAL A 1 187 ? -2.845 0.689 10.786 1.00 89.06 187 VAL A N 1
ATOM 1496 C CA . VAL A 1 187 ? -3.667 -0.428 10.291 1.00 89.06 187 VAL A CA 1
ATOM 1497 C C . VAL A 1 187 ? -3.784 -0.439 8.773 1.00 89.06 187 VAL A C 1
ATOM 1499 O O . VAL A 1 187 ? -3.669 -1.501 8.158 1.00 89.06 187 VAL A O 1
ATOM 1502 N N . VAL A 1 188 ? -4.008 0.723 8.158 1.00 88.00 188 VAL A N 1
ATOM 1503 C CA . VAL A 1 188 ? -4.307 0.818 6.723 1.00 88.00 188 VAL A CA 1
ATOM 1504 C C . VAL A 1 188 ? -3.019 0.779 5.909 1.00 88.00 188 VAL A C 1
ATOM 1506 O O . VAL A 1 188 ? -2.901 -0.034 4.993 1.00 88.00 188 VAL A O 1
ATOM 1509 N N . ILE A 1 189 ? -2.027 1.604 6.259 1.00 84.31 189 ILE A N 1
ATOM 1510 C CA . ILE A 1 189 ? -0.783 1.733 5.481 1.00 84.31 189 ILE A CA 1
ATOM 1511 C C . ILE A 1 189 ? -0.035 0.400 5.300 1.00 84.31 189 ILE A C 1
ATOM 1513 O O . ILE A 1 189 ? 0.352 0.111 4.164 1.00 84.31 189 ILE A O 1
ATOM 1517 N N . PRO A 1 190 ? 0.152 -0.454 6.328 1.00 84.69 190 PRO A N 1
ATOM 1518 C CA . PRO A 1 190 ? 0.864 -1.722 6.154 1.00 84.69 190 PRO A CA 1
ATOM 1519 C C . PRO A 1 190 ? 0.230 -2.648 5.107 1.00 84.69 190 PRO A C 1
ATOM 1521 O O . PRO A 1 190 ? 0.938 -3.408 4.448 1.00 84.69 190 PRO A O 1
ATOM 1524 N N . ARG A 1 191 ? -1.092 -2.555 4.904 1.00 84.19 191 ARG A N 1
ATOM 1525 C CA . ARG A 1 191 ? -1.831 -3.355 3.913 1.00 84.19 191 ARG A CA 1
ATOM 1526 C C . ARG A 1 191 ? -1.636 -2.857 2.480 1.00 84.19 191 ARG A C 1
ATOM 1528 O O . ARG A 1 191 ? -1.797 -3.627 1.540 1.00 84.19 191 ARG A O 1
ATOM 1535 N N . LEU A 1 192 ? -1.239 -1.598 2.300 1.00 83.75 192 LEU A N 1
ATOM 1536 C CA . LEU A 1 192 ? -1.012 -0.987 0.987 1.00 83.75 192 LEU A CA 1
ATOM 1537 C C . LEU A 1 192 ? 0.287 -1.447 0.318 1.00 83.75 192 LEU A C 1
ATOM 1539 O O . LEU A 1 192 ? 0.477 -1.196 -0.867 1.00 83.75 192 LEU A O 1
ATOM 1543 N N . ASN A 1 193 ? 1.176 -2.129 1.048 1.00 76.81 193 ASN A N 1
ATOM 1544 C CA . ASN A 1 193 ? 2.478 -2.538 0.524 1.00 76.81 193 ASN A CA 1
ATOM 1545 C C . ASN A 1 193 ? 2.440 -3.833 -0.326 1.00 76.81 193 ASN A C 1
ATOM 1547 O O . ASN A 1 193 ? 3.470 -4.292 -0.818 1.00 76.81 193 ASN A O 1
ATOM 1551 N N . ILE A 1 194 ? 1.268 -4.455 -0.479 1.00 80.12 194 ILE A N 1
ATOM 1552 C CA . ILE A 1 194 ? 1.105 -5.774 -1.105 1.00 80.12 194 ILE A CA 1
ATOM 1553 C C . ILE A 1 194 ? 0.357 -5.628 -2.442 1.00 80.12 194 ILE A C 1
ATOM 1555 O O . ILE A 1 194 ? -0.745 -6.133 -2.584 1.00 80.12 194 ILE A O 1
ATOM 1559 N N . TRP A 1 195 ? 0.936 -4.926 -3.424 1.00 86.19 195 TRP A N 1
ATOM 1560 C CA . TRP A 1 195 ? 0.392 -4.840 -4.796 1.00 86.19 195 TRP A CA 1
ATOM 1561 C C . TRP A 1 195 ? 1.350 -5.423 -5.836 1.00 86.19 195 TRP A C 1
ATOM 1563 O O . TRP A 1 195 ? 2.566 -5.421 -5.632 1.00 86.19 195 TRP A O 1
ATOM 1573 N N . ASP A 1 196 ? 0.800 -5.880 -6.956 1.00 81.00 196 ASP A N 1
ATOM 1574 C CA . ASP A 1 196 ? 1.559 -6.288 -8.135 1.00 81.00 196 ASP A CA 1
ATOM 1575 C C . ASP A 1 196 ? 2.022 -5.052 -8.943 1.00 81.00 196 ASP A C 1
ATOM 1577 O O . ASP A 1 196 ? 1.179 -4.328 -9.490 1.00 81.00 196 ASP A O 1
ATOM 1581 N N . PRO A 1 197 ? 3.344 -4.800 -9.057 1.00 77.94 197 PRO A N 1
ATOM 1582 C CA . PRO A 1 197 ? 3.898 -3.700 -9.845 1.00 77.94 197 PRO A CA 1
ATOM 1583 C C . PRO A 1 197 ? 3.647 -3.802 -11.350 1.00 77.94 197 PRO A C 1
ATOM 1585 O O . PRO A 1 197 ? 3.837 -2.807 -12.040 1.00 77.94 197 PRO A O 1
ATOM 1588 N N . MET A 1 198 ? 3.261 -4.968 -11.869 1.00 73.38 198 MET A N 1
ATOM 1589 C CA . MET A 1 198 ? 2.997 -5.186 -13.295 1.00 73.38 198 MET A CA 1
ATOM 1590 C C . MET A 1 198 ? 1.514 -5.021 -13.645 1.00 73.38 198 MET A C 1
ATOM 1592 O O . MET A 1 198 ? 1.161 -4.814 -14.811 1.00 73.38 198 MET A O 1
ATOM 1596 N N . SER A 1 199 ? 0.636 -5.024 -12.641 1.00 78.56 199 SER A N 1
ATOM 1597 C CA . SER A 1 199 ? -0.792 -4.792 -12.818 1.00 78.56 199 SER A CA 1
ATOM 1598 C C . SER A 1 199 ? -1.111 -3.298 -12.862 1.00 78.56 199 SER A C 1
ATOM 1600 O O . SER A 1 199 ? -1.071 -2.589 -11.849 1.00 78.56 199 SER A O 1
ATOM 1602 N N . THR A 1 200 ? -1.518 -2.811 -14.037 1.00 74.06 200 THR A N 1
ATOM 1603 C CA . THR A 1 200 ? -1.985 -1.425 -14.210 1.00 74.06 200 THR A CA 1
ATOM 1604 C C . THR A 1 200 ? -3.199 -1.135 -13.334 1.00 74.06 200 THR A C 1
ATOM 1606 O O . THR A 1 200 ? -3.231 -0.120 -12.648 1.00 74.06 200 THR A O 1
ATOM 1609 N N . SER A 1 201 ? -4.167 -2.052 -13.280 1.00 80.50 201 SER A N 1
ATOM 1610 C CA . SER A 1 201 ? -5.394 -1.864 -12.502 1.00 80.50 201 SER A CA 1
ATOM 1611 C C . SER A 1 201 ? -5.144 -1.851 -10.995 1.00 80.50 201 SER A C 1
ATOM 1613 O O . SER A 1 201 ? -5.799 -1.097 -10.278 1.00 80.50 201 SER A O 1
ATOM 1615 N N . GLN A 1 202 ? -4.237 -2.688 -10.472 1.00 83.56 202 GLN A N 1
ATOM 1616 C CA . GLN A 1 202 ? -3.868 -2.615 -9.051 1.00 83.56 202 GLN A CA 1
ATOM 1617 C C . GLN A 1 202 ? -3.088 -1.335 -8.748 1.00 83.56 202 GLN A C 1
ATOM 1619 O O . GLN A 1 202 ? -3.383 -0.672 -7.758 1.00 83.56 202 GLN A O 1
ATOM 1624 N N . THR A 1 203 ? -2.158 -0.948 -9.626 1.00 84.38 203 THR A N 1
ATOM 1625 C CA . THR A 1 203 ? -1.371 0.278 -9.454 1.00 84.38 203 THR A CA 1
ATOM 1626 C C . THR A 1 203 ? -2.260 1.524 -9.432 1.00 84.38 203 THR A C 1
ATOM 1628 O O . THR A 1 203 ? -2.140 2.341 -8.525 1.00 84.38 203 THR A O 1
ATOM 1631 N N . GLU A 1 204 ? -3.202 1.658 -10.369 1.00 82.88 204 GLU A N 1
ATOM 1632 C CA . GLU A 1 204 ? -4.135 2.794 -10.415 1.00 82.88 204 GLU A CA 1
ATOM 1633 C C . GLU A 1 204 ? -5.001 2.890 -9.152 1.00 82.88 204 GLU A C 1
ATOM 1635 O O . GLU A 1 204 ? -5.174 3.976 -8.592 1.00 82.88 204 GLU A O 1
ATOM 1640 N N . ARG A 1 205 ? -5.517 1.753 -8.669 1.00 86.38 205 ARG A N 1
ATOM 1641 C CA . ARG A 1 205 ? -6.305 1.702 -7.431 1.00 86.38 205 ARG A CA 1
ATOM 1642 C C . ARG A 1 205 ? -5.469 2.064 -6.213 1.00 86.38 205 ARG A C 1
ATOM 1644 O O . ARG A 1 205 ? -5.912 2.869 -5.402 1.00 86.38 205 ARG A O 1
ATOM 1651 N N . LEU A 1 206 ? -4.246 1.548 -6.117 1.00 88.94 206 LEU A N 1
ATOM 1652 C CA . LEU A 1 206 ? -3.334 1.889 -5.032 1.00 88.94 206 LEU A CA 1
ATOM 1653 C C . LEU A 1 206 ? -2.999 3.385 -5.020 1.00 88.94 206 LEU A C 1
ATOM 1655 O O . LEU A 1 206 ? -3.118 4.028 -3.979 1.00 88.94 206 LEU A O 1
ATOM 1659 N N . VAL A 1 207 ? -2.638 3.953 -6.175 1.00 87.44 207 VAL A N 1
ATOM 1660 C CA . VAL A 1 207 ? -2.360 5.390 -6.331 1.00 87.44 207 VAL A CA 1
ATOM 1661 C C . VAL A 1 207 ? -3.566 6.222 -5.897 1.00 87.44 207 VAL A C 1
ATOM 1663 O O . VAL A 1 207 ? -3.407 7.185 -5.141 1.00 87.44 207 VAL A O 1
ATOM 1666 N N . ARG A 1 208 ? -4.781 5.840 -6.315 1.00 87.56 208 ARG A N 1
ATOM 1667 C CA . ARG A 1 208 ? -6.025 6.498 -5.892 1.00 87.56 208 ARG A CA 1
ATOM 1668 C C . ARG A 1 208 ? -6.201 6.441 -4.375 1.00 87.56 208 ARG A C 1
ATOM 1670 O O . ARG A 1 208 ? -6.414 7.486 -3.769 1.00 87.56 208 ARG A O 1
ATOM 1677 N N . THR A 1 209 ? -6.078 5.264 -3.767 1.00 87.75 209 THR A N 1
ATOM 1678 C CA . THR A 1 209 ? -6.233 5.076 -2.316 1.00 87.75 209 THR A CA 1
ATOM 1679 C C . THR A 1 209 ? -5.218 5.901 -1.530 1.00 87.75 209 THR A C 1
ATOM 1681 O O . THR A 1 209 ? -5.589 6.610 -0.601 1.00 87.75 209 THR A O 1
ATOM 1684 N N . VAL A 1 210 ? -3.946 5.894 -1.938 1.00 87.31 210 VAL A N 1
ATOM 1685 C CA . VAL A 1 210 ? -2.897 6.708 -1.301 1.00 87.31 210 VAL A CA 1
ATOM 1686 C C . VAL A 1 210 ? -3.195 8.201 -1.438 1.00 87.31 210 VAL A C 1
ATOM 1688 O O . VAL A 1 210 ? -3.061 8.948 -0.472 1.00 87.31 210 VAL A O 1
ATOM 1691 N N . THR A 1 211 ? -3.655 8.640 -2.611 1.00 85.31 211 THR A N 1
ATOM 1692 C CA . THR A 1 211 ? -4.035 10.041 -2.848 1.00 85.31 211 THR A CA 1
ATOM 1693 C C . THR A 1 211 ? -5.214 10.456 -1.966 1.00 85.31 211 THR A C 1
ATOM 1695 O O . THR A 1 211 ? -5.200 11.553 -1.409 1.00 85.31 211 THR A O 1
ATOM 1698 N N . LEU A 1 212 ? -6.213 9.582 -1.801 1.00 85.81 212 LEU A N 1
ATOM 1699 C CA . LEU A 1 212 ? -7.356 9.818 -0.918 1.00 85.81 212 LEU A CA 1
ATOM 1700 C C . LEU A 1 212 ? -6.926 9.907 0.547 1.00 85.81 212 LEU A C 1
ATOM 1702 O O . LEU A 1 212 ? -7.324 10.850 1.219 1.00 85.81 212 LEU A O 1
ATOM 1706 N N . ILE A 1 213 ? -6.047 9.018 1.019 1.00 85.00 213 ILE A N 1
ATOM 1707 C CA . ILE A 1 213 ? -5.520 9.065 2.393 1.00 85.00 213 ILE A CA 1
ATOM 1708 C C . ILE A 1 213 ? -4.780 10.383 2.654 1.00 85.00 213 ILE A C 1
ATOM 1710 O O . ILE A 1 213 ? -5.034 11.043 3.658 1.00 85.00 213 ILE A O 1
ATOM 1714 N N . ILE A 1 214 ? -3.905 10.808 1.737 1.00 83.00 214 ILE A N 1
ATOM 1715 C CA . ILE A 1 214 ? -3.161 12.072 1.875 1.00 83.00 214 ILE A CA 1
ATOM 1716 C C . ILE A 1 214 ? -4.112 13.277 1.898 1.00 83.00 214 ILE A C 1
ATOM 1718 O O . ILE A 1 214 ? -3.851 14.254 2.601 1.00 83.00 214 ILE A O 1
ATOM 1722 N N . LYS A 1 215 ? -5.199 13.224 1.121 1.00 83.44 215 LYS A N 1
ATOM 1723 C CA . LYS A 1 215 ? -6.181 14.307 1.025 1.00 83.44 215 LYS A CA 1
ATOM 1724 C C . LYS A 1 215 ? -7.108 14.369 2.242 1.00 83.44 215 LYS A C 1
ATOM 1726 O O . LYS A 1 215 ? -7.375 15.467 2.721 1.00 83.44 215 LYS A O 1
ATOM 1731 N N . ASN A 1 216 ? -7.600 13.225 2.712 1.00 81.38 216 ASN A N 1
ATOM 1732 C CA . ASN A 1 216 ? -8.593 13.143 3.785 1.00 81.38 216 ASN A CA 1
ATOM 1733 C C . ASN A 1 216 ? -7.957 13.295 5.177 1.00 81.38 216 ASN A C 1
ATOM 1735 O O . ASN A 1 216 ? -8.628 13.756 6.094 1.00 81.38 216 ASN A O 1
ATOM 1739 N N . TYR A 1 217 ? -6.664 12.976 5.331 1.00 77.75 217 TYR A N 1
ATOM 1740 C CA . TYR A 1 217 ? -5.963 13.017 6.620 1.00 77.75 217 TYR A CA 1
ATOM 1741 C C . TYR A 1 217 ? -4.638 13.806 6.523 1.00 77.75 217 TYR A C 1
ATOM 1743 O O . TYR A 1 217 ? -3.552 13.221 6.533 1.00 77.75 217 TYR A O 1
ATOM 1751 N N . PRO A 1 218 ? -4.668 15.148 6.412 1.00 67.19 218 PRO A N 1
ATOM 1752 C CA . PRO A 1 218 ? -3.475 15.972 6.200 1.00 67.19 218 PRO A CA 1
ATOM 1753 C C . PRO A 1 218 ? -2.631 16.190 7.475 1.00 67.19 218 PRO A C 1
ATOM 1755 O O . PRO A 1 218 ? -2.175 17.300 7.742 1.00 67.19 218 PRO A O 1
ATOM 1758 N N . THR A 1 219 ? -2.365 15.151 8.268 1.00 68.44 219 THR A N 1
ATOM 1759 C CA . THR A 1 219 ? -1.524 15.266 9.473 1.00 68.44 219 THR A CA 1
ATOM 1760 C C . THR A 1 219 ? -0.040 15.287 9.090 1.00 68.44 219 THR A C 1
ATOM 1762 O O . THR A 1 219 ? 0.417 14.531 8.227 1.00 68.44 219 THR A O 1
ATOM 1765 N N . ASN A 1 220 ? 0.750 16.169 9.714 1.00 64.31 220 ASN A N 1
ATOM 1766 C CA . ASN A 1 220 ? 2.187 16.297 9.430 1.00 64.31 220 ASN A CA 1
ATOM 1767 C C . ASN A 1 220 ? 2.952 14.986 9.646 1.00 64.31 220 ASN A C 1
ATOM 1769 O O . ASN A 1 220 ? 3.833 14.656 8.849 1.00 64.31 220 ASN A O 1
ATOM 1773 N N . ASP A 1 221 ? 2.600 14.232 10.682 1.00 68.69 221 ASP A N 1
ATOM 1774 C CA . ASP A 1 221 ? 3.297 12.996 11.025 1.00 68.69 221 ASP A CA 1
ATOM 1775 C C . ASP A 1 221 ? 2.862 11.817 10.153 1.00 68.69 221 ASP A C 1
ATOM 1777 O O . ASP A 1 221 ? 3.729 11.110 9.632 1.00 68.69 221 ASP A O 1
ATOM 1781 N N . LEU A 1 222 ? 1.567 11.720 9.818 1.00 68.81 222 LEU A N 1
ATOM 1782 C CA . LEU A 1 222 ? 1.074 10.753 8.833 1.00 68.81 222 LEU A CA 1
ATOM 1783 C C . LEU A 1 222 ? 1.771 10.933 7.479 1.00 68.81 222 LEU A C 1
ATOM 1785 O O . LEU A 1 222 ? 2.194 9.958 6.860 1.00 68.81 222 LEU A O 1
ATOM 1789 N N . ARG A 1 223 ? 1.954 12.180 7.022 1.00 69.44 223 ARG A N 1
ATOM 1790 C CA . ARG A 1 223 ? 2.675 12.466 5.772 1.00 69.44 223 ARG A CA 1
ATOM 1791 C C . ARG A 1 223 ? 4.121 11.988 5.831 1.00 69.44 223 ARG A C 1
ATOM 1793 O O . ARG A 1 223 ? 4.570 11.327 4.896 1.00 69.44 223 ARG A O 1
ATOM 1800 N N . LYS A 1 224 ? 4.855 12.280 6.911 1.00 74.69 224 LYS A N 1
ATOM 1801 C CA . LYS A 1 224 ? 6.243 11.807 7.068 1.00 74.69 224 LYS A CA 1
ATOM 1802 C C . LYS A 1 224 ? 6.311 10.284 7.023 1.00 74.69 224 LYS A C 1
ATOM 1804 O O . LYS A 1 224 ? 7.150 9.749 6.302 1.00 74.69 224 LYS A O 1
ATOM 1809 N N . TYR A 1 225 ? 5.425 9.599 7.743 1.00 71.88 225 TYR A N 1
ATOM 1810 C CA . TYR A 1 225 ? 5.398 8.142 7.779 1.00 71.88 225 TYR A CA 1
ATOM 1811 C C . TYR A 1 225 ? 5.027 7.542 6.419 1.00 71.88 225 TYR A C 1
ATOM 1813 O O . TYR A 1 225 ? 5.734 6.672 5.913 1.00 71.88 225 TYR A O 1
ATOM 1821 N N . LEU A 1 226 ? 3.983 8.057 5.767 1.00 73.94 226 LEU A N 1
ATOM 1822 C CA . LEU A 1 226 ? 3.565 7.632 4.431 1.00 73.94 226 LEU A CA 1
ATOM 1823 C C . LEU A 1 226 ? 4.697 7.824 3.408 1.00 73.94 226 LEU A C 1
ATOM 1825 O O . LEU A 1 226 ? 4.972 6.927 2.608 1.00 73.94 226 LEU A O 1
ATOM 1829 N N . HIS A 1 227 ? 5.423 8.943 3.479 1.00 70.00 227 HIS A N 1
ATOM 1830 C CA . HIS A 1 227 ? 6.609 9.172 2.655 1.00 70.00 227 HIS A CA 1
ATOM 1831 C C . HIS A 1 227 ? 7.769 8.214 2.978 1.00 70.00 227 HIS A C 1
ATOM 1833 O O . HIS A 1 227 ? 8.405 7.700 2.058 1.00 70.00 227 HIS A O 1
ATOM 1839 N N . GLN A 1 228 ? 8.071 7.965 4.255 1.00 77.69 228 GLN A N 1
ATOM 1840 C CA . GLN A 1 228 ? 9.240 7.172 4.659 1.00 77.69 228 GLN A CA 1
ATOM 1841 C C . GLN A 1 228 ? 9.037 5.659 4.558 1.00 77.69 228 GLN A C 1
ATOM 1843 O O . GLN A 1 228 ? 9.977 4.954 4.191 1.00 77.69 228 GLN A O 1
ATOM 1848 N N . ALA A 1 229 ? 7.852 5.161 4.902 1.00 77.88 229 ALA A N 1
ATOM 1849 C CA . ALA A 1 229 ? 7.545 3.738 4.938 1.00 77.88 229 ALA A CA 1
ATOM 1850 C C . ALA A 1 229 ? 6.957 3.279 3.600 1.00 77.88 229 ALA A C 1
ATOM 1852 O O . ALA A 1 229 ? 7.587 2.492 2.894 1.00 77.88 229 ALA A O 1
ATOM 1853 N N . LEU A 1 230 ? 5.795 3.821 3.223 1.00 81.56 230 LEU A N 1
ATOM 1854 C CA . LEU A 1 230 ? 5.024 3.338 2.077 1.00 81.56 230 LEU A CA 1
ATOM 1855 C C . LEU A 1 230 ? 5.651 3.739 0.739 1.00 81.56 230 LEU A C 1
ATOM 1857 O O . LEU A 1 230 ? 5.917 2.889 -0.102 1.00 81.56 230 LEU A O 1
ATOM 1861 N N . LEU A 1 231 ? 5.941 5.024 0.519 1.00 83.31 231 LEU A N 1
ATOM 1862 C CA . LEU A 1 231 ? 6.498 5.460 -0.770 1.00 83.31 231 LEU A CA 1
ATOM 1863 C C . LEU A 1 231 ? 7.910 4.907 -1.012 1.00 83.31 231 LEU A C 1
ATOM 1865 O O . LEU A 1 231 ? 8.275 4.608 -2.151 1.00 83.31 231 LEU A O 1
ATOM 1869 N N . LYS A 1 232 ? 8.691 4.701 0.054 1.00 83.81 232 LYS A N 1
ATOM 1870 C CA . LYS A 1 232 ? 10.000 4.043 -0.030 1.00 83.81 232 LYS A CA 1
ATOM 1871 C C . LYS A 1 232 ? 9.877 2.556 -0.365 1.00 83.81 232 LYS A C 1
ATOM 1873 O O . LYS A 1 232 ? 10.645 2.074 -1.198 1.00 83.81 232 LYS A O 1
ATOM 1878 N N . SER A 1 233 ? 8.940 1.832 0.252 1.00 84.12 233 SER A N 1
ATOM 1879 C CA . SER A 1 233 ? 8.708 0.420 -0.068 1.00 84.12 233 SER A CA 1
ATOM 1880 C C . SER A 1 233 ? 8.165 0.250 -1.490 1.00 84.12 233 SER A C 1
ATOM 1882 O O . SER A 1 233 ? 8.618 -0.641 -2.207 1.00 84.12 233 SER A O 1
ATOM 1884 N N . ILE A 1 234 ? 7.305 1.172 -1.939 1.00 84.94 234 ILE A N 1
ATOM 1885 C CA . ILE A 1 234 ? 6.840 1.284 -3.328 1.00 84.94 234 ILE A CA 1
ATOM 1886 C C . ILE A 1 234 ? 7.990 1.467 -4.301 1.00 84.94 234 ILE A C 1
ATOM 1888 O O . ILE A 1 234 ? 8.122 0.681 -5.237 1.00 84.94 234 ILE A O 1
ATOM 1892 N N . LEU A 1 235 ? 8.863 2.442 -4.061 1.00 82.31 235 LEU A N 1
ATOM 1893 C CA . LEU A 1 235 ? 10.037 2.655 -4.903 1.00 82.31 235 LEU A CA 1
ATOM 1894 C C . LEU A 1 235 ? 10.950 1.426 -4.962 1.00 82.31 235 LEU A C 1
ATOM 1896 O O . LEU A 1 235 ? 11.437 1.084 -6.039 1.00 82.31 235 LEU A O 1
ATOM 1900 N N . LEU A 1 236 ? 11.177 0.756 -3.829 1.00 83.50 236 LEU A N 1
ATOM 1901 C CA . LEU A 1 236 ? 12.013 -0.442 -3.781 1.00 83.50 236 LEU A CA 1
ATOM 1902 C C . LEU A 1 236 ? 11.398 -1.592 -4.584 1.00 83.50 236 LEU A C 1
ATOM 1904 O O . LEU A 1 236 ? 12.097 -2.217 -5.378 1.00 83.50 236 LEU A O 1
ATOM 1908 N N . ARG A 1 237 ? 10.099 -1.848 -4.406 1.00 82.81 237 ARG A N 1
ATOM 1909 C CA . ARG A 1 237 ? 9.391 -2.921 -5.111 1.00 82.81 237 ARG A CA 1
ATOM 1910 C C . ARG A 1 237 ? 9.299 -2.644 -6.610 1.00 82.81 237 ARG A C 1
ATOM 1912 O O . ARG A 1 237 ? 9.489 -3.555 -7.408 1.00 82.81 23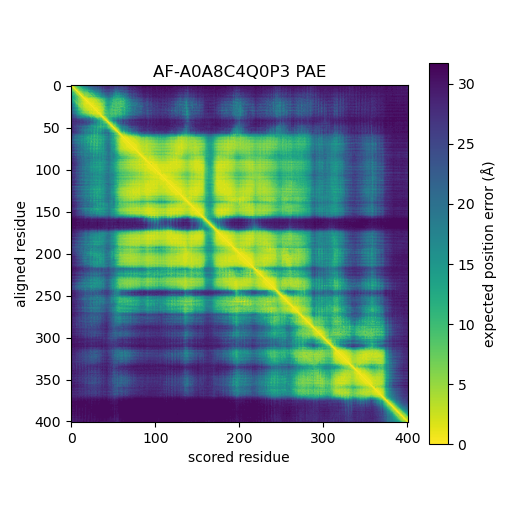7 ARG A O 1
ATOM 1919 N N . LEU A 1 238 ? 9.071 -1.387 -6.998 1.00 78.38 238 LEU A N 1
ATOM 1920 C CA . LEU A 1 238 ? 9.140 -0.967 -8.395 1.00 78.38 238 LEU A CA 1
ATOM 1921 C C . LEU A 1 238 ? 10.534 -1.251 -8.972 1.00 78.38 238 LEU A C 1
ATOM 1923 O O . LEU A 1 238 ? 10.634 -1.909 -10.001 1.00 78.38 238 LEU A O 1
ATOM 1927 N N . ARG A 1 239 ? 11.611 -0.844 -8.290 1.00 77.75 239 ARG A N 1
ATOM 1928 C CA . ARG A 1 239 ? 12.984 -1.132 -8.737 1.00 77.75 239 ARG A CA 1
ATOM 1929 C C . ARG A 1 239 ? 13.235 -2.630 -8.919 1.00 77.75 239 ARG A C 1
ATOM 1931 O O . ARG A 1 239 ? 13.715 -3.017 -9.975 1.00 77.75 239 ARG A O 1
ATOM 1938 N N . GLN A 1 240 ? 12.847 -3.454 -7.946 1.00 78.19 240 GLN A N 1
ATOM 1939 C CA . GLN A 1 240 ? 12.972 -4.912 -8.044 1.00 78.19 240 GLN A CA 1
ATOM 1940 C C . GLN A 1 240 ? 12.223 -5.476 -9.254 1.00 78.19 240 GLN A C 1
ATOM 1942 O O . GLN A 1 240 ? 12.785 -6.276 -9.989 1.00 78.19 240 GLN A O 1
ATOM 1947 N N . ALA A 1 241 ? 10.995 -5.015 -9.506 1.00 75.44 241 ALA A N 1
ATOM 1948 C CA . ALA A 1 241 ? 10.239 -5.444 -10.680 1.00 75.44 241 ALA A CA 1
ATOM 1949 C C . ALA A 1 241 ? 10.963 -5.092 -11.993 1.00 75.44 241 ALA A C 1
ATOM 1951 O O . ALA A 1 241 ? 10.997 -5.902 -12.909 1.00 75.44 241 ALA A O 1
ATOM 1952 N N . VAL A 1 242 ? 11.602 -3.919 -12.088 1.00 71.00 242 VAL A N 1
ATOM 1953 C CA . VAL A 1 242 ? 12.389 -3.559 -13.285 1.00 71.00 242 VAL A CA 1
ATOM 1954 C C . VAL A 1 242 ? 13.655 -4.398 -13.431 1.00 71.00 242 VAL A C 1
ATOM 1956 O O . VAL A 1 242 ? 14.046 -4.730 -14.550 1.00 71.00 242 VAL A O 1
ATOM 1959 N N . ASP A 1 243 ? 14.328 -4.693 -12.322 1.00 69.69 243 ASP A N 1
ATOM 1960 C CA . ASP A 1 243 ? 15.590 -5.432 -12.342 1.00 69.69 243 ASP A CA 1
ATOM 1961 C C . ASP A 1 243 ? 15.376 -6.909 -12.723 1.00 69.69 243 ASP A C 1
ATOM 1963 O O . ASP A 1 243 ? 16.188 -7.478 -13.467 1.00 69.69 243 ASP A O 1
ATOM 1967 N N . GLU A 1 244 ? 14.273 -7.506 -12.267 1.00 67.50 244 GLU A N 1
ATOM 1968 C CA . GLU A 1 244 ? 13.927 -8.910 -12.507 1.00 67.50 244 GLU A CA 1
ATOM 1969 C C . GLU A 1 244 ? 13.235 -9.129 -13.871 1.00 67.50 244 GLU A C 1
ATOM 1971 O O . GLU A 1 244 ? 13.574 -10.085 -14.574 1.00 67.50 244 GLU A O 1
ATOM 1976 N N . ASP A 1 245 ? 12.345 -8.232 -14.324 1.00 63.09 245 ASP A N 1
ATOM 1977 C CA . ASP A 1 245 ? 11.530 -8.478 -15.525 1.00 63.09 245 ASP A CA 1
ATOM 1978 C C . ASP A 1 245 ? 12.129 -7.973 -16.852 1.00 63.09 245 ASP A C 1
ATOM 1980 O O . ASP A 1 245 ? 12.657 -6.869 -16.996 1.00 63.09 245 ASP A O 1
ATOM 1984 N N . VAL A 1 246 ? 12.006 -8.804 -17.895 1.00 51.09 246 VAL A N 1
ATOM 1985 C CA . VAL A 1 246 ? 12.568 -8.563 -19.243 1.00 51.09 246 VAL A CA 1
ATOM 1986 C C . VAL A 1 246 ? 11.595 -7.811 -20.171 1.00 51.09 246 VAL A C 1
ATOM 1988 O O . VAL A 1 246 ? 12.023 -7.255 -21.186 1.00 51.09 246 VAL A O 1
ATOM 1991 N N . PHE A 1 247 ? 10.294 -7.744 -19.853 1.00 50.53 247 PHE A N 1
ATOM 1992 C CA . PHE A 1 247 ? 9.271 -7.223 -20.771 1.00 50.53 247 PHE A CA 1
ATOM 1993 C C . PHE A 1 247 ? 8.584 -5.945 -20.264 1.00 50.53 247 PHE A C 1
ATOM 1995 O O . PHE A 1 247 ? 7.768 -5.959 -19.349 1.00 50.53 247 PHE A O 1
ATOM 2002 N N . ILE A 1 248 ? 8.908 -4.820 -20.913 1.00 52.72 248 ILE A N 1
ATOM 2003 C CA . ILE A 1 248 ? 8.569 -3.462 -20.466 1.00 52.72 248 ILE A CA 1
ATOM 2004 C C . ILE A 1 248 ? 7.774 -2.592 -21.496 1.00 52.72 248 ILE A C 1
ATOM 2006 O O . ILE A 1 248 ? 7.994 -1.385 -21.604 1.00 52.72 248 ILE A O 1
ATOM 2010 N N . PRO A 1 249 ? 6.807 -3.091 -22.288 1.00 51.06 249 PRO A N 1
ATOM 2011 C CA . PRO A 1 249 ? 5.900 -2.171 -22.997 1.00 51.06 249 PRO A CA 1
ATOM 2012 C C . PRO A 1 249 ? 4.882 -1.477 -22.074 1.00 51.06 249 PRO A C 1
ATOM 2014 O O . PRO A 1 249 ? 4.422 -0.376 -22.376 1.00 51.06 249 PRO A O 1
ATOM 2017 N N . ILE A 1 250 ? 4.521 -2.108 -20.950 1.00 50.09 250 ILE A N 1
ATOM 2018 C CA . ILE A 1 250 ? 3.440 -1.654 -20.054 1.00 50.09 250 ILE A CA 1
ATOM 2019 C C . ILE A 1 250 ? 3.987 -0.825 -18.881 1.00 50.09 250 ILE A C 1
ATOM 2021 O O . ILE A 1 250 ? 3.348 0.133 -18.443 1.00 50.09 250 ILE A O 1
ATOM 2025 N N . TYR A 1 251 ? 5.209 -1.114 -18.430 1.00 58.56 251 TYR A N 1
ATOM 2026 C CA . TYR A 1 251 ? 5.774 -0.533 -17.212 1.00 58.56 251 TYR A CA 1
ATOM 2027 C C . TYR A 1 251 ? 5.949 0.995 -17.268 1.00 58.56 251 TYR A C 1
ATOM 2029 O O . TYR A 1 251 ? 5.768 1.667 -16.260 1.00 58.56 251 TYR A O 1
ATOM 2037 N N . HIS A 1 252 ? 6.222 1.593 -18.438 1.00 62.44 252 HIS A N 1
ATOM 2038 C CA . HIS A 1 252 ? 6.297 3.060 -18.559 1.00 62.44 252 HIS A CA 1
ATOM 2039 C C . HIS A 1 252 ? 4.978 3.740 -18.151 1.00 62.44 252 HIS A C 1
ATOM 2041 O O . HIS A 1 252 ? 4.989 4.825 -17.573 1.00 62.44 252 HIS A O 1
ATOM 2047 N N . LYS A 1 253 ? 3.827 3.110 -18.432 1.00 64.19 253 LYS A N 1
ATOM 2048 C CA . LYS A 1 253 ? 2.526 3.633 -17.990 1.00 64.19 253 LYS A CA 1
ATOM 2049 C C . LYS A 1 253 ? 2.390 3.531 -16.474 1.00 64.19 253 LYS A C 1
ATOM 2051 O O . LYS A 1 253 ? 1.958 4.488 -15.846 1.00 64.19 253 LYS A O 1
ATOM 2056 N N . ILE A 1 254 ? 2.828 2.415 -15.898 1.00 67.25 254 ILE A N 1
ATOM 2057 C CA . ILE A 1 254 ? 2.795 2.157 -14.455 1.00 67.25 254 ILE A CA 1
ATOM 2058 C C . ILE A 1 254 ? 3.653 3.186 -13.714 1.00 67.25 254 ILE A C 1
ATOM 2060 O O . ILE A 1 254 ? 3.148 3.871 -12.833 1.00 67.25 254 ILE A O 1
ATOM 2064 N N . VAL A 1 255 ? 4.906 3.402 -14.121 1.00 70.00 255 VAL A N 1
ATOM 2065 C CA . VAL A 1 255 ? 5.778 4.419 -13.501 1.00 70.00 255 VAL A CA 1
ATOM 2066 C C . VAL A 1 255 ? 5.172 5.819 -13.608 1.00 70.00 255 VAL A C 1
ATOM 2068 O O . VAL A 1 255 ? 5.229 6.588 -12.650 1.00 70.00 255 VAL A O 1
ATOM 2071 N N . ALA A 1 256 ? 4.533 6.145 -14.735 1.00 69.50 256 ALA A N 1
ATOM 2072 C CA . ALA A 1 256 ? 3.874 7.434 -14.915 1.00 69.50 256 ALA A CA 1
ATOM 2073 C C . ALA A 1 256 ? 2.665 7.639 -13.981 1.00 69.50 256 ALA A C 1
ATOM 2075 O O . ALA A 1 256 ? 2.426 8.773 -13.570 1.00 69.50 256 ALA A O 1
ATOM 2076 N N . THR A 1 257 ? 1.931 6.582 -13.599 1.00 75.06 257 THR A N 1
ATOM 2077 C CA . THR A 1 257 ? 0.791 6.714 -12.662 1.00 75.06 257 THR A CA 1
ATOM 2078 C C . THR A 1 257 ? 1.202 7.190 -11.270 1.00 75.06 257 THR A C 1
ATOM 2080 O O . THR A 1 257 ? 0.406 7.827 -10.589 1.00 75.06 257 THR A O 1
ATOM 2083 N N . TRP A 1 258 ? 2.456 6.979 -10.869 1.00 79.38 258 TRP A N 1
ATOM 2084 C CA . TRP A 1 258 ? 2.985 7.458 -9.589 1.00 79.38 258 TRP A CA 1
ATOM 2085 C C . TRP A 1 258 ? 3.388 8.942 -9.591 1.00 79.38 258 TRP A C 1
ATOM 2087 O O . TRP A 1 258 ? 3.863 9.463 -8.575 1.00 79.38 258 TRP A O 1
ATOM 2097 N N . HIS A 1 259 ? 3.225 9.639 -10.721 1.00 75.88 259 HIS A N 1
ATOM 2098 C CA . HIS A 1 259 ? 3.545 11.056 -10.839 1.00 75.88 259 HIS A CA 1
ATOM 2099 C C . HIS A 1 259 ? 2.735 11.899 -9.843 1.00 75.88 259 HIS A C 1
ATOM 2101 O O . HIS A 1 259 ? 1.511 11.827 -9.793 1.00 75.88 259 HIS A O 1
ATOM 2107 N N . GLY A 1 260 ? 3.425 12.745 -9.077 1.00 72.69 260 GLY A N 1
ATOM 2108 C CA . GLY A 1 260 ? 2.819 13.594 -8.046 1.00 72.69 260 GLY A CA 1
ATOM 2109 C C . GLY A 1 260 ? 2.811 12.969 -6.648 1.00 72.69 260 GLY A C 1
ATOM 2110 O O . GLY A 1 260 ? 2.757 13.715 -5.676 1.00 72.69 260 GLY A O 1
ATOM 2111 N N . LEU A 1 261 ? 2.951 11.641 -6.534 1.00 76.69 261 LEU A N 1
ATOM 2112 C CA . LEU A 1 261 ? 3.179 10.948 -5.258 1.00 76.69 261 LEU A CA 1
ATOM 2113 C C . LEU A 1 261 ? 4.669 10.675 -5.019 1.00 76.69 261 LEU A C 1
ATOM 2115 O O . LEU A 1 261 ? 5.182 10.904 -3.925 1.00 76.69 261 LEU A O 1
ATOM 2119 N N . LEU A 1 262 ? 5.377 10.208 -6.052 1.00 79.25 262 LEU A N 1
ATOM 2120 C CA . LEU A 1 262 ? 6.821 9.978 -6.015 1.00 79.25 262 LEU A CA 1
ATOM 2121 C C . LEU A 1 262 ? 7.590 11.167 -6.603 1.00 79.25 262 LEU A C 1
ATOM 2123 O O . LEU A 1 262 ? 7.083 11.921 -7.438 1.00 79.25 262 LEU A O 1
ATOM 2127 N N . ASN A 1 263 ? 8.840 11.342 -6.165 1.00 77.88 263 ASN A N 1
ATOM 2128 C CA . ASN A 1 263 ? 9.696 12.415 -6.664 1.00 77.88 263 ASN A CA 1
ATOM 2129 C C . ASN A 1 263 ? 9.989 12.228 -8.173 1.00 77.88 263 ASN A C 1
ATOM 2131 O O . ASN A 1 263 ? 10.142 11.123 -8.699 1.00 77.88 263 ASN A O 1
ATOM 2135 N N . ALA A 1 264 ? 10.094 13.341 -8.900 1.00 70.75 264 ALA A N 1
ATOM 2136 C CA . ALA A 1 264 ? 10.371 13.282 -10.335 1.00 70.75 264 ALA A CA 1
ATOM 2137 C C . ALA A 1 264 ? 11.754 12.678 -10.637 1.00 70.75 264 ALA A C 1
ATOM 2139 O O . ALA A 1 264 ? 11.955 12.096 -11.698 1.00 70.75 264 ALA A O 1
ATOM 2140 N N . THR A 1 265 ? 12.710 12.810 -9.715 1.00 72.56 265 THR A N 1
ATOM 2141 C CA . THR A 1 265 ? 14.067 12.276 -9.852 1.00 72.56 265 THR A CA 1
ATOM 2142 C C . THR A 1 265 ? 14.108 10.753 -9.766 1.00 72.56 265 THR A C 1
ATOM 2144 O O . THR A 1 265 ? 14.668 10.146 -10.672 1.00 72.56 265 THR A O 1
ATOM 2147 N N . SER A 1 266 ? 13.473 10.111 -8.778 1.00 72.88 266 SER A N 1
ATOM 2148 C CA . SER A 1 266 ? 13.497 8.642 -8.677 1.00 72.88 266 SER A CA 1
ATOM 2149 C C . SER A 1 266 ? 12.601 7.975 -9.718 1.00 72.88 266 SER A C 1
ATOM 2151 O O . SER A 1 266 ? 12.959 6.912 -10.215 1.00 72.88 266 SER A O 1
ATOM 2153 N N . LEU A 1 267 ? 11.492 8.606 -10.131 1.00 70.88 267 LEU A N 1
ATOM 2154 C CA . LEU A 1 267 ? 10.702 8.121 -11.275 1.00 70.88 267 LEU A CA 1
ATOM 2155 C C . LEU A 1 267 ? 11.501 8.161 -12.584 1.00 70.88 267 LEU A C 1
ATOM 2157 O O . LEU A 1 267 ? 11.410 7.241 -13.402 1.00 70.88 267 LEU A O 1
ATOM 2161 N N . ARG A 1 268 ? 12.308 9.215 -12.775 1.00 69.44 268 ARG A N 1
ATOM 2162 C CA . ARG A 1 268 ? 13.260 9.295 -13.886 1.00 69.44 268 ARG A CA 1
ATOM 2163 C C . ARG A 1 268 ? 14.304 8.193 -13.758 1.00 69.44 268 ARG A C 1
ATOM 2165 O O . ARG A 1 268 ? 14.371 7.375 -14.654 1.00 69.44 268 ARG A O 1
ATOM 2172 N N . GLU A 1 269 ? 15.048 8.093 -12.661 1.00 70.69 269 GLU A N 1
ATOM 2173 C CA . GLU A 1 269 ? 16.050 7.025 -12.469 1.00 70.69 269 GLU A CA 1
ATOM 2174 C C . GLU A 1 269 ? 15.487 5.627 -12.768 1.00 70.69 269 GLU A C 1
ATOM 2176 O O . GLU A 1 269 ? 16.074 4.886 -13.549 1.00 70.69 269 GLU A O 1
ATOM 2181 N N . LEU A 1 270 ? 14.296 5.300 -12.259 1.00 71.19 270 LEU A N 1
ATOM 2182 C CA . LEU A 1 270 ? 13.630 4.024 -12.529 1.00 71.19 270 LEU A CA 1
ATOM 2183 C C . LEU A 1 270 ? 13.342 3.811 -14.029 1.00 71.19 270 LEU A C 1
ATOM 2185 O O . LEU A 1 270 ? 13.596 2.737 -14.574 1.00 71.19 270 LEU A O 1
ATOM 2189 N N . SER A 1 271 ? 12.852 4.848 -14.713 1.00 66.19 271 SER A N 1
ATOM 2190 C CA . SER A 1 271 ? 12.550 4.802 -16.152 1.00 66.19 271 SER A CA 1
ATOM 2191 C C . SER A 1 271 ? 13.802 4.766 -17.036 1.00 66.19 271 SER A C 1
ATOM 2193 O O . SER A 1 271 ? 13.770 4.270 -18.161 1.00 66.19 271 SER A O 1
ATOM 2195 N N . LEU A 1 272 ? 14.905 5.332 -16.554 1.00 63.53 272 LEU A N 1
ATOM 2196 C CA . LEU A 1 272 ? 16.122 5.574 -17.321 1.00 63.53 272 LEU A CA 1
ATOM 2197 C C . LEU A 1 272 ? 17.140 4.445 -17.140 1.00 63.53 272 LEU A C 1
ATOM 2199 O O . LEU A 1 272 ? 17.610 3.867 -18.123 1.00 63.53 272 LEU A O 1
ATOM 2203 N N . ASP A 1 273 ? 17.442 4.110 -15.887 1.00 62.16 273 ASP A N 1
ATOM 2204 C CA . ASP A 1 273 ? 18.490 3.158 -15.529 1.00 62.16 273 ASP A CA 1
ATOM 2205 C C . ASP A 1 273 ? 18.025 1.714 -15.678 1.00 62.16 273 ASP A C 1
ATOM 2207 O O . ASP A 1 273 ? 18.766 0.887 -16.207 1.00 62.16 273 ASP A O 1
ATOM 2211 N N . GLY A 1 274 ? 16.792 1.416 -15.270 1.00 60.12 274 GLY A N 1
ATOM 2212 C CA . GLY A 1 274 ? 16.275 0.053 -15.306 1.00 60.12 274 GLY A CA 1
ATOM 2213 C C . GLY A 1 274 ? 15.635 -0.315 -16.648 1.00 60.12 274 GLY A C 1
ATOM 2214 O O . GLY A 1 274 ? 15.936 -1.359 -17.217 1.00 60.12 274 GLY A O 1
ATOM 2215 N N . ILE A 1 275 ? 14.797 0.565 -17.205 1.00 60.25 275 ILE A N 1
ATOM 2216 C CA . ILE A 1 275 ? 14.021 0.250 -18.415 1.00 60.25 275 ILE A CA 1
ATOM 2217 C C . ILE A 1 275 ? 14.805 0.546 -19.693 1.00 60.25 275 ILE A C 1
ATOM 2219 O O . ILE A 1 275 ? 14.986 -0.329 -20.544 1.00 60.25 275 ILE A O 1
ATOM 2223 N N . LEU A 1 276 ? 15.244 1.799 -19.863 1.00 60.84 276 LEU A N 1
ATOM 2224 C CA . LEU A 1 276 ? 15.833 2.224 -21.126 1.00 60.84 276 LEU A CA 1
ATOM 2225 C C . LEU A 1 276 ? 17.224 1.618 -21.314 1.00 60.84 276 LEU A C 1
ATOM 2227 O O . LEU A 1 276 ? 17.481 1.038 -22.366 1.00 60.84 276 LEU A O 1
ATOM 2231 N N . ASN A 1 277 ? 18.115 1.731 -20.326 1.00 62.69 277 ASN A N 1
ATOM 2232 C CA . ASN A 1 277 ? 19.478 1.214 -20.454 1.00 62.69 277 ASN A CA 1
ATOM 2233 C C . ASN A 1 277 ? 19.502 -0.304 -20.668 1.00 62.69 277 ASN A C 1
ATOM 2235 O O . ASN A 1 277 ? 20.235 -0.768 -21.538 1.00 62.69 277 ASN A O 1
ATOM 2239 N N . ARG A 1 278 ? 18.674 -1.078 -19.954 1.00 63.22 278 ARG A N 1
ATOM 2240 C CA . ARG A 1 278 ? 18.589 -2.535 -20.135 1.00 63.22 278 ARG A CA 1
ATOM 2241 C C . ARG A 1 278 ? 18.087 -2.902 -21.529 1.00 63.22 278 ARG A C 1
ATOM 2243 O O . ARG A 1 278 ? 18.728 -3.697 -22.208 1.00 63.22 278 ARG A O 1
ATOM 2250 N N . TYR A 1 279 ? 16.997 -2.295 -22.000 1.00 58.81 279 TYR A N 1
ATOM 2251 C CA . TYR A 1 279 ? 16.410 -2.654 -23.295 1.00 58.81 279 TYR A CA 1
ATOM 2252 C C . TYR A 1 279 ? 17.225 -2.134 -24.486 1.00 58.81 279 TYR A C 1
ATOM 2254 O O . TYR A 1 279 ? 17.412 -2.850 -25.473 1.00 58.81 279 TYR A O 1
ATOM 2262 N N . LEU A 1 280 ? 17.759 -0.909 -24.395 1.00 62.69 280 LEU A N 1
ATOM 2263 C CA . LEU A 1 280 ? 18.693 -0.389 -25.390 1.00 62.69 280 LEU A CA 1
ATOM 2264 C C . LEU A 1 280 ? 19.922 -1.283 -25.469 1.00 62.69 280 LEU A C 1
ATOM 2266 O O . LEU A 1 280 ? 20.252 -1.731 -26.552 1.00 62.69 280 LEU A O 1
ATOM 2270 N N . LEU A 1 281 ? 20.579 -1.605 -24.356 1.00 63.84 281 LEU A N 1
ATOM 2271 C CA . LEU A 1 281 ? 21.788 -2.427 -24.418 1.00 63.84 281 LEU A CA 1
ATOM 2272 C C . LEU A 1 281 ? 21.498 -3.857 -24.867 1.00 63.84 281 LEU A C 1
ATOM 2274 O O . LEU A 1 281 ? 22.252 -4.358 -25.687 1.00 63.84 281 LEU A O 1
ATOM 2278 N N . LEU A 1 282 ? 20.414 -4.494 -24.412 1.00 63.09 282 LEU A N 1
ATOM 2279 C CA . LEU A 1 282 ? 20.044 -5.843 -24.861 1.00 63.09 282 LEU A CA 1
ATOM 2280 C C . LEU A 1 282 ? 19.759 -5.884 -26.369 1.00 63.09 282 LEU A C 1
ATOM 2282 O O . LEU A 1 282 ? 20.276 -6.753 -27.068 1.00 63.09 282 LEU A O 1
ATOM 2286 N N . SER A 1 283 ? 18.985 -4.925 -26.890 1.00 56.31 283 SER A N 1
ATOM 2287 C CA . SER A 1 283 ? 18.699 -4.844 -28.333 1.00 56.31 283 SER A CA 1
ATOM 2288 C C . SER A 1 283 ? 19.946 -4.516 -29.157 1.00 56.31 283 SER A C 1
ATOM 2290 O O . SER A 1 283 ? 20.174 -5.106 -30.211 1.00 56.31 283 SER A O 1
ATOM 2292 N N . LEU A 1 284 ? 20.796 -3.627 -28.648 1.00 61.97 284 LEU A N 1
ATOM 2293 C CA . LEU A 1 284 ? 22.021 -3.200 -29.310 1.00 61.97 284 LEU A CA 1
ATOM 2294 C C . LEU A 1 284 ? 23.135 -4.260 -29.254 1.00 61.97 284 LEU A C 1
ATOM 2296 O O . LEU A 1 284 ? 23.910 -4.376 -30.199 1.00 61.97 284 LEU A O 1
ATOM 2300 N N . GLN A 1 285 ? 23.226 -5.052 -28.184 1.00 63.41 285 GLN A N 1
ATOM 2301 C CA . GLN A 1 285 ? 24.183 -6.160 -28.058 1.00 63.41 285 GLN A CA 1
ATOM 2302 C C . GLN A 1 285 ? 23.789 -7.374 -28.907 1.00 63.41 285 GLN A C 1
ATOM 2304 O O . GLN A 1 285 ? 24.668 -8.105 -29.355 1.00 63.41 285 GLN A O 1
ATOM 2309 N N . ALA A 1 286 ? 22.493 -7.581 -29.157 1.00 60.72 286 ALA A N 1
ATOM 2310 C CA . ALA A 1 286 ? 22.008 -8.642 -30.040 1.00 60.72 286 ALA A CA 1
ATOM 2311 C C . ALA A 1 286 ? 22.233 -8.339 -31.536 1.00 60.72 286 ALA A C 1
ATOM 2313 O O . ALA A 1 286 ? 22.192 -9.249 -32.364 1.00 60.72 286 ALA A O 1
ATOM 2314 N N . ALA A 1 287 ? 22.467 -7.072 -31.897 1.00 60.25 287 ALA A N 1
ATOM 2315 C CA . ALA A 1 287 ? 22.689 -6.641 -33.272 1.00 60.25 287 ALA A CA 1
ATOM 2316 C C . ALA A 1 287 ? 24.191 -6.557 -33.614 1.00 60.25 287 ALA A C 1
ATOM 2318 O O . ALA A 1 287 ? 24.993 -6.133 -32.779 1.00 60.25 287 ALA A O 1
ATOM 2319 N N . PRO A 1 288 ? 24.603 -6.875 -34.860 1.00 64.50 288 PRO A N 1
ATOM 2320 C CA . PRO A 1 288 ? 25.959 -6.582 -35.307 1.00 64.50 288 PRO A CA 1
ATOM 2321 C C . PRO A 1 288 ? 26.244 -5.069 -35.186 1.00 64.50 288 PRO A C 1
ATOM 2323 O O . PRO A 1 288 ? 25.328 -4.262 -35.381 1.00 64.50 288 PRO A O 1
ATOM 2326 N N . PRO A 1 289 ? 27.497 -4.656 -34.903 1.00 60.72 289 PRO A N 1
ATOM 2327 C CA . PRO A 1 289 ? 27.830 -3.287 -34.488 1.00 60.72 289 PRO A CA 1
ATOM 2328 C C . PRO A 1 289 ? 27.315 -2.190 -35.434 1.00 60.72 289 PRO A C 1
ATOM 2330 O O . PRO A 1 289 ? 26.894 -1.125 -34.987 1.00 60.72 289 PRO A O 1
ATOM 2333 N N . SER A 1 290 ? 27.312 -2.457 -36.744 1.00 59.00 290 SER A N 1
ATOM 2334 C CA . SER A 1 290 ? 26.812 -1.546 -37.782 1.00 59.00 290 SER A CA 1
ATOM 2335 C C . SER A 1 290 ? 25.292 -1.347 -37.729 1.00 59.00 290 SER A C 1
ATOM 2337 O O . SER A 1 290 ? 24.802 -0.242 -37.949 1.00 59.00 290 SER A O 1
ATOM 2339 N N . SER A 1 291 ? 24.541 -2.397 -37.395 1.00 62.28 291 SER A N 1
ATOM 2340 C CA . SER A 1 291 ? 23.079 -2.362 -37.267 1.00 62.28 291 SER A CA 1
ATOM 2341 C C . SER A 1 291 ? 22.639 -1.786 -35.922 1.00 62.28 291 SER A C 1
ATOM 2343 O O . SER A 1 291 ? 21.675 -1.022 -35.870 1.00 62.28 291 SER A O 1
ATOM 2345 N N . GLY A 1 292 ? 23.375 -2.081 -34.844 1.00 60.69 292 GLY A N 1
ATOM 2346 C CA . GLY A 1 292 ? 23.130 -1.487 -33.529 1.00 60.69 292 GLY A CA 1
ATOM 2347 C C . GLY A 1 292 ? 23.253 0.041 -33.558 1.00 60.69 292 GLY A C 1
ATOM 2348 O O . GLY A 1 292 ? 22.400 0.755 -33.035 1.00 60.69 292 GLY A O 1
ATOM 2349 N N . LEU A 1 293 ? 24.247 0.581 -34.267 1.00 61.50 293 LEU A N 1
ATOM 2350 C CA . LEU A 1 293 ? 24.443 2.032 -34.361 1.00 61.50 293 LEU A CA 1
ATOM 2351 C C . LEU A 1 293 ? 23.274 2.754 -35.065 1.00 61.50 293 LEU A C 1
ATOM 2353 O O . LEU A 1 293 ? 22.854 3.823 -34.620 1.00 61.50 293 LEU A O 1
ATOM 2357 N N . MET A 1 294 ? 22.690 2.134 -36.095 1.00 61.34 294 MET A N 1
ATOM 2358 C CA . MET A 1 294 ? 21.485 2.630 -36.778 1.00 61.34 294 MET A CA 1
ATOM 2359 C C . MET A 1 294 ? 20.246 2.596 -35.869 1.00 61.34 294 MET A C 1
ATOM 2361 O O . MET A 1 294 ? 19.470 3.552 -35.825 1.00 61.34 294 MET A O 1
ATOM 2365 N N . GLN A 1 295 ? 20.072 1.523 -35.091 1.00 63.22 295 GLN A N 1
ATOM 2366 C CA . GLN A 1 295 ? 18.968 1.412 -34.131 1.00 63.22 295 GLN A CA 1
ATOM 2367 C C . GLN A 1 295 ? 19.081 2.459 -33.011 1.00 63.22 295 GLN A C 1
ATOM 2369 O O . GLN A 1 295 ? 18.087 3.100 -32.665 1.00 63.22 295 GLN A O 1
ATOM 2374 N N . ALA A 1 296 ? 20.292 2.715 -32.502 1.00 60.50 296 ALA A N 1
ATOM 2375 C CA . ALA A 1 296 ? 20.542 3.758 -31.505 1.00 60.50 296 ALA A CA 1
ATOM 2376 C C . ALA A 1 296 ? 20.172 5.166 -32.019 1.00 60.50 296 ALA A C 1
ATOM 2378 O O . ALA A 1 296 ? 19.588 5.966 -31.283 1.00 60.50 296 ALA A O 1
ATOM 2379 N N . GLN A 1 297 ? 20.445 5.465 -33.295 1.00 62.06 297 GLN A N 1
ATOM 2380 C CA . GLN A 1 297 ? 20.030 6.722 -33.934 1.00 62.06 297 GLN A CA 1
ATOM 2381 C C . GLN A 1 297 ? 18.501 6.846 -34.037 1.00 62.06 297 GLN A C 1
ATOM 2383 O O . GLN A 1 297 ? 17.948 7.921 -33.792 1.00 62.06 297 GLN A O 1
ATOM 2388 N N . GLN A 1 298 ? 17.803 5.753 -34.352 1.00 62.22 298 GLN A N 1
ATOM 2389 C CA . GLN A 1 298 ? 16.347 5.746 -34.501 1.00 62.22 298 GLN A CA 1
ATOM 2390 C C . GLN A 1 298 ? 15.608 5.917 -33.165 1.00 62.22 298 GLN A C 1
ATOM 2392 O O . GLN A 1 298 ? 14.581 6.599 -33.115 1.00 62.22 298 GLN A O 1
ATOM 2397 N N . VAL A 1 299 ? 16.132 5.352 -32.069 1.00 59.75 299 VAL A N 1
ATOM 2398 C CA . VAL A 1 299 ? 15.538 5.508 -30.727 1.00 59.75 299 VAL A CA 1
ATOM 2399 C C . VAL A 1 299 ? 15.584 6.965 -30.266 1.00 59.75 299 VAL A C 1
ATOM 2401 O O . VAL A 1 299 ? 14.594 7.472 -29.737 1.00 59.75 299 VAL A O 1
ATOM 2404 N N . ARG A 1 300 ? 16.675 7.678 -30.559 1.00 58.25 300 ARG A N 1
ATOM 2405 C CA . ARG A 1 300 ? 16.799 9.112 -30.274 1.00 58.25 300 ARG A CA 1
ATOM 2406 C C . ARG A 1 300 ? 15.773 9.970 -31.024 1.00 58.25 300 ARG A C 1
ATOM 2408 O O . ARG A 1 300 ? 15.314 10.977 -30.492 1.00 58.25 300 ARG A O 1
ATOM 2415 N N . GLY A 1 301 ? 15.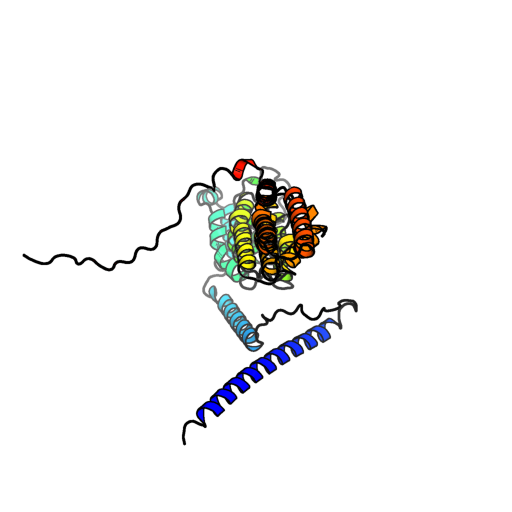420 9.597 -32.255 1.00 52.75 301 GLY A N 1
ATOM 2416 C CA . GLY A 1 301 ? 14.466 10.343 -33.084 1.00 52.75 301 GLY A CA 1
ATOM 2417 C C . GLY A 1 301 ? 13.029 10.342 -32.546 1.00 52.75 301 GLY A C 1
ATOM 2418 O O . GLY A 1 301 ? 12.190 11.108 -33.023 1.00 52.75 301 GLY A O 1
ATOM 2419 N N . ARG A 1 302 ? 12.716 9.505 -31.548 1.00 58.19 302 ARG A N 1
ATOM 2420 C CA . ARG A 1 302 ? 11.387 9.467 -30.933 1.00 58.19 302 ARG A CA 1
ATOM 2421 C C . ARG A 1 302 ? 11.215 10.623 -29.947 1.00 58.19 302 ARG A C 1
ATOM 2423 O O . ARG A 1 302 ? 12.041 10.848 -29.069 1.00 58.19 302 ARG A O 1
ATOM 2430 N N . ARG A 1 303 ? 10.078 11.322 -30.052 1.00 43.34 303 ARG A N 1
ATOM 2431 C CA . ARG A 1 303 ? 9.723 12.500 -29.232 1.00 43.34 303 ARG A CA 1
A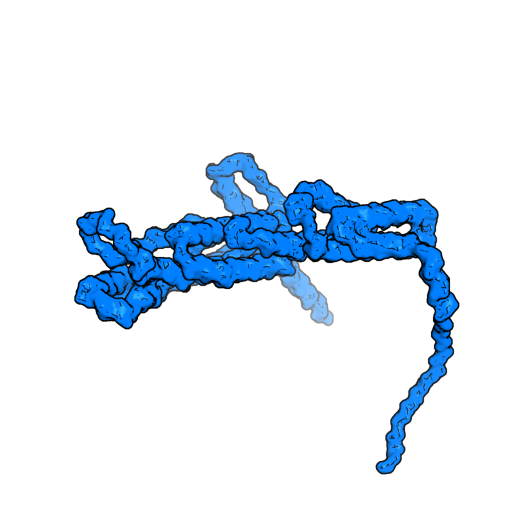TOM 2432 C C . ARG A 1 303 ? 9.834 12.267 -27.715 1.00 43.34 303 ARG A C 1
ATOM 2434 O O . ARG A 1 303 ? 10.133 13.206 -26.990 1.00 43.34 303 ARG A O 1
ATOM 2441 N N . CYS A 1 304 ? 9.649 11.035 -27.239 1.00 46.03 304 CYS A N 1
ATOM 2442 C CA . CYS A 1 304 ? 9.799 10.673 -25.825 1.00 46.03 304 CYS A CA 1
ATOM 2443 C C . CYS A 1 304 ? 11.242 10.796 -25.301 1.00 46.03 304 CYS A C 1
ATOM 2445 O O . CYS A 1 304 ? 11.432 11.123 -24.132 1.00 46.03 304 CYS A O 1
ATOM 2447 N N . PHE A 1 305 ? 12.251 10.605 -26.157 1.00 49.78 305 PHE A N 1
ATOM 2448 C CA . PHE A 1 305 ? 13.662 10.736 -25.785 1.00 49.78 305 PHE A CA 1
ATOM 2449 C C . PHE A 1 305 ? 14.042 12.208 -25.555 1.00 49.78 305 PHE A C 1
ATOM 2451 O O . PHE A 1 305 ? 14.780 12.533 -24.638 1.00 49.78 305 PHE A O 1
ATOM 2458 N N . LEU A 1 306 ? 13.478 13.133 -26.334 1.00 47.31 306 LEU A N 1
ATOM 2459 C CA . LEU A 1 306 ? 13.794 14.566 -26.254 1.00 47.31 306 LEU A CA 1
ATOM 2460 C C . LEU A 1 306 ? 13.144 15.296 -25.065 1.00 47.31 306 LEU A C 1
ATOM 2462 O O . LEU A 1 306 ? 13.667 16.316 -24.631 1.00 47.31 306 LEU A O 1
ATOM 2466 N N . ILE A 1 307 ? 12.022 14.796 -24.536 1.00 46.56 307 ILE A N 1
ATOM 2467 C CA . ILE A 1 307 ? 11.254 15.481 -23.476 1.00 46.56 307 ILE A CA 1
ATOM 2468 C C . ILE A 1 307 ? 11.803 15.176 -22.068 1.00 46.56 307 ILE A C 1
ATOM 2470 O O . ILE A 1 307 ? 11.699 16.017 -21.178 1.00 46.56 307 ILE A O 1
ATOM 2474 N N . TYR A 1 308 ? 12.420 14.006 -21.862 1.00 48.28 308 TYR A N 1
ATOM 2475 C CA . TYR A 1 308 ? 12.857 13.546 -20.534 1.00 48.28 308 TYR A CA 1
ATOM 2476 C C . TYR A 1 308 ? 14.381 13.409 -20.362 1.00 48.28 308 TYR A C 1
ATOM 2478 O O . TYR A 1 308 ? 14.848 13.341 -19.225 1.00 48.28 308 TYR A O 1
ATOM 2486 N N . PHE A 1 309 ? 15.168 13.391 -21.447 1.00 52.81 309 PHE A N 1
ATOM 2487 C CA . PHE A 1 309 ? 16.589 13.027 -21.407 1.00 52.81 309 PHE A CA 1
ATOM 2488 C C . PHE A 1 309 ? 17.502 14.190 -21.795 1.00 52.81 309 PHE A C 1
ATOM 2490 O O . PHE A 1 309 ? 17.792 14.422 -22.967 1.00 52.81 309 PHE A O 1
ATOM 2497 N N . LEU A 1 310 ? 18.003 14.894 -20.783 1.00 48.16 310 LEU A N 1
ATOM 2498 C CA . LEU A 1 310 ? 19.033 15.930 -20.924 1.00 48.16 310 LEU A CA 1
ATOM 2499 C C . LEU A 1 310 ? 20.247 15.698 -20.005 1.00 48.16 310 LEU A C 1
ATOM 2501 O O . LEU A 1 310 ? 21.079 16.592 -19.874 1.00 48.16 310 LEU A O 1
ATOM 2505 N N . CYS A 1 311 ? 20.388 14.521 -19.374 1.00 50.41 311 CYS A N 1
ATOM 2506 C CA . CYS A 1 311 ? 21.470 14.269 -18.416 1.00 50.41 311 CYS A CA 1
ATOM 2507 C C . CYS A 1 311 ? 22.446 13.149 -18.866 1.00 50.41 311 CYS A C 1
ATOM 2509 O O . CYS A 1 311 ? 22.020 12.008 -19.057 1.00 50.41 311 CYS A O 1
ATOM 2511 N N . PRO A 1 312 ? 23.766 13.429 -18.955 1.00 53.94 312 PRO A N 1
ATOM 2512 C CA . PRO A 1 312 ? 24.816 12.452 -19.272 1.00 53.94 312 PRO A CA 1
ATOM 2513 C C . PRO A 1 312 ? 24.937 11.196 -18.377 1.00 53.94 312 PRO A C 1
ATOM 2515 O O . PRO A 1 312 ? 25.267 10.145 -18.930 1.00 53.94 312 PRO A O 1
ATOM 2518 N N . PRO A 1 313 ? 24.713 11.220 -17.040 1.00 57.56 313 PRO A N 1
ATOM 2519 C CA . PRO A 1 313 ? 24.969 10.045 -16.197 1.00 57.56 313 PRO A CA 1
ATOM 2520 C C . PRO A 1 313 ? 24.027 8.875 -16.506 1.00 57.56 313 PRO A C 1
ATOM 2522 O O . PRO A 1 313 ? 24.460 7.727 -16.515 1.00 57.56 313 PRO A O 1
ATOM 2525 N N . GLN A 1 314 ? 22.774 9.170 -16.854 1.00 56.53 314 GLN A N 1
ATOM 2526 C CA . GLN A 1 314 ? 21.735 8.173 -17.137 1.00 56.53 314 GLN A CA 1
ATOM 2527 C C . GLN A 1 314 ? 21.917 7.496 -18.505 1.00 56.53 314 GLN A C 1
ATOM 2529 O O . GLN A 1 314 ? 21.436 6.392 -18.717 1.00 56.53 314 GLN A O 1
ATOM 2534 N N . LEU A 1 315 ? 22.646 8.121 -19.437 1.00 64.00 315 LEU A N 1
ATOM 2535 C CA . LEU A 1 315 ? 22.963 7.563 -20.761 1.00 64.00 315 LEU A CA 1
ATOM 2536 C C . LEU A 1 315 ? 24.408 7.053 -20.857 1.00 64.00 315 LEU A C 1
ATOM 2538 O O . LEU A 1 315 ? 24.874 6.720 -21.949 1.00 64.00 315 LEU A O 1
ATOM 2542 N N . ALA A 1 316 ? 25.138 6.972 -19.741 1.00 68.31 316 ALA A N 1
ATOM 2543 C CA . ALA A 1 316 ? 26.551 6.598 -19.737 1.00 68.31 316 ALA A CA 1
ATOM 2544 C C . ALA A 1 316 ? 26.792 5.206 -20.346 1.00 68.31 316 ALA A C 1
ATOM 2546 O O . ALA A 1 316 ? 27.767 5.008 -21.072 1.00 68.31 316 ALA A O 1
ATOM 2547 N N . ASN A 1 317 ? 25.885 4.252 -20.114 1.00 70.44 317 ASN A N 1
ATOM 2548 C CA . ASN A 1 317 ? 26.004 2.907 -20.675 1.00 70.44 317 ASN A CA 1
ATOM 2549 C C . ASN A 1 317 ? 25.811 2.901 -22.200 1.00 70.44 317 ASN A C 1
ATOM 2551 O O . ASN A 1 317 ? 26.602 2.284 -22.912 1.00 70.44 317 ASN A O 1
ATOM 2555 N N . LEU A 1 318 ? 24.817 3.638 -22.708 1.00 71.12 318 LEU A N 1
ATOM 2556 C CA . LEU A 1 318 ? 24.594 3.811 -24.145 1.00 71.12 318 LEU A CA 1
ATOM 2557 C C . LEU A 1 318 ? 25.783 4.519 -24.813 1.00 71.12 318 LEU A C 1
ATOM 2559 O O . LEU A 1 318 ? 26.239 4.099 -25.875 1.00 71.12 318 LEU A O 1
ATOM 2563 N N . CYS A 1 319 ? 26.324 5.557 -24.171 1.00 73.81 319 CYS A N 1
ATOM 2564 C CA . CYS A 1 319 ? 27.505 6.269 -24.657 1.00 73.81 319 CYS A CA 1
ATOM 2565 C C . CYS A 1 319 ? 28.735 5.350 -24.728 1.00 73.81 319 CYS A C 1
ATOM 2567 O O . CYS A 1 319 ? 29.453 5.375 -25.728 1.00 73.81 319 CYS A O 1
ATOM 2569 N N . ARG A 1 320 ? 28.949 4.494 -23.716 1.00 76.81 320 ARG A N 1
ATOM 2570 C CA . ARG A 1 320 ? 30.006 3.469 -23.739 1.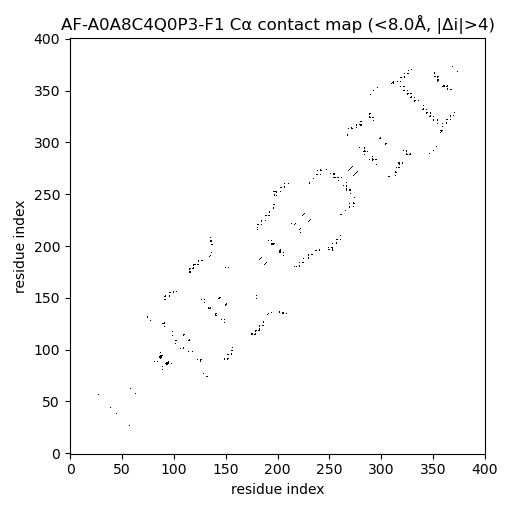00 76.81 320 ARG A CA 1
ATOM 2571 C C . ARG A 1 320 ? 29.779 2.437 -24.843 1.00 76.81 320 ARG A C 1
ATOM 2573 O O . ARG A 1 320 ? 30.728 2.110 -25.548 1.00 76.81 320 ARG A O 1
ATOM 2580 N N . TYR A 1 321 ? 28.545 1.972 -25.047 1.00 75.94 321 TYR A N 1
ATOM 2581 C CA . TYR A 1 321 ? 28.223 1.053 -26.143 1.00 75.94 321 TYR A CA 1
ATOM 2582 C C . TYR A 1 321 ? 28.526 1.673 -27.514 1.00 75.94 321 TYR A C 1
ATOM 2584 O O . TYR A 1 321 ? 29.231 1.062 -28.310 1.00 75.94 321 TYR A O 1
ATOM 2592 N N . ILE A 1 322 ? 28.056 2.898 -27.781 1.00 74.69 322 ILE A N 1
ATOM 2593 C CA . ILE A 1 322 ? 28.287 3.582 -29.066 1.00 74.69 322 ILE A CA 1
ATOM 2594 C C . ILE A 1 322 ? 29.786 3.783 -29.306 1.00 74.69 322 ILE A C 1
ATOM 2596 O O . ILE A 1 322 ? 30.261 3.562 -30.419 1.00 74.69 322 ILE A O 1
ATOM 2600 N N . TYR A 1 323 ? 30.538 4.145 -28.261 1.00 79.62 323 TYR A N 1
ATOM 2601 C CA . TYR A 1 323 ? 31.993 4.241 -28.323 1.00 79.62 323 TYR A CA 1
ATOM 2602 C C . TYR A 1 323 ? 32.640 2.902 -28.711 1.00 79.62 323 TYR A C 1
ATOM 2604 O O . TYR A 1 323 ? 33.395 2.863 -29.683 1.00 79.62 323 TYR A O 1
ATOM 2612 N N . HIS A 1 324 ? 32.308 1.808 -28.013 1.00 80.69 324 HIS A N 1
ATOM 2613 C CA . HIS A 1 324 ? 32.867 0.473 -28.267 1.00 80.69 324 HIS A CA 1
ATOM 2614 C C . HIS A 1 324 ? 32.460 -0.115 -29.625 1.00 80.69 324 HIS A C 1
ATOM 2616 O O . HIS A 1 324 ? 33.281 -0.739 -30.300 1.00 80.69 324 HIS A O 1
ATOM 2622 N N . ALA A 1 325 ? 31.217 0.098 -30.059 1.00 77.31 325 ALA A N 1
ATOM 2623 C CA . ALA A 1 325 ? 30.742 -0.330 -31.371 1.00 77.31 325 ALA A CA 1
ATOM 2624 C C . ALA A 1 325 ? 31.502 0.399 -32.489 1.00 77.31 325 ALA A C 1
ATOM 2626 O O . ALA A 1 325 ? 31.996 -0.241 -33.417 1.00 77.31 325 ALA A O 1
ATOM 2627 N N . ALA A 1 326 ? 31.677 1.719 -32.369 1.00 78.94 326 ALA A N 1
ATOM 2628 C CA . ALA A 1 326 ? 32.414 2.517 -33.345 1.00 78.94 326 ALA A CA 1
ATOM 2629 C C . ALA A 1 326 ? 33.909 2.154 -33.403 1.00 78.94 326 ALA A C 1
ATOM 2631 O O . ALA A 1 326 ? 34.463 2.023 -34.495 1.00 78.94 326 ALA A O 1
ATOM 2632 N N . THR A 1 327 ? 34.558 1.921 -32.256 1.00 80.06 327 THR A N 1
ATOM 2633 C CA . THR A 1 327 ? 35.955 1.442 -32.224 1.00 80.06 327 THR A CA 1
ATOM 2634 C C . THR A 1 327 ? 36.097 0.050 -32.821 1.00 80.06 327 THR A C 1
ATOM 2636 O O . THR A 1 327 ? 37.051 -0.204 -33.553 1.00 80.06 327 THR A O 1
ATOM 2639 N N . SER A 1 328 ? 35.147 -0.846 -32.556 1.00 80.00 328 SER A N 1
ATOM 2640 C CA . SER A 1 328 ? 35.149 -2.193 -33.134 1.00 80.00 328 SER A CA 1
ATOM 2641 C C . SER A 1 328 ? 35.010 -2.144 -34.658 1.00 80.00 328 SER A C 1
ATOM 2643 O O . SER A 1 328 ? 35.777 -2.802 -35.352 1.00 80.00 328 SER A O 1
ATOM 2645 N N . ILE A 1 329 ? 34.114 -1.304 -35.192 1.00 77.38 329 ILE A N 1
ATOM 2646 C CA . ILE A 1 329 ? 33.972 -1.079 -36.643 1.00 77.38 329 ILE A CA 1
ATOM 2647 C C . ILE A 1 329 ? 35.269 -0.514 -37.240 1.00 77.38 329 ILE A C 1
ATOM 2649 O O . ILE A 1 329 ? 35.717 -0.980 -38.285 1.00 77.38 329 ILE A O 1
ATOM 2653 N N . HIS A 1 330 ? 35.907 0.453 -36.572 1.00 78.19 330 HIS A N 1
ATOM 2654 C CA . HIS A 1 330 ? 37.167 1.037 -37.035 1.00 78.19 330 HIS A CA 1
ATOM 2655 C C . HIS A 1 330 ? 38.311 0.010 -37.083 1.00 78.19 330 HIS A C 1
ATOM 2657 O O . HIS A 1 330 ? 39.053 -0.041 -38.063 1.00 78.19 330 HIS A O 1
ATOM 2663 N N . ARG A 1 331 ? 38.432 -0.837 -36.052 1.00 80.06 331 ARG A N 1
ATOM 2664 C CA . ARG A 1 331 ? 39.461 -1.887 -35.976 1.00 80.06 331 ARG A CA 1
ATOM 2665 C C . ARG A 1 331 ? 39.209 -3.025 -36.962 1.00 80.06 331 ARG A C 1
ATOM 2667 O O . ARG A 1 331 ? 40.158 -3.518 -37.552 1.00 80.06 331 ARG A O 1
ATOM 2674 N N . LEU A 1 332 ? 37.954 -3.420 -37.177 1.00 75.19 332 LEU A N 1
ATOM 2675 C CA . LEU A 1 332 ? 37.599 -4.463 -38.147 1.00 75.19 332 LEU A CA 1
ATOM 2676 C C . LEU A 1 332 ? 37.761 -4.000 -39.603 1.00 75.19 332 LEU A C 1
ATOM 2678 O O . LEU A 1 332 ? 37.973 -4.826 -40.479 1.00 75.19 332 LEU A O 1
ATOM 2682 N N . ALA A 1 333 ? 37.722 -2.690 -39.864 1.00 71.19 333 ALA A N 1
ATOM 2683 C CA . ALA A 1 333 ? 37.982 -2.133 -41.190 1.00 71.19 333 ALA A CA 1
ATOM 2684 C C . ALA A 1 333 ? 39.479 -2.137 -41.582 1.00 71.19 333 ALA A C 1
ATOM 2686 O O . ALA A 1 333 ? 39.806 -1.869 -42.745 1.00 71.19 333 ALA A O 1
ATOM 2687 N N . PHE A 1 334 ? 40.400 -2.434 -40.651 1.00 66.81 334 PHE A N 1
ATOM 2688 C CA . PHE A 1 334 ? 41.822 -2.622 -40.958 1.00 66.81 334 PHE A CA 1
ATOM 2689 C C . PHE A 1 334 ? 42.013 -3.925 -41.748 1.00 66.81 334 PHE A C 1
ATOM 2691 O O . PHE A 1 334 ? 41.915 -5.017 -41.201 1.00 66.81 334 PHE A O 1
ATOM 2698 N N . GLY A 1 335 ? 42.297 -3.801 -43.047 1.00 64.62 335 GLY A N 1
ATOM 2699 C CA . GLY A 1 335 ? 42.503 -4.938 -43.956 1.00 64.62 335 GLY A CA 1
ATOM 2700 C C . GLY A 1 335 ? 41.364 -5.184 -44.955 1.00 64.62 335 GLY A C 1
ATOM 2701 O O . GLY A 1 335 ? 41.554 -5.947 -45.896 1.00 64.62 335 GLY A O 1
ATOM 2702 N N . CYS A 1 336 ? 40.228 -4.493 -44.818 1.00 73.06 336 CYS A N 1
ATOM 2703 C CA . CYS A 1 336 ? 39.102 -4.550 -45.759 1.00 73.06 336 CYS A CA 1
ATOM 2704 C C . CYS A 1 336 ? 39.350 -3.736 -47.052 1.00 73.06 336 CYS A C 1
ATOM 2706 O O . CYS A 1 336 ? 40.240 -2.873 -47.076 1.00 73.06 336 CYS A O 1
ATOM 2708 N N . PRO A 1 337 ? 38.578 -3.961 -48.133 1.00 72.62 337 PRO A N 1
ATOM 2709 C CA . PRO A 1 337 ? 38.616 -3.142 -49.351 1.00 72.62 337 PRO A CA 1
ATOM 2710 C C . PRO A 1 337 ? 38.260 -1.660 -49.099 1.00 72.62 337 PRO A C 1
ATOM 2712 O O . PRO A 1 337 ? 37.589 -1.312 -48.127 1.00 72.62 337 PRO A O 1
ATOM 2715 N N . ASP A 1 338 ? 38.722 -0.760 -49.979 1.00 70.31 338 ASP A N 1
ATOM 2716 C CA . ASP A 1 338 ? 38.604 0.702 -49.794 1.00 70.31 338 ASP A CA 1
ATOM 2717 C C . ASP A 1 338 ? 37.159 1.215 -49.686 1.00 70.31 338 ASP A C 1
ATOM 2719 O O . ASP A 1 338 ? 36.899 2.214 -49.011 1.00 70.31 338 ASP A O 1
ATOM 2723 N N . THR A 1 339 ? 36.205 0.517 -50.301 1.00 72.38 339 THR A N 1
ATOM 2724 C CA . THR A 1 339 ? 34.769 0.810 -50.205 1.00 72.38 339 THR A CA 1
ATOM 2725 C C . THR A 1 339 ? 34.239 0.602 -48.785 1.00 72.38 339 THR A C 1
ATOM 2727 O O . THR A 1 339 ? 33.581 1.487 -48.238 1.00 72.38 339 THR A O 1
ATOM 2730 N N . GLU A 1 340 ? 34.599 -0.512 -48.145 1.00 70.12 340 GLU A N 1
ATOM 2731 C CA . GLU A 1 340 ? 34.219 -0.835 -46.765 1.00 70.12 340 GLU A CA 1
ATOM 2732 C C . GLU A 1 340 ? 34.932 0.066 -45.754 1.00 70.12 340 GLU A C 1
ATOM 2734 O O . GLU A 1 340 ? 34.325 0.501 -44.776 1.00 70.12 340 GLU A O 1
ATOM 2739 N N . ARG A 1 341 ? 36.191 0.447 -46.016 1.00 70.81 341 ARG A N 1
ATOM 2740 C CA . ARG A 1 341 ? 36.906 1.444 -45.199 1.00 70.81 341 ARG A CA 1
ATOM 2741 C C . ARG A 1 341 ? 36.237 2.813 -45.237 1.00 70.81 341 ARG A C 1
ATOM 2743 O O . ARG A 1 341 ? 36.169 3.490 -44.210 1.00 70.81 341 ARG A O 1
ATOM 2750 N N . ARG A 1 342 ? 35.757 3.242 -46.407 1.00 73.12 342 ARG A N 1
ATOM 2751 C CA . ARG A 1 342 ? 35.041 4.515 -46.557 1.00 73.12 342 ARG A CA 1
ATOM 2752 C C . ARG A 1 342 ? 33.705 4.483 -45.817 1.00 73.12 342 ARG A C 1
ATOM 2754 O O . ARG A 1 342 ? 33.431 5.397 -45.045 1.00 73.12 342 ARG A O 1
ATOM 2761 N N . GLN A 1 343 ? 32.948 3.400 -45.970 1.00 74.31 343 GLN A N 1
ATOM 2762 C CA . GLN A 1 343 ? 31.684 3.199 -45.265 1.00 74.31 343 GLN A CA 1
ATOM 2763 C C . GLN A 1 343 ? 31.884 3.150 -43.742 1.00 74.31 343 GLN A C 1
ATOM 2765 O O . GLN A 1 343 ? 31.178 3.839 -43.012 1.00 74.31 343 GLN A O 1
ATOM 2770 N N . ALA A 1 344 ? 32.911 2.439 -43.260 1.00 70.88 344 ALA A N 1
ATOM 2771 C CA . ALA A 1 344 ? 33.275 2.383 -41.846 1.00 70.88 344 ALA A CA 1
ATOM 2772 C C . ALA A 1 344 ? 33.585 3.778 -41.274 1.00 70.88 344 ALA A C 1
ATOM 2774 O O . ALA A 1 344 ? 33.059 4.137 -40.217 1.00 70.88 344 ALA A O 1
ATOM 2775 N N . ARG A 1 345 ? 34.375 4.596 -41.988 1.00 76.44 345 ARG A N 1
ATOM 2776 C CA . ARG A 1 345 ? 34.691 5.984 -41.597 1.00 76.44 345 ARG A CA 1
ATOM 2777 C C . ARG A 1 345 ? 33.443 6.861 -41.502 1.00 76.44 345 ARG A C 1
ATOM 2779 O O . ARG A 1 345 ? 33.318 7.615 -40.540 1.00 76.44 345 ARG A O 1
ATOM 2786 N N . GLU A 1 346 ? 32.512 6.731 -42.445 1.00 77.62 346 GLU A N 1
ATOM 2787 C CA . GLU A 1 346 ? 31.238 7.458 -42.420 1.00 77.62 346 GLU A CA 1
ATOM 2788 C C . GLU A 1 346 ? 30.386 7.057 -41.201 1.00 77.62 346 GLU A C 1
ATOM 2790 O O . GLU A 1 346 ? 29.941 7.932 -40.456 1.00 77.62 346 GLU A O 1
ATOM 2795 N N . THR A 1 347 ? 30.245 5.758 -40.903 1.00 72.06 347 THR A N 1
ATOM 2796 C CA . THR A 1 347 ? 29.545 5.290 -39.685 1.00 72.06 347 THR A CA 1
ATOM 2797 C C . THR A 1 347 ? 30.203 5.766 -38.389 1.00 72.06 347 THR A C 1
ATOM 2799 O O . THR A 1 347 ? 29.511 6.146 -37.445 1.00 72.06 347 THR A O 1
ATOM 2802 N N . VAL A 1 348 ? 31.536 5.794 -38.322 1.00 79.12 348 VAL A N 1
ATOM 2803 C CA . VAL A 1 348 ? 32.274 6.279 -37.144 1.00 79.12 348 VAL A CA 1
ATOM 2804 C C . VAL A 1 348 ? 32.104 7.792 -36.966 1.00 79.12 348 VAL A C 1
ATOM 2806 O O . VAL A 1 348 ? 31.924 8.272 -35.845 1.00 79.12 348 VAL A O 1
ATOM 2809 N N . GLN A 1 349 ? 32.082 8.560 -38.058 1.00 79.50 349 GLN A N 1
ATOM 2810 C CA . GLN A 1 349 ? 31.814 9.998 -38.015 1.00 79.50 349 GLN A CA 1
ATOM 2811 C C . GLN A 1 349 ? 30.388 10.292 -37.523 1.00 79.50 349 GLN A C 1
ATOM 2813 O O . GLN A 1 349 ? 30.191 11.192 -36.701 1.00 79.50 349 GLN A O 1
ATOM 2818 N N . GLN A 1 350 ? 29.409 9.494 -37.955 1.00 77.81 350 GLN A N 1
ATOM 2819 C CA . GLN A 1 350 ? 28.033 9.561 -37.462 1.00 77.81 350 GLN A CA 1
ATOM 2820 C C . GLN A 1 350 ? 27.931 9.191 -35.971 1.00 77.81 350 GLN A C 1
ATOM 2822 O O . GLN A 1 350 ? 27.219 9.861 -35.220 1.00 77.81 350 GLN A O 1
ATOM 2827 N N . ALA A 1 351 ? 28.683 8.188 -35.506 1.00 75.81 351 ALA A N 1
ATOM 2828 C CA . ALA A 1 351 ? 28.767 7.824 -34.088 1.00 75.81 351 ALA A CA 1
ATOM 2829 C C . ALA A 1 351 ? 29.363 8.955 -33.228 1.00 75.81 351 ALA A C 1
ATOM 2831 O O . ALA A 1 351 ? 28.835 9.282 -32.164 1.00 75.81 351 ALA A O 1
ATOM 2832 N N . CYS A 1 352 ? 30.418 9.616 -33.717 1.00 77.94 352 CYS A N 1
ATOM 2833 C CA . CYS A 1 352 ? 31.011 10.799 -33.090 1.00 77.94 352 CYS A CA 1
ATOM 2834 C C . CYS A 1 352 ? 30.010 11.958 -32.968 1.00 77.94 352 CYS A C 1
ATOM 2836 O O . CYS A 1 352 ? 29.918 12.589 -31.913 1.00 77.94 352 CYS A O 1
ATOM 2838 N N . GLN A 1 353 ? 29.246 12.244 -34.027 1.00 78.56 353 GLN A N 1
ATOM 2839 C CA . GLN A 1 353 ? 28.198 13.270 -33.990 1.00 78.56 353 GLN A CA 1
ATOM 2840 C C . GLN A 1 353 ? 27.100 12.912 -32.982 1.00 78.56 353 GLN A C 1
ATOM 2842 O O . GLN A 1 353 ? 26.678 13.773 -32.208 1.00 78.56 353 GLN A O 1
ATOM 2847 N N . LEU A 1 354 ? 26.703 11.637 -32.926 1.00 72.19 354 LEU A N 1
ATOM 2848 C CA . LEU A 1 354 ? 25.732 11.133 -31.960 1.00 72.19 354 LEU A CA 1
ATOM 2849 C C . LEU A 1 354 ? 26.224 11.331 -30.515 1.00 72.19 354 LEU A C 1
ATOM 2851 O O . LEU A 1 354 ? 25.512 11.944 -29.722 1.00 72.19 354 LEU A O 1
ATOM 2855 N N . LEU A 1 355 ? 27.459 10.937 -30.188 1.00 73.56 355 LEU A N 1
ATOM 2856 C CA . LEU A 1 355 ? 28.055 11.122 -28.854 1.00 73.56 355 LEU A CA 1
ATOM 2857 C C . LEU A 1 355 ? 28.136 12.598 -28.433 1.00 73.56 355 LEU A C 1
ATOM 2859 O O . LEU A 1 355 ? 27.745 12.940 -27.317 1.00 73.56 355 LEU A O 1
ATOM 2863 N N . ARG A 1 356 ? 28.571 13.494 -29.333 1.00 75.06 356 ARG A N 1
ATOM 2864 C CA . ARG A 1 356 ? 28.629 14.947 -29.058 1.00 75.06 356 ARG A CA 1
ATOM 2865 C C . ARG A 1 356 ? 27.254 15.516 -28.756 1.00 75.06 356 ARG A C 1
ATOM 2867 O O . ARG A 1 356 ? 27.082 16.299 -27.831 1.00 75.06 356 ARG A O 1
ATOM 2874 N N . SER A 1 357 ? 26.269 15.087 -29.528 1.00 69.56 357 SER A N 1
ATOM 2875 C CA . SER A 1 357 ? 24.903 15.571 -29.395 1.00 69.56 357 SER A CA 1
ATOM 2876 C C . SER A 1 357 ? 24.141 15.003 -28.188 1.00 69.56 357 SER A C 1
ATOM 2878 O O . SER A 1 357 ? 23.102 15.547 -27.832 1.00 69.56 357 SER A O 1
ATOM 2880 N N . MET A 1 358 ? 24.659 13.952 -27.542 1.00 68.06 358 MET A N 1
ATOM 2881 C CA . MET A 1 358 ? 24.186 13.442 -26.245 1.00 68.06 358 MET A CA 1
ATOM 2882 C C . MET A 1 358 ? 24.947 14.053 -25.052 1.00 68.06 358 MET A C 1
ATOM 2884 O O . MET A 1 358 ? 24.736 13.644 -23.915 1.00 68.06 358 MET A O 1
ATOM 2888 N N . GLY A 1 359 ? 25.865 15.000 -25.288 1.00 68.25 359 GLY A N 1
ATOM 2889 C CA . GLY A 1 359 ? 26.688 15.605 -24.235 1.00 68.25 359 GLY A CA 1
ATOM 2890 C C . GLY A 1 359 ? 27.842 14.723 -23.737 1.00 68.25 359 GLY A C 1
ATOM 2891 O O . GLY A 1 359 ? 28.550 15.115 -22.813 1.00 68.25 359 GLY A O 1
ATOM 2892 N N . ALA A 1 360 ? 28.089 13.564 -24.358 1.00 73.06 360 ALA A N 1
ATOM 2893 C CA . ALA A 1 360 ? 29.190 12.656 -24.029 1.00 73.06 360 ALA A CA 1
ATOM 2894 C C . ALA A 1 360 ? 30.502 13.097 -24.701 1.00 73.06 360 ALA A C 1
ATOM 2896 O O . ALA A 1 360 ? 31.079 12.395 -25.538 1.00 73.06 360 ALA A O 1
ATOM 2897 N N . THR A 1 361 ? 30.967 14.296 -24.349 1.00 73.44 361 THR A N 1
ATOM 2898 C CA . THR A 1 361 ? 32.127 14.952 -24.972 1.00 73.44 361 THR A CA 1
ATOM 2899 C C . THR A 1 361 ? 33.416 14.150 -24.803 1.00 73.44 361 THR A C 1
ATOM 2901 O O . THR A 1 361 ? 34.165 14.037 -25.766 1.00 73.44 361 THR A O 1
ATOM 2904 N N . VAL A 1 362 ? 33.625 13.517 -23.643 1.00 79.00 362 VAL A N 1
ATOM 2905 C CA . VAL A 1 362 ? 34.801 12.672 -23.346 1.00 79.00 362 VAL A CA 1
ATOM 2906 C C . VAL A 1 362 ? 34.877 11.445 -24.263 1.00 79.00 362 VAL A C 1
ATOM 2908 O O . VAL A 1 362 ? 35.929 11.142 -24.819 1.00 79.00 362 VAL A O 1
ATOM 2911 N N . HIS A 1 363 ? 33.756 10.750 -24.478 1.00 77.56 363 HIS A N 1
ATOM 2912 C CA . HIS A 1 363 ? 33.716 9.597 -25.385 1.00 77.56 363 HIS A CA 1
ATOM 2913 C C . HIS A 1 363 ? 33.881 10.021 -26.852 1.00 77.56 363 HIS A C 1
ATOM 2915 O O . HIS A 1 363 ? 34.523 9.320 -27.631 1.00 77.56 363 HIS A O 1
ATOM 2921 N N . ALA A 1 364 ? 33.346 11.186 -27.234 1.00 75.88 364 ALA A N 1
ATOM 2922 C CA . ALA A 1 364 ? 33.501 11.717 -28.584 1.00 75.88 364 ALA A CA 1
ATOM 2923 C C . ALA A 1 364 ? 34.936 12.175 -28.896 1.00 75.88 364 ALA A C 1
ATOM 2925 O O . ALA A 1 364 ? 35.408 11.982 -30.019 1.00 75.88 364 ALA A O 1
ATOM 2926 N N . THR A 1 365 ? 35.634 12.795 -27.938 1.00 79.12 365 THR A N 1
ATOM 2927 C CA . THR A 1 365 ? 37.035 13.211 -28.110 1.00 79.12 365 THR A CA 1
ATOM 2928 C C . THR A 1 365 ? 37.964 12.004 -28.160 1.00 79.12 365 THR A C 1
ATOM 2930 O O . THR A 1 365 ? 38.808 11.951 -29.052 1.00 79.12 365 THR A O 1
ATOM 2933 N N . ALA A 1 366 ? 37.752 11.000 -27.301 1.00 80.12 366 ALA A N 1
ATOM 2934 C CA . ALA A 1 366 ? 38.497 9.740 -27.330 1.00 80.12 366 ALA A CA 1
ATOM 2935 C C . ALA A 1 366 ? 38.349 9.003 -28.674 1.00 80.12 366 ALA A C 1
ATOM 2937 O O . ALA A 1 366 ? 39.348 8.633 -29.286 1.00 80.12 366 ALA A O 1
ATOM 2938 N N . LEU A 1 367 ? 37.119 8.876 -29.192 1.00 79.62 367 LEU A N 1
ATOM 2939 C CA . LEU A 1 367 ? 36.868 8.233 -30.489 1.00 79.62 367 LEU A CA 1
ATOM 2940 C C . LEU A 1 367 ? 37.518 8.996 -31.653 1.00 79.62 367 LEU A C 1
ATOM 2942 O O . LEU A 1 367 ? 38.041 8.390 -32.586 1.00 79.62 367 LEU A O 1
ATOM 2946 N N . THR A 1 368 ? 37.517 10.332 -31.589 1.00 78.69 368 THR A N 1
ATOM 2947 C CA . THR A 1 368 ? 38.175 11.176 -32.599 1.00 78.69 368 THR A CA 1
ATOM 2948 C C . THR A 1 368 ? 39.699 10.984 -32.572 1.00 78.69 368 THR A C 1
ATOM 2950 O O . THR A 1 368 ? 40.312 10.926 -33.636 1.00 78.69 368 THR A O 1
ATOM 2953 N N . ALA A 1 369 ? 40.298 10.849 -31.383 1.00 77.25 369 ALA A N 1
ATOM 2954 C CA . ALA A 1 369 ? 41.736 10.637 -31.209 1.00 77.25 369 ALA A CA 1
ATOM 2955 C C . ALA A 1 369 ? 42.205 9.252 -31.692 1.00 77.25 369 ALA A C 1
ATOM 2957 O O . ALA A 1 369 ? 43.271 9.150 -32.291 1.00 77.25 369 ALA A O 1
ATOM 2958 N N . GLU A 1 370 ? 41.406 8.199 -31.491 1.00 73.06 370 GLU A N 1
ATOM 2959 C CA . GLU A 1 370 ? 41.712 6.856 -32.013 1.00 73.06 370 GLU A CA 1
ATOM 2960 C C . GLU A 1 370 ? 41.619 6.780 -33.544 1.00 73.06 370 GLU A C 1
ATOM 2962 O O . GLU A 1 370 ? 42.414 6.085 -34.170 1.00 73.06 370 GLU A O 1
ATOM 2967 N N . CYS A 1 371 ? 40.669 7.493 -34.160 1.00 66.56 371 CYS A N 1
ATOM 2968 C CA . CYS A 1 371 ? 40.446 7.417 -35.608 1.00 66.56 371 CYS A CA 1
ATOM 2969 C C . CYS A 1 371 ? 41.369 8.335 -36.421 1.00 66.56 371 CYS A C 1
ATOM 2971 O O . CYS A 1 371 ? 41.623 8.058 -37.592 1.00 66.56 371 CYS A O 1
ATOM 2973 N N . ASN A 1 372 ? 41.852 9.419 -35.808 1.00 66.31 372 ASN A N 1
ATOM 2974 C CA . ASN A 1 372 ? 42.826 10.350 -36.368 1.00 66.31 372 ASN A CA 1
ATOM 2975 C C . ASN A 1 372 ? 43.955 10.548 -35.346 1.00 66.31 372 ASN A C 1
ATOM 2977 O O . ASN A 1 372 ? 43.950 11.554 -34.628 1.00 66.31 372 ASN A O 1
ATOM 2981 N N . PRO A 1 373 ? 44.920 9.617 -35.252 1.00 52.44 373 PRO A N 1
ATOM 2982 C CA . PRO A 1 373 ? 46.079 9.833 -34.406 1.00 52.44 373 PRO A CA 1
ATOM 2983 C C . PRO A 1 373 ? 46.820 11.066 -34.927 1.00 52.44 373 PRO A C 1
ATOM 2985 O O . PRO A 1 373 ? 47.303 11.093 -36.061 1.00 52.44 373 PRO A O 1
ATOM 2988 N N . THR A 1 374 ? 46.889 12.123 -34.120 1.00 43.66 374 THR A N 1
ATOM 2989 C CA . THR A 1 374 ? 47.789 13.240 -34.407 1.00 43.66 374 THR A CA 1
ATOM 2990 C C . THR A 1 374 ? 49.222 12.699 -34.504 1.00 43.66 374 THR A C 1
ATOM 2992 O O . THR A 1 374 ? 49.586 11.814 -33.725 1.00 43.66 374 THR A O 1
ATOM 2995 N N . PRO A 1 375 ? 50.068 13.226 -35.407 1.00 41.56 375 PRO A N 1
ATOM 2996 C CA . PRO A 1 375 ? 51.412 12.692 -35.675 1.00 41.56 375 PRO A CA 1
ATOM 2997 C C . PRO A 1 375 ? 52.367 12.690 -34.462 1.00 41.56 375 PRO A C 1
ATOM 2999 O O . PRO A 1 375 ? 53.471 12.163 -34.546 1.00 41.56 375 PRO A O 1
ATOM 3002 N N . SER A 1 376 ? 51.955 13.225 -33.312 1.00 41.19 376 SER A N 1
ATOM 3003 C CA . SER A 1 376 ? 52.715 13.243 -32.062 1.00 41.19 376 SER A CA 1
ATOM 3004 C C . SER A 1 376 ? 52.721 11.925 -31.272 1.00 41.19 376 SER A C 1
ATOM 3006 O O . SER A 1 376 ? 53.516 11.806 -30.346 1.00 41.19 376 SER A O 1
ATOM 3008 N N . THR A 1 377 ? 51.906 10.915 -31.608 1.00 39.78 377 THR A N 1
ATOM 3009 C CA . THR A 1 377 ? 51.904 9.618 -30.883 1.00 39.78 377 THR A CA 1
ATOM 3010 C C . THR A 1 377 ? 52.687 8.501 -31.584 1.00 39.78 377 THR A C 1
ATOM 3012 O O . THR A 1 377 ? 52.909 7.446 -30.995 1.00 39.78 377 THR A O 1
ATOM 3015 N N . GLN A 1 378 ? 53.178 8.723 -32.809 1.00 37.12 378 GLN A N 1
ATOM 3016 C CA . GLN A 1 378 ? 53.972 7.726 -33.546 1.00 37.12 378 GLN A CA 1
ATOM 3017 C C . GLN A 1 378 ? 55.447 7.646 -33.113 1.00 37.12 378 GLN A C 1
ATOM 3019 O O . GLN A 1 378 ? 56.142 6.722 -33.521 1.00 37.12 378 GLN A O 1
ATOM 3024 N N . SER A 1 379 ? 55.937 8.548 -32.252 1.00 35.22 379 SER A N 1
ATOM 3025 C CA . SER A 1 379 ? 57.352 8.551 -31.839 1.00 35.22 379 SER A CA 1
ATOM 3026 C C . SER A 1 379 ? 57.661 7.787 -30.540 1.00 35.22 379 SER A C 1
ATOM 3028 O O . SER A 1 379 ? 58.836 7.660 -30.201 1.00 35.22 379 SER A O 1
ATOM 3030 N N . GLN A 1 380 ? 56.667 7.259 -29.813 1.00 37.84 380 GLN A N 1
ATOM 3031 C CA . GLN A 1 380 ? 56.916 6.520 -28.558 1.00 37.84 380 GLN A CA 1
ATOM 3032 C C . GLN A 1 380 ? 56.619 5.013 -28.620 1.00 37.84 380 GLN A C 1
ATOM 3034 O O . GLN A 1 380 ? 56.998 4.292 -27.704 1.00 37.84 380 GLN A O 1
ATOM 3039 N N . ALA A 1 381 ? 56.047 4.498 -29.713 1.00 33.31 381 ALA A N 1
ATOM 3040 C CA . ALA A 1 381 ? 55.825 3.055 -29.892 1.00 33.31 381 ALA A CA 1
ATOM 3041 C C . ALA A 1 381 ? 56.980 2.321 -30.609 1.00 33.31 381 ALA A C 1
ATOM 3043 O O . ALA A 1 381 ? 56.886 1.120 -30.842 1.00 33.31 381 ALA A O 1
ATOM 3044 N N . ALA A 1 382 ? 58.071 3.016 -30.959 1.00 32.38 382 ALA A N 1
ATOM 3045 C CA . ALA A 1 382 ? 59.212 2.423 -31.668 1.00 32.38 382 ALA A CA 1
ATOM 3046 C C . ALA A 1 382 ? 60.323 1.870 -30.751 1.00 32.38 382 ALA A C 1
ATOM 3048 O O . ALA A 1 382 ? 61.273 1.290 -31.259 1.00 32.38 382 ALA A O 1
ATOM 3049 N N . ASN A 1 383 ? 60.214 2.000 -29.422 1.00 35.50 383 ASN A N 1
ATOM 3050 C CA . ASN A 1 383 ? 61.212 1.476 -28.482 1.00 35.50 383 ASN A CA 1
ATOM 3051 C C . ASN A 1 383 ? 60.563 0.668 -27.350 1.00 35.50 383 ASN A C 1
ATOM 3053 O O . ASN A 1 383 ? 60.493 1.116 -26.212 1.00 35.50 383 ASN A O 1
ATOM 3057 N N . THR A 1 384 ? 60.130 -0.553 -27.655 1.00 30.73 384 THR A N 1
ATOM 3058 C CA . THR A 1 384 ? 60.155 -1.666 -26.690 1.00 30.73 384 THR A CA 1
ATOM 3059 C C . THR A 1 384 ? 60.574 -2.940 -27.437 1.00 30.73 384 THR A C 1
ATOM 3061 O O . THR A 1 384 ? 60.053 -3.194 -28.524 1.00 30.73 384 THR A O 1
ATOM 3064 N N . PRO A 1 385 ? 61.558 -3.715 -26.941 1.00 32.66 385 PRO A N 1
ATOM 3065 C CA . PRO A 1 385 ? 62.044 -4.900 -27.638 1.00 32.66 385 PRO A CA 1
ATOM 3066 C C . PRO A 1 385 ? 61.066 -6.072 -27.466 1.00 32.66 385 PRO A C 1
ATOM 3068 O O . PRO A 1 385 ? 60.421 -6.215 -26.428 1.00 32.66 385 PRO A O 1
ATOM 3071 N N . SER A 1 386 ? 60.971 -6.914 -28.499 1.00 28.88 386 SER A N 1
ATOM 3072 C CA . SER A 1 386 ? 60.196 -8.165 -28.494 1.00 28.88 386 SER A CA 1
ATOM 3073 C C . SER A 1 386 ? 60.611 -9.109 -27.354 1.00 28.88 386 SER A C 1
ATOM 3075 O O . SER A 1 386 ? 61.794 -9.146 -27.003 1.00 28.88 386 SER A O 1
ATOM 3077 N N . PRO A 1 387 ? 59.690 -9.932 -26.816 1.00 31.06 387 PRO A N 1
ATOM 3078 C CA . PRO A 1 387 ? 60.040 -10.943 -25.833 1.00 31.06 387 PRO A CA 1
ATOM 3079 C C . PRO A 1 387 ? 60.730 -12.114 -26.540 1.00 31.06 387 PRO A C 1
ATOM 3081 O O . PRO A 1 387 ? 60.166 -12.746 -27.434 1.00 31.06 387 PRO A O 1
ATOM 3084 N N . ALA A 1 388 ? 61.970 -12.390 -26.144 1.00 28.22 388 ALA A N 1
ATOM 3085 C CA . ALA A 1 388 ? 62.689 -13.584 -26.550 1.00 28.22 388 ALA A CA 1
ATOM 3086 C C . ALA A 1 388 ? 62.095 -14.822 -25.864 1.00 28.22 388 ALA A C 1
ATOM 3088 O O . ALA A 1 388 ? 61.888 -14.858 -24.651 1.00 28.22 388 ALA A O 1
ATOM 3089 N N . THR A 1 389 ? 61.859 -15.846 -26.673 1.00 32.62 389 THR A N 1
ATOM 3090 C CA . THR A 1 389 ? 61.609 -17.230 -26.287 1.00 32.62 389 THR A CA 1
ATOM 3091 C C . THR A 1 389 ? 62.777 -17.754 -25.445 1.00 32.62 389 THR A C 1
ATOM 3093 O O . THR A 1 389 ? 63.884 -17.870 -25.963 1.00 32.62 389 THR A O 1
ATOM 3096 N N . SER A 1 390 ? 62.537 -18.126 -24.185 1.00 29.30 390 SER A N 1
ATOM 3097 C CA . SER A 1 390 ? 63.494 -18.901 -23.383 1.00 29.30 390 SER A CA 1
ATOM 3098 C C . SER A 1 390 ? 62.776 -20.014 -22.628 1.00 29.30 390 SER A C 1
ATOM 3100 O O . SER A 1 390 ? 62.038 -19.793 -21.673 1.00 29.30 390 SER A O 1
ATOM 3102 N N . ILE A 1 391 ? 63.014 -21.223 -23.120 1.00 30.69 391 ILE A N 1
ATOM 3103 C CA . ILE A 1 391 ? 62.782 -22.518 -22.485 1.00 30.69 391 ILE A CA 1
ATOM 3104 C C . ILE A 1 391 ? 63.766 -22.663 -21.315 1.00 30.69 391 ILE A C 1
ATOM 3106 O O . ILE A 1 391 ? 64.952 -22.440 -21.540 1.00 30.69 391 ILE A O 1
ATOM 3110 N N . LEU A 1 392 ? 63.312 -23.086 -20.124 1.00 28.80 392 LEU A N 1
ATOM 3111 C CA . LEU A 1 392 ? 63.986 -24.078 -19.257 1.00 28.80 392 LEU A CA 1
ATOM 3112 C C . LEU A 1 392 ? 63.186 -24.361 -17.968 1.00 28.80 392 LEU A C 1
ATOM 3114 O O . LEU A 1 392 ? 62.653 -23.459 -17.330 1.00 28.80 392 LEU A O 1
ATOM 3118 N N . SER A 1 393 ? 63.100 -25.653 -17.645 1.00 28.92 393 SER A N 1
ATOM 3119 C CA . SER A 1 393 ? 62.291 -26.296 -16.598 1.00 28.92 393 SER A CA 1
ATOM 3120 C C . SER A 1 393 ? 62.960 -26.277 -15.189 1.00 28.92 393 SER A C 1
ATOM 3122 O O . SER A 1 393 ? 63.835 -25.447 -14.960 1.00 28.92 393 SER A O 1
ATOM 3124 N N . PRO A 1 394 ? 62.525 -27.093 -14.196 1.00 39.25 394 PRO A N 1
ATOM 3125 C CA . PRO A 1 394 ? 62.231 -26.661 -12.826 1.00 39.25 394 PRO A CA 1
ATOM 3126 C C . PRO A 1 394 ? 63.403 -26.839 -11.837 1.00 39.25 394 PRO A C 1
ATOM 3128 O O . PRO A 1 394 ? 64.227 -27.738 -11.988 1.00 39.25 394 PRO A O 1
ATOM 3131 N N . ALA A 1 395 ? 63.442 -26.039 -10.766 1.00 30.55 395 ALA A N 1
ATOM 3132 C CA . ALA A 1 395 ? 64.424 -26.189 -9.689 1.00 30.55 395 ALA A CA 1
ATOM 3133 C C . ALA A 1 395 ? 63.766 -26.660 -8.384 1.00 30.55 395 ALA A C 1
ATOM 3135 O O . ALA A 1 395 ? 62.808 -26.069 -7.888 1.00 30.55 395 ALA A O 1
ATOM 3136 N N . ALA A 1 396 ? 64.315 -27.760 -7.875 1.00 32.75 396 ALA A N 1
ATOM 3137 C CA . ALA A 1 396 ? 63.966 -28.467 -6.658 1.00 32.75 396 ALA A CA 1
ATOM 3138 C C . ALA A 1 396 ? 64.253 -27.655 -5.381 1.00 32.75 396 ALA A C 1
ATOM 3140 O O . ALA A 1 396 ? 65.226 -26.905 -5.312 1.00 32.75 396 ALA A O 1
ATOM 3141 N N . GLY A 1 397 ? 63.427 -27.867 -4.352 1.00 32.47 397 GLY A N 1
ATOM 3142 C CA . GLY A 1 397 ? 63.736 -27.487 -2.972 1.00 32.47 397 GLY A CA 1
ATOM 3143 C C . GLY A 1 397 ? 64.677 -28.508 -2.308 1.00 32.47 397 GLY A C 1
ATOM 3144 O O . GLY A 1 397 ? 64.629 -29.688 -2.668 1.00 32.47 397 GLY A O 1
ATOM 3145 N N . PRO A 1 398 ? 65.531 -28.094 -1.355 1.00 43.66 398 PRO A N 1
ATOM 3146 C CA . PRO A 1 398 ? 66.491 -28.985 -0.718 1.00 43.66 398 PRO A CA 1
ATOM 3147 C C . PRO A 1 398 ? 65.886 -29.713 0.494 1.00 43.66 398 PRO A C 1
ATOM 3149 O O . PRO A 1 398 ? 65.147 -29.128 1.286 1.00 43.66 398 PRO A O 1
ATOM 3152 N N . GLN A 1 399 ? 66.250 -30.988 0.647 1.00 35.00 399 GLN A N 1
ATOM 3153 C CA . GLN A 1 399 ? 66.138 -31.761 1.886 1.00 35.00 399 GLN A CA 1
ATOM 3154 C C . GLN A 1 399 ? 67.531 -32.029 2.474 1.00 35.00 399 GLN A C 1
ATOM 3156 O O . GLN A 1 399 ? 68.510 -32.114 1.733 1.00 35.00 399 GLN A O 1
ATOM 3161 N N . HIS A 1 400 ? 67.517 -32.278 3.788 1.00 35.41 400 HIS A N 1
ATOM 3162 C CA . HIS A 1 400 ? 68.580 -32.653 4.731 1.00 35.41 400 HIS A CA 1
ATOM 3163 C C . HIS A 1 400 ? 69.293 -31.466 5.396 1.00 35.41 400 HIS A C 1
ATOM 3165 O O . HIS A 1 400 ? 69.762 -30.559 4.720 1.00 35.41 400 HIS A O 1
ATOM 3171 N N . MET A 1 401 ? 69.365 -31.394 6.729 1.00 33.16 401 MET A N 1
ATOM 3172 C CA . MET A 1 401 ? 69.446 -32.459 7.745 1.00 33.16 401 MET A CA 1
ATOM 3173 C C . MET A 1 401 ? 68.481 -32.254 8.914 1.00 33.16 401 MET A C 1
ATOM 3175 O O . MET A 1 401 ? 68.248 -31.079 9.271 1.00 33.16 401 MET A O 1
#

Secondary structure (DSSP, 8-state):
--SSHHHHHHHHHHHHHHHHHHHHHHHHHHHHHHHHHHHHTTS-TT----TT---S-PPPHHHHHHHHHHHHHHHHHHHTTTTTS-HHHHSHHHHHHHHHHHHHH-HHHHHHTTHHHHHHHHHHHHHHHHGGG--TTSTTPPPGGGSHHHHHHHTTT--SS-S-S---S-GGG-GGGGHHHHHIIIIIGGGGG---TT-HHHHHHHHHHHHHHHHH---HHHHHHIIIIIIHHHHHHHHHHHHH-S--SSHHHHHHHTBTTB-HHHHHHIIIIIIIHHHHHHHHHHS-HHHHHHHHHHHHTSHHHHHH---TGGGHHHHHHHHHHHHHHHHHTTTS-HHHHHHHHHHHHHHHHHHHHTT-HHHHHHHHHHHS--TTSTTSSS--PPPPP------PPP---

Radius of gyration: 33.93 Å; Cα contacts (8 Å, |Δi|>4): 242; chains: 1; bounding box: 96×86×85 Å

Nearest PDB structures (foldseek):
  8ro1-assembly1_PX  TM=6.297E-01  e=7.495E-09  Caenorhabditis elegans
  8ro2-assembly1_PX  TM=6.159E-01  e=7.886E-07  Homo sapiens
  8ro1-assembly1_TF  TM=4.183E-01  e=2.169E-03  Caenorhabditis elegans
  7aoi-assembly1_BF  TM=1.911E-01  e=7.748E+00  Trypanosoma brucei

Organism: Eptatretus burgeri (NCBI:txid7764)

pLDDT: mean 70.06, std 17.57, range [28.22, 94.81]